Protein AF-0000000067525183 (afdb_homodimer)

Sequence (522 aa):
MKARKAELWLTMLYTGSMIFCVISVISFVTVWQHWTWTLGSCIDIDCGCILYGINTFRTFLGGDVKLCHFGSYGLTPIIVIAMCLSGFHGYRCCIHKNLDKPKQINRTQTYDDDRNNLNGQVVMVHAKRRSIFKQWMPVAFFAVCICCLSLIHAVVITDGYYKSCEQYKRYLIQLLGSRGREIQVIHNRLPCSAIFDFMDYLHPDTNNWRRGSEINTGLALQLAIFTSWFNFFAWLIACLINFIMARKRLRNLGEKFCCCCMKARKAELWLTMLYTGSMIFCVISVISFVTVWQHWTWTLGSCIDIDCGCILYGINTFRTFLGGDVKLCHFGSYGLTPIIVIAMCLSGFHGYRCCIHKNLDKPKQINRTQTYDDDRNNLNGQVVMVHAKRRSIFKQWMPVAFFAVCICCLSLIHAVVITDGYYKSCEQYKRYLIQLLGSRGREIQVIHNRLPCSAIFDFMDYLHPDTNNWRRGSEINTGLALQLAIFTSWFNFFAWLIACLINFIMARKRLRNLGEKFCCCC

Structure (mmCIF, N/CA/C/O backbone):
data_AF-0000000067525183-model_v1
#
loop_
_entity.id
_entity.type
_entity.pdbx_description
1 polymer 'Uncharacterized protein'
#
loop_
_atom_site.group_PDB
_atom_site.id
_atom_site.type_symbol
_atom_site.label_atom_id
_atom_site.label_alt_id
_atom_site.label_comp_id
_atom_site.label_asym_id
_atom_site.label_entity_id
_atom_site.label_seq_id
_atom_site.pdbx_PDB_ins_code
_atom_site.Cartn_x
_atom_site.Cartn_y
_atom_site.Cartn_z
_atom_site.occupancy
_atom_site.B_iso_or_equiv
_atom_site.auth_seq_id
_atom_site.auth_comp_id
_atom_site.auth_asym_id
_atom_site.auth_atom_id
_atom_site.pdbx_PDB_model_num
ATOM 1 N N . MET A 1 1 ? 11.461 30.844 11.539 1 69.31 1 MET A N 1
ATOM 2 C CA . MET A 1 1 ? 11.289 29.75 12.492 1 69.31 1 MET A CA 1
ATOM 3 C C . MET A 1 1 ? 12.07 30.016 13.773 1 69.31 1 MET A C 1
ATOM 5 O O . MET A 1 1 ? 13.188 30.516 13.727 1 69.31 1 MET A O 1
ATOM 9 N N . LYS A 1 2 ? 11.352 29.859 14.891 1 79.5 2 LYS A N 1
ATOM 10 C CA . LYS A 1 2 ? 12.008 30.062 16.172 1 79.5 2 LYS A CA 1
ATOM 11 C C . LYS A 1 2 ? 13.008 28.938 16.469 1 79.5 2 LYS A C 1
ATOM 13 O O . LYS A 1 2 ? 12.797 27.797 16.062 1 79.5 2 LYS A O 1
ATOM 18 N N . ALA A 1 3 ? 14.062 29.328 16.969 1 78.19 3 ALA A N 1
ATOM 19 C CA . ALA A 1 3 ? 15.156 28.406 17.25 1 78.19 3 ALA A CA 1
ATOM 20 C C . ALA A 1 3 ? 14.68 27.219 18.078 1 78.19 3 ALA A C 1
ATOM 22 O O . ALA A 1 3 ? 15.078 26.078 17.844 1 78.19 3 ALA A O 1
ATOM 23 N N . ARG A 1 4 ? 13.844 27.516 18.984 1 80.81 4 ARG A N 1
ATOM 24 C CA . ARG A 1 4 ? 13.328 26.453 19.844 1 80.81 4 ARG A CA 1
ATOM 25 C C . ARG A 1 4 ? 12.484 25.469 19.047 1 80.81 4 ARG A C 1
ATOM 27 O O . ARG A 1 4 ? 12.578 24.25 19.266 1 80.81 4 ARG A O 1
ATOM 34 N N . LYS A 1 5 ? 11.711 25.938 18.219 1 85.69 5 LYS A N 1
ATOM 35 C CA . LYS A 1 5 ? 10.891 25.078 17.375 1 85.69 5 LYS A CA 1
ATOM 36 C C . LYS A 1 5 ? 11.75 24.25 16.422 1 85.69 5 LYS A C 1
ATOM 38 O O . LYS A 1 5 ? 11.461 23.078 16.172 1 85.69 5 LYS A O 1
ATOM 43 N N . ALA A 1 6 ? 12.773 24.844 15.961 1 86.19 6 ALA A N 1
ATOM 44 C CA . ALA A 1 6 ? 13.695 24.141 15.07 1 86.19 6 ALA A CA 1
ATOM 45 C C . ALA A 1 6 ? 14.391 23 15.805 1 86.19 6 ALA A C 1
ATOM 47 O O . ALA A 1 6 ? 14.547 21.906 15.25 1 86.19 6 ALA A O 1
ATOM 48 N N . GLU A 1 7 ? 14.742 23.25 17.016 1 87.94 7 GLU A N 1
ATOM 49 C CA . GLU A 1 7 ? 15.43 22.234 17.797 1 87.94 7 GLU A CA 1
ATOM 50 C C . GLU A 1 7 ? 14.492 21.078 18.141 1 87.94 7 GLU A C 1
ATOM 52 O O . GLU A 1 7 ? 14.914 19.922 18.188 1 87.94 7 GLU A O 1
ATOM 57 N N . LEU A 1 8 ? 13.328 21.406 18.375 1 90.06 8 LEU A N 1
ATOM 58 C CA . LEU A 1 8 ? 12.336 20.375 18.656 1 90.06 8 LEU A CA 1
ATOM 59 C C . LEU A 1 8 ? 12.102 19.516 17.422 1 90.06 8 LEU A C 1
ATOM 61 O O . LEU A 1 8 ? 12.039 18.281 17.516 1 90.06 8 LEU A O 1
ATOM 65 N N . TRP A 1 9 ? 12.008 20.125 16.297 1 92.44 9 TRP A N 1
ATOM 66 C CA . TRP A 1 9 ? 11.836 19.391 15.047 1 92.44 9 TRP A CA 1
ATOM 67 C C . TRP A 1 9 ? 13.055 18.531 14.75 1 92.44 9 TRP A C 1
ATOM 69 O O . TRP A 1 9 ? 12.914 17.391 14.289 1 92.44 9 TRP A O 1
ATOM 79 N N . LEU A 1 10 ? 14.141 19.031 15.039 1 92.25 10 LEU A N 1
ATOM 80 C CA . LEU A 1 10 ? 15.367 18.281 14.773 1 92.25 10 LEU A CA 1
ATOM 81 C C . LEU A 1 10 ? 15.469 17.062 15.68 1 92.25 10 LEU A C 1
ATOM 83 O O . LEU A 1 10 ? 15.867 15.984 15.242 1 92.25 10 LEU A O 1
ATOM 87 N N . THR A 1 11 ? 15.086 17.266 16.922 1 93.19 11 THR A N 1
ATOM 88 C CA . THR A 1 11 ? 15.109 16.125 17.844 1 93.19 11 THR A CA 1
ATOM 89 C C . THR A 1 11 ? 14.148 15.039 17.391 1 93.19 11 THR A C 1
ATOM 91 O O . THR A 1 11 ? 14.477 13.852 17.422 1 93.19 11 THR A O 1
ATOM 94 N N . MET A 1 12 ? 13.031 15.422 16.938 1 95.81 12 MET A N 1
ATOM 95 C CA . MET A 1 12 ? 12.055 14.461 16.453 1 95.81 12 MET A CA 1
ATOM 96 C C . MET A 1 12 ? 12.547 13.766 15.188 1 95.81 12 MET A C 1
ATOM 98 O O . MET A 1 12 ? 12.375 12.555 15.031 1 95.81 12 MET A O 1
ATOM 102 N N . LEU A 1 13 ? 13.164 14.492 14.344 1 96.69 13 LEU A N 1
ATOM 103 C CA . LEU A 1 13 ? 13.664 13.945 13.086 1 96.69 13 LEU A CA 1
ATOM 104 C C . LEU A 1 13 ? 14.812 12.969 13.344 1 96.69 13 LEU A C 1
ATOM 106 O O . LEU A 1 13 ? 14.859 11.891 12.758 1 96.69 13 LEU A O 1
ATOM 110 N N . TYR A 1 14 ? 15.695 13.32 14.195 1 95.94 14 TYR A N 1
ATOM 111 C CA . TYR A 1 14 ? 16.828 12.453 14.492 1 95.94 14 TYR A CA 1
ATOM 112 C C . TYR A 1 14 ? 16.375 11.195 15.227 1 95.94 14 TYR A C 1
ATOM 114 O O . TYR A 1 14 ? 16.875 10.102 14.961 1 95.94 14 TYR A O 1
ATOM 122 N N . THR A 1 15 ? 15.492 11.352 16.156 1 96.62 15 THR A N 1
ATOM 123 C CA . THR A 1 15 ? 14.938 10.18 16.828 1 96.62 15 THR A CA 1
ATOM 124 C C . THR A 1 15 ? 14.219 9.273 15.844 1 96.62 15 THR A C 1
ATOM 126 O O . THR A 1 15 ? 14.383 8.055 15.883 1 96.62 15 THR A O 1
ATOM 129 N N . GLY A 1 16 ? 13.445 9.891 14.953 1 97.88 16 GLY A N 1
ATOM 130 C CA . GLY A 1 16 ? 12.789 9.125 13.906 1 97.88 16 GLY A CA 1
ATOM 131 C C . GLY A 1 16 ? 13.758 8.398 12.992 1 97.88 16 GLY A C 1
ATOM 132 O O . GLY A 1 16 ? 13.547 7.238 12.641 1 97.88 16 GLY A O 1
ATOM 133 N N . SER A 1 17 ? 14.781 9.086 12.625 1 97.88 17 SER A N 1
ATOM 134 C CA . SER A 1 17 ? 15.812 8.484 11.773 1 97.88 17 SER A CA 1
ATOM 135 C C . SER A 1 17 ? 16.438 7.262 12.438 1 97.88 17 SER A C 1
ATOM 137 O O . SER A 1 17 ? 16.625 6.227 11.797 1 97.88 17 SER A O 1
ATOM 139 N N . MET A 1 18 ? 16.703 7.371 13.688 1 97.44 18 MET A N 1
ATOM 140 C CA . MET A 1 18 ? 17.281 6.246 14.43 1 97.44 18 MET A CA 1
ATOM 141 C C . MET A 1 18 ? 16.328 5.047 14.414 1 97.44 18 MET A C 1
ATOM 143 O O . MET A 1 18 ? 16.766 3.924 14.141 1 97.44 18 MET A O 1
ATOM 147 N N . ILE A 1 19 ? 15.102 5.262 14.633 1 98.19 19 ILE A N 1
ATOM 148 C CA . ILE A 1 19 ? 14.109 4.195 14.68 1 98.19 19 ILE A CA 1
ATOM 149 C C . ILE A 1 19 ? 13.961 3.574 13.289 1 98.19 19 ILE A C 1
ATOM 151 O O . ILE A 1 19 ? 13.945 2.348 13.156 1 98.19 19 ILE A O 1
ATOM 155 N N . PHE A 1 20 ? 13.867 4.414 12.281 1 98.69 20 PHE A N 1
ATOM 156 C CA . PHE A 1 20 ? 13.734 3.924 10.914 1 98.69 20 PHE A CA 1
ATOM 157 C C . PHE A 1 20 ? 14.938 3.064 10.531 1 98.69 20 PHE A C 1
ATOM 159 O O . PHE A 1 20 ? 14.781 2.002 9.93 1 98.69 20 PHE A O 1
ATOM 166 N N . CYS A 1 21 ? 16.094 3.49 10.914 1 98.5 21 CYS A N 1
ATOM 167 C CA . CYS A 1 21 ? 17.312 2.754 10.57 1 98.5 21 CYS A CA 1
ATOM 168 C C . CYS A 1 21 ? 17.344 1.404 11.273 1 98.5 21 CYS A C 1
ATOM 170 O O . CYS A 1 21 ? 17.688 0.388 10.664 1 98.5 21 CYS A O 1
ATOM 172 N N . VAL A 1 22 ? 16.984 1.38 12.484 1 98.25 22 VAL A N 1
ATOM 173 C CA . VAL A 1 22 ? 17 0.138 13.25 1 98.25 22 VAL A CA 1
ATOM 174 C C . VAL A 1 22 ? 16.016 -0.856 12.664 1 98.25 22 VAL A C 1
ATOM 176 O O . VAL A 1 22 ? 16.328 -2.033 12.477 1 98.25 22 VAL A O 1
ATOM 179 N N . ILE A 1 23 ? 14.859 -0.397 12.32 1 98.56 23 ILE A N 1
ATOM 180 C CA . ILE A 1 23 ? 13.852 -1.267 11.727 1 98.56 23 ILE A CA 1
ATOM 181 C C . ILE A 1 23 ? 14.344 -1.782 10.375 1 98.56 23 ILE A C 1
ATOM 183 O O . ILE A 1 23 ? 14.188 -2.965 10.062 1 98.56 23 ILE A O 1
ATOM 187 N N . SER A 1 24 ? 14.938 -0.903 9.625 1 98.62 24 SER A N 1
ATOM 188 C CA . SER A 1 24 ? 15.438 -1.288 8.305 1 98.62 24 SER A CA 1
ATOM 189 C C . SER A 1 24 ? 16.516 -2.354 8.422 1 98.62 24 SER A C 1
ATOM 191 O O . SER A 1 24 ? 16.484 -3.365 7.719 1 98.62 24 SER A O 1
ATOM 193 N N . VAL A 1 25 ? 17.406 -2.164 9.359 1 98.38 25 VAL A N 1
ATOM 194 C CA . VAL A 1 25 ? 18.516 -3.088 9.516 1 98.38 25 VAL A CA 1
ATOM 195 C C . VAL A 1 25 ? 18.016 -4.438 10.016 1 98.38 25 VAL A C 1
ATOM 197 O O . VAL A 1 25 ? 18.375 -5.484 9.484 1 98.38 25 VAL A O 1
ATOM 200 N N . ILE A 1 26 ? 17.125 -4.445 10.953 1 98.31 26 ILE A N 1
ATOM 201 C CA . ILE A 1 26 ? 16.609 -5.688 11.523 1 98.31 26 ILE A CA 1
ATOM 202 C C . ILE A 1 26 ? 15.844 -6.469 10.453 1 98.31 26 ILE A C 1
ATOM 204 O O . ILE A 1 26 ? 16.047 -7.672 10.289 1 98.31 26 ILE A O 1
ATOM 208 N N . SER A 1 27 ? 15 -5.781 9.734 1 98.56 27 SER A N 1
ATOM 209 C CA . SER A 1 27 ? 14.211 -6.438 8.695 1 98.56 27 SER A CA 1
ATOM 210 C C . SER A 1 27 ? 15.109 -6.98 7.586 1 98.56 27 SER A C 1
ATOM 212 O O . SER A 1 27 ? 14.906 -8.102 7.109 1 98.56 27 SER A O 1
ATOM 214 N N . PHE A 1 28 ? 16.078 -6.219 7.27 1 98.56 28 PHE A N 1
ATOM 215 C CA . PHE A 1 28 ? 16.969 -6.613 6.18 1 98.56 28 PHE A CA 1
ATOM 216 C C . PHE A 1 28 ? 17.859 -7.773 6.605 1 98.56 28 PHE A C 1
ATOM 218 O O . PHE A 1 28 ? 18 -8.75 5.875 1 98.56 28 PHE A O 1
ATOM 225 N N . VAL A 1 29 ? 18.422 -7.695 7.734 1 97.94 29 VAL A N 1
ATOM 226 C CA . VAL A 1 29 ? 19.359 -8.711 8.211 1 97.94 29 VAL A CA 1
ATOM 227 C C . VAL A 1 29 ? 18.625 -10.023 8.445 1 97.94 29 VAL A C 1
ATOM 229 O O . VAL A 1 29 ? 19.172 -11.102 8.203 1 97.94 29 VAL A O 1
ATOM 232 N N . THR A 1 30 ? 17.422 -9.969 8.914 1 97.06 30 THR A N 1
ATOM 233 C CA . THR A 1 30 ? 16.625 -11.18 9.117 1 97.06 30 THR A CA 1
ATOM 234 C C . THR A 1 30 ? 16.484 -11.945 7.809 1 97.06 30 THR A C 1
ATOM 236 O O . THR A 1 30 ? 16.672 -13.164 7.773 1 97.06 30 THR A O 1
ATOM 239 N N . VAL A 1 31 ? 16.188 -11.211 6.746 1 97.56 31 VAL A N 1
ATOM 240 C CA . VAL A 1 31 ? 16 -11.852 5.445 1 97.56 31 VAL A CA 1
ATOM 241 C C . VAL A 1 31 ? 17.359 -12.352 4.922 1 97.56 31 VAL A C 1
ATOM 243 O O . VAL A 1 31 ? 17.453 -13.477 4.438 1 97.56 31 VAL A O 1
ATOM 246 N N . TRP A 1 32 ? 18.344 -11.547 5.062 1 96.81 32 TRP A N 1
ATOM 247 C CA . TRP A 1 32 ? 19.672 -11.914 4.582 1 96.81 32 TRP A CA 1
ATOM 248 C C . TRP A 1 32 ? 20.188 -13.164 5.285 1 96.81 32 TRP A C 1
ATOM 250 O O . TRP A 1 32 ? 20.625 -14.117 4.637 1 96.81 32 TRP A O 1
ATOM 260 N N . GLN A 1 33 ? 20.078 -13.219 6.539 1 94.31 33 GLN A N 1
ATOM 261 C CA . GLN A 1 33 ? 20.578 -14.359 7.297 1 94.31 33 GLN A CA 1
ATOM 262 C C . GLN A 1 33 ? 19.766 -15.617 7 1 94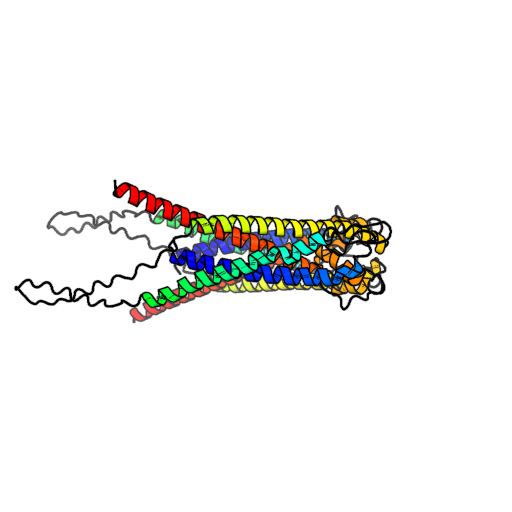.31 33 GLN A C 1
ATOM 264 O O . GLN A 1 33 ? 20.312 -16.719 7 1 94.31 33 GLN A O 1
ATOM 269 N N . HIS A 1 34 ? 18.562 -15.422 6.715 1 94.56 34 HIS A N 1
ATOM 270 C CA . HIS A 1 34 ? 17.719 -16.562 6.406 1 94.56 34 HIS A CA 1
ATOM 271 C C . HIS A 1 34 ? 18.125 -17.219 5.094 1 94.56 34 HIS A C 1
ATOM 273 O O . HIS A 1 34 ? 18.078 -18.438 4.965 1 94.56 34 HIS A O 1
ATOM 279 N N . TRP A 1 35 ? 18.562 -16.375 4.176 1 94.94 35 TRP A N 1
ATOM 280 C CA . TRP A 1 35 ? 18.719 -16.891 2.818 1 94.94 35 TRP A CA 1
ATOM 281 C C . TRP A 1 35 ? 20.203 -17.062 2.482 1 94.94 35 TRP A C 1
ATOM 283 O O . TRP A 1 35 ? 20.547 -17.703 1.489 1 94.94 35 TRP A O 1
ATOM 293 N N . THR A 1 36 ? 21.125 -16.625 3.268 1 93.62 36 THR A N 1
ATOM 294 C CA . THR A 1 36 ? 22.547 -16.516 2.928 1 93.62 36 THR A CA 1
ATOM 295 C C . THR A 1 36 ? 23.125 -17.891 2.592 1 93.62 36 THR A C 1
ATOM 297 O O . THR A 1 36 ? 23.859 -18.031 1.617 1 93.62 36 THR A O 1
ATOM 300 N N . TRP A 1 37 ? 22.75 -18.859 3.271 1 90.81 37 TRP A N 1
ATOM 301 C CA . TRP A 1 37 ? 23.359 -20.172 3.059 1 90.81 37 TRP A CA 1
ATOM 302 C C . TRP A 1 37 ? 22.688 -20.891 1.895 1 90.81 37 TRP A C 1
ATOM 304 O O . TRP A 1 37 ? 23.359 -21.625 1.151 1 90.81 37 TRP A O 1
ATOM 314 N N . THR A 1 38 ? 21.469 -20.625 1.739 1 91.44 38 THR A N 1
ATOM 315 C CA . THR A 1 38 ? 20.719 -21.281 0.671 1 91.44 38 THR A CA 1
ATOM 316 C C . THR A 1 38 ? 21.094 -20.688 -0.687 1 91.44 38 THR A C 1
ATOM 318 O O . THR A 1 38 ? 21.203 -21.422 -1.674 1 91.44 38 THR A O 1
ATOM 321 N N . LEU A 1 39 ? 21.375 -19.438 -0.709 1 92.88 39 LEU A N 1
ATOM 322 C CA . LEU A 1 39 ? 21.641 -18.766 -1.973 1 92.88 39 LEU A CA 1
ATOM 323 C C . LEU A 1 39 ? 23.141 -18.766 -2.285 1 92.88 39 LEU A C 1
ATOM 325 O O . LEU A 1 39 ? 23.531 -18.547 -3.428 1 92.88 39 LEU A O 1
ATOM 329 N N . GLY A 1 40 ? 23.922 -18.969 -1.249 1 91.19 40 GLY A N 1
ATOM 330 C CA . GLY A 1 40 ? 25.359 -18.859 -1.37 1 91.19 40 GLY A CA 1
ATOM 331 C C . GLY A 1 40 ? 26 -20.125 -1.916 1 91.19 40 GLY A C 1
ATOM 332 O O . GLY A 1 40 ? 26.906 -20.688 -1.291 1 91.19 40 GLY A O 1
ATOM 333 N N . SER A 1 41 ? 25.641 -20.609 -3.125 1 86.5 41 SER A N 1
ATOM 334 C CA . SER A 1 41 ? 26.172 -21.844 -3.701 1 86.5 41 SER A CA 1
ATOM 335 C C . SER A 1 41 ? 27.219 -21.531 -4.773 1 86.5 41 SER A C 1
ATOM 337 O O . SER A 1 41 ? 27.625 -22.422 -5.52 1 86.5 41 SER A O 1
ATOM 339 N N . CYS A 1 42 ? 27.625 -20.297 -4.723 1 86.62 42 CYS A N 1
ATOM 340 C CA . CYS A 1 42 ? 28.672 -19.938 -5.672 1 86.62 42 CYS A CA 1
ATOM 341 C C . CYS A 1 42 ? 30.016 -20.5 -5.238 1 86.62 42 CYS A C 1
ATOM 343 O O . CYS A 1 42 ? 30.281 -20.609 -4.039 1 86.62 42 CYS A O 1
ATOM 345 N N . ILE A 1 43 ? 30.875 -20.969 -6.078 1 83.62 43 ILE A N 1
ATOM 346 C CA . ILE A 1 43 ? 32.156 -21.609 -5.777 1 83.62 43 ILE A CA 1
ATOM 347 C C . ILE A 1 43 ? 33.219 -20.547 -5.555 1 83.62 43 ILE A C 1
ATOM 349 O O . ILE A 1 43 ? 33.938 -20.578 -4.566 1 83.62 43 ILE A O 1
ATOM 353 N N . ASP A 1 44 ? 33.406 -19.484 -6.328 1 85.81 44 ASP A N 1
ATOM 354 C CA . ASP A 1 44 ? 34.562 -18.562 -6.305 1 85.81 44 ASP A CA 1
ATOM 355 C C . ASP A 1 44 ? 34.219 -17.281 -5.566 1 85.81 44 ASP A C 1
ATOM 357 O O . ASP A 1 44 ? 35.094 -16.547 -5.125 1 85.81 44 ASP A O 1
ATOM 361 N N . ILE A 1 45 ? 33 -17.094 -5.41 1 89.25 45 ILE A N 1
ATOM 362 C CA . ILE A 1 45 ? 32.594 -15.836 -4.797 1 89.25 45 ILE A CA 1
ATOM 363 C C . ILE A 1 45 ? 31.5 -16.078 -3.771 1 89.25 45 ILE A C 1
ATOM 365 O O . ILE A 1 45 ? 30.75 -17.062 -3.885 1 89.25 45 ILE A O 1
ATOM 369 N N . ASP A 1 46 ? 31.547 -15.273 -2.705 1 93.31 46 ASP A N 1
ATOM 370 C CA . ASP A 1 46 ? 30.438 -15.312 -1.755 1 93.31 46 ASP A CA 1
ATOM 371 C C . ASP A 1 46 ? 29.203 -14.617 -2.32 1 93.31 46 ASP A C 1
ATOM 373 O O . ASP A 1 46 ? 29.172 -13.383 -2.428 1 93.31 46 ASP A O 1
ATOM 377 N N . CYS A 1 47 ? 28.25 -15.398 -2.674 1 94.25 47 CYS A N 1
ATOM 378 C CA . CYS A 1 47 ? 27.062 -14.852 -3.297 1 94.25 47 CYS A CA 1
ATOM 379 C C . CYS A 1 47 ? 25.828 -15.125 -2.439 1 94.25 47 CYS A C 1
ATOM 381 O O . CYS A 1 47 ? 24.781 -15.531 -2.951 1 94.25 47 CYS A O 1
ATOM 383 N N . GLY A 1 48 ? 25.938 -14.93 -1.183 1 94.5 48 GLY A N 1
ATOM 384 C CA . GLY A 1 48 ? 24.859 -15.25 -0.258 1 94.5 48 GLY A CA 1
ATOM 385 C C . GLY A 1 48 ? 23.922 -14.086 -0.015 1 94.5 48 GLY A C 1
ATOM 386 O O . GLY A 1 48 ? 23.125 -14.109 0.93 1 94.5 48 GLY A O 1
ATOM 387 N N . CYS A 1 49 ? 24 -13.039 -0.902 1 97.44 49 CYS A N 1
ATOM 388 C CA . CYS A 1 49 ? 23.141 -11.875 -0.72 1 97.44 49 CYS A CA 1
ATOM 389 C C . CYS A 1 49 ? 21.828 -12.039 -1.473 1 97.44 49 CYS A C 1
ATOM 391 O O . CYS A 1 49 ? 21.812 -12.43 -2.641 1 97.44 49 CYS A O 1
ATOM 393 N N . ILE A 1 50 ? 20.75 -11.711 -0.797 1 97.56 50 ILE A N 1
ATOM 394 C CA . ILE A 1 50 ? 19.422 -11.844 -1.393 1 97.56 50 ILE A CA 1
ATOM 395 C C . ILE A 1 50 ? 19.234 -10.766 -2.459 1 97.56 50 ILE A C 1
ATOM 397 O O . ILE A 1 50 ? 18.375 -10.898 -3.336 1 97.56 50 ILE A O 1
ATOM 401 N N . LEU A 1 51 ? 19.953 -9.656 -2.357 1 98.31 51 LEU A N 1
ATOM 402 C CA . LEU A 1 51 ? 19.875 -8.602 -3.361 1 98.31 51 LEU A CA 1
ATOM 403 C C . LEU A 1 51 ? 20.703 -8.953 -4.594 1 98.31 51 LEU A C 1
ATOM 405 O O . LEU A 1 51 ? 21.734 -9.625 -4.48 1 98.31 51 LEU A O 1
ATOM 409 N N . TYR A 1 52 ? 20.156 -8.5 -5.77 1 98.12 52 TYR A N 1
ATOM 410 C CA . TYR A 1 52 ? 20.828 -8.695 -7.043 1 98.12 52 TYR A CA 1
ATOM 411 C C . TYR A 1 52 ? 21.125 -10.172 -7.289 1 98.12 52 TYR A C 1
ATOM 413 O O . TYR A 1 52 ? 22.219 -10.531 -7.711 1 98.12 52 TYR A O 1
ATOM 421 N N . GLY A 1 53 ? 20.141 -10.961 -6.957 1 97.06 53 GLY A N 1
ATOM 422 C CA . GLY A 1 53 ? 20.219 -12.375 -7.293 1 97.06 53 GLY A CA 1
ATOM 423 C C . GLY A 1 53 ? 20.203 -12.633 -8.789 1 97.06 53 GLY A C 1
ATOM 424 O O . GLY A 1 53 ? 19.734 -11.797 -9.562 1 97.06 53 GLY A O 1
ATOM 425 N N . ILE A 1 54 ? 20.703 -13.789 -9.156 1 95.62 54 ILE A N 1
ATOM 426 C CA . ILE A 1 54 ? 20.797 -14.125 -10.57 1 95.62 54 ILE A CA 1
ATOM 427 C C . ILE A 1 54 ? 20.219 -15.516 -10.812 1 95.62 54 ILE A C 1
ATOM 429 O O . ILE A 1 54 ? 20.484 -16.453 -10.047 1 95.62 54 ILE A O 1
ATOM 433 N N . ASN A 1 55 ? 19.406 -15.531 -11.836 1 95.56 55 ASN A N 1
ATOM 434 C CA . ASN A 1 55 ? 18.859 -16.812 -12.273 1 95.56 55 ASN A CA 1
ATOM 435 C C . ASN A 1 55 ? 19.812 -17.531 -13.234 1 95.56 55 ASN A C 1
ATOM 437 O O . ASN A 1 55 ? 20.219 -16.953 -14.242 1 95.56 55 ASN A O 1
ATOM 441 N N . THR A 1 56 ? 20.172 -18.719 -12.875 1 90.38 56 THR A N 1
ATOM 442 C CA . THR A 1 56 ? 20.953 -19.562 -13.766 1 90.38 56 THR A CA 1
ATOM 443 C C . THR A 1 56 ? 20.109 -20.688 -14.344 1 90.38 56 THR A C 1
ATOM 445 O O . THR A 1 56 ? 18.906 -20.75 -14.086 1 90.38 56 THR A O 1
ATOM 448 N N . PHE A 1 57 ? 20.641 -21.562 -15.188 1 84.69 57 PHE A N 1
ATOM 449 C CA . PHE A 1 57 ? 19.906 -22.625 -15.852 1 84.69 57 PHE A CA 1
ATOM 450 C C . PHE A 1 57 ? 19.422 -23.656 -14.852 1 84.69 57 PHE A C 1
ATOM 452 O O . PHE A 1 57 ? 18.312 -24.188 -14.984 1 84.69 57 PHE A O 1
ATOM 459 N N . ARG A 1 58 ? 20.156 -23.828 -13.711 1 82.88 58 ARG A N 1
ATOM 460 C CA . ARG A 1 58 ? 19.797 -24.922 -12.828 1 82.88 58 ARG A CA 1
ATOM 461 C C . ARG A 1 58 ? 19.406 -24.422 -11.445 1 82.88 58 ARG A C 1
ATOM 463 O O . ARG A 1 58 ? 18.656 -25.078 -10.727 1 82.88 58 ARG A O 1
ATOM 470 N N . THR A 1 59 ? 19.953 -23.234 -11.102 1 89 59 THR A N 1
ATOM 471 C CA . THR A 1 59 ? 19.719 -22.781 -9.727 1 89 59 THR A CA 1
ATOM 472 C C . THR A 1 59 ? 19.625 -21.266 -9.672 1 89 59 THR A C 1
ATOM 474 O O . THR A 1 59 ? 19.938 -20.578 -10.648 1 89 59 THR A O 1
ATOM 477 N N . PHE A 1 60 ? 19.094 -20.812 -8.633 1 94.75 60 PHE A N 1
ATOM 478 C CA . PHE A 1 60 ? 19.062 -19.391 -8.328 1 94.75 60 PHE A CA 1
ATOM 479 C C . PHE A 1 60 ? 20.141 -19.031 -7.309 1 94.75 60 PHE A C 1
ATOM 481 O O . PHE A 1 60 ? 20.219 -19.641 -6.234 1 94.75 60 PHE A O 1
ATOM 488 N N . LEU A 1 61 ? 20.984 -18.094 -7.695 1 94.56 61 LEU A N 1
ATOM 489 C CA . LEU A 1 61 ? 22.094 -17.656 -6.844 1 94.56 61 LEU A CA 1
ATOM 490 C C . LEU A 1 61 ? 21.844 -16.25 -6.305 1 94.56 61 LEU A C 1
ATOM 492 O O . LEU A 1 61 ? 21.188 -15.445 -6.949 1 94.56 61 LEU A O 1
ATOM 496 N N . GLY A 1 62 ? 22.406 -16.047 -5.113 1 96.12 62 GLY A N 1
ATOM 497 C CA . GLY A 1 62 ? 22.328 -14.688 -4.578 1 96.12 62 GLY A CA 1
ATOM 498 C C . GLY A 1 62 ? 23.344 -13.75 -5.195 1 96.12 62 GLY A C 1
ATOM 499 O O . GLY A 1 62 ? 24.062 -14.125 -6.121 1 96.12 62 GLY A O 1
ATOM 500 N N . GLY A 1 63 ? 23.297 -12.508 -4.773 1 96.69 63 GLY A N 1
ATOM 501 C CA . GLY A 1 63 ? 24.266 -11.508 -5.207 1 96.69 63 GLY A CA 1
ATOM 502 C C . GLY A 1 63 ? 25.5 -11.461 -4.34 1 96.69 63 GLY A C 1
ATOM 503 O O . GLY A 1 63 ? 25.656 -12.258 -3.412 1 96.69 63 GLY A O 1
ATOM 504 N N . ASP A 1 64 ? 26.375 -10.57 -4.734 1 96.31 64 ASP A N 1
ATOM 505 C CA . ASP A 1 64 ? 27.594 -10.375 -3.975 1 96.31 64 ASP A CA 1
ATOM 506 C C . ASP A 1 64 ? 27.297 -10.023 -2.521 1 96.31 64 ASP A C 1
ATOM 508 O O . ASP A 1 64 ? 26.5 -9.117 -2.25 1 96.31 64 ASP A O 1
ATOM 512 N N . VAL A 1 65 ? 28 -10.734 -1.664 1 96.94 65 VAL A N 1
ATOM 513 C CA . VAL A 1 65 ? 27.75 -10.57 -0.237 1 96.94 65 VAL A CA 1
ATOM 514 C C . VAL A 1 65 ? 28.062 -9.141 0.182 1 96.94 65 VAL A C 1
ATOM 516 O O . VAL A 1 65 ? 27.531 -8.648 1.179 1 96.94 65 VAL A O 1
ATOM 519 N N . LYS A 1 66 ? 28.906 -8.469 -0.527 1 96.56 66 LYS A N 1
ATOM 520 C CA . LYS A 1 66 ? 29.266 -7.094 -0.214 1 96.56 66 LYS A CA 1
ATOM 521 C C . LYS A 1 66 ? 28.062 -6.172 -0.247 1 96.56 66 LYS A C 1
ATOM 523 O O . LYS A 1 66 ? 28 -5.191 0.495 1 96.56 66 LYS A O 1
ATOM 528 N N . LEU A 1 67 ? 27.156 -6.488 -1.062 1 97.31 67 LEU A N 1
ATOM 529 C CA . LEU A 1 67 ? 25.938 -5.684 -1.17 1 97.31 67 LEU A CA 1
ATOM 530 C C . LEU A 1 67 ? 25.094 -5.805 0.094 1 97.31 67 LEU A C 1
ATOM 532 O O . LEU A 1 67 ? 24.562 -4.809 0.587 1 97.31 67 LEU A O 1
ATOM 536 N N . CYS A 1 68 ? 24.984 -6.996 0.608 1 97.88 68 CYS A N 1
ATOM 537 C CA . CYS A 1 68 ? 24.219 -7.191 1.834 1 97.88 68 CYS A CA 1
ATOM 538 C C . CYS A 1 68 ? 24.969 -6.66 3.043 1 97.88 68 CYS A C 1
ATOM 540 O O . CYS A 1 68 ? 24.359 -6.215 4.02 1 97.88 68 CYS A O 1
ATOM 542 N N . HIS A 1 69 ? 26.312 -6.641 2.951 1 97.44 69 HIS A N 1
ATOM 543 C CA . HIS A 1 69 ? 27.078 -5.941 3.975 1 97.44 69 HIS A CA 1
ATOM 544 C C . HIS A 1 69 ? 26.75 -4.449 3.99 1 97.44 69 HIS A C 1
ATOM 546 O O . HIS A 1 69 ? 26.531 -3.871 5.055 1 97.44 69 HIS A O 1
ATOM 552 N N . PHE A 1 70 ? 26.719 -3.963 2.883 1 97.69 70 PHE A N 1
ATOM 553 C CA . PHE A 1 70 ? 26.375 -2.549 2.775 1 97.69 70 PHE A CA 1
ATOM 554 C C . PHE A 1 70 ? 24.953 -2.299 3.27 1 97.69 70 PHE A C 1
ATOM 556 O O . PHE A 1 70 ? 24.703 -1.33 3.988 1 97.69 70 PHE A O 1
ATOM 563 N N . GLY A 1 71 ? 24 -3.143 2.875 1 96.94 71 GLY A N 1
ATOM 564 C CA . GLY A 1 71 ? 22.609 -3.01 3.311 1 96.94 71 GLY A CA 1
ATOM 565 C C . GLY A 1 71 ? 22.453 -3.121 4.812 1 96.94 71 GLY A C 1
ATOM 566 O O . GLY A 1 71 ? 21.594 -2.451 5.402 1 96.94 71 GLY A O 1
ATOM 567 N N . SER A 1 72 ? 23.266 -3.844 5.418 1 96.69 72 SER A N 1
ATOM 568 C CA . SER A 1 72 ? 23.141 -4.102 6.848 1 96.69 72 SER A CA 1
ATOM 569 C C . SER A 1 72 ? 23.938 -3.098 7.664 1 96.69 72 SER A C 1
ATOM 571 O O . SER A 1 72 ? 23.438 -2.537 8.641 1 96.69 72 SER A O 1
ATOM 573 N N . TYR A 1 73 ? 25.094 -2.793 7.238 1 96.19 73 TYR A N 1
ATOM 574 C CA . TYR A 1 73 ? 26 -1.994 8.062 1 96.19 73 TYR A CA 1
ATOM 575 C C . TYR A 1 73 ? 26.062 -0.555 7.562 1 96.19 73 TYR A C 1
ATOM 577 O O . TYR A 1 73 ? 26.547 0.332 8.266 1 96.19 73 TYR A O 1
ATOM 585 N N . GLY A 1 74 ? 25.562 -0.352 6.438 1 95.56 74 GLY A N 1
ATOM 586 C CA . GLY A 1 74 ? 25.625 0.979 5.852 1 95.56 74 GLY A CA 1
ATOM 587 C C . GLY A 1 74 ? 24.875 2.02 6.664 1 95.56 74 GLY A C 1
ATOM 588 O O . GLY A 1 74 ? 25.203 3.205 6.625 1 95.56 74 GLY A O 1
ATOM 589 N N . LEU A 1 75 ? 23.938 1.539 7.441 1 97.19 75 LEU A N 1
ATOM 590 C CA . LEU A 1 75 ? 23.109 2.469 8.211 1 97.19 75 LEU A CA 1
ATOM 591 C C . LEU A 1 75 ? 23.672 2.646 9.617 1 97.19 75 LEU A C 1
ATOM 593 O O . LEU A 1 75 ? 23.203 3.508 10.367 1 97.19 75 LEU A O 1
ATOM 597 N N . THR A 1 76 ? 24.703 1.979 9.984 1 96.31 76 THR A N 1
ATOM 598 C CA . THR A 1 76 ? 25.234 1.996 11.344 1 96.31 76 THR A CA 1
ATOM 599 C C . THR A 1 76 ? 25.75 3.389 11.711 1 96.31 76 THR A C 1
ATOM 601 O O . THR A 1 76 ? 25.406 3.92 12.773 1 96.31 76 THR A O 1
ATOM 604 N N . PRO A 1 77 ? 26.562 4.039 10.844 1 95.5 77 PRO A N 1
ATOM 605 C CA . PRO A 1 77 ? 26.984 5.398 11.188 1 95.5 77 PRO A CA 1
ATOM 606 C C . PRO A 1 77 ? 25.812 6.359 11.359 1 95.5 77 PRO A C 1
ATOM 608 O O . PRO A 1 77 ? 25.859 7.258 12.203 1 95.5 77 PRO A O 1
ATOM 611 N N . ILE A 1 78 ? 24.812 6.152 10.641 1 96.69 78 ILE A N 1
ATOM 612 C CA . ILE A 1 78 ? 23.641 7.023 10.711 1 96.69 78 ILE A CA 1
ATOM 613 C C . ILE A 1 78 ? 22.938 6.828 12.047 1 96.69 78 ILE A C 1
ATOM 615 O O . ILE A 1 78 ? 22.516 7.797 12.688 1 96.69 78 ILE A O 1
ATOM 619 N N . ILE A 1 79 ? 22.844 5.598 12.469 1 97.31 79 ILE A N 1
ATOM 620 C CA . ILE A 1 79 ? 22.203 5.277 13.742 1 97.31 79 ILE A CA 1
ATOM 621 C C . ILE A 1 79 ? 22.969 5.965 14.883 1 97.31 79 ILE A C 1
ATOM 623 O O . ILE A 1 79 ? 22.359 6.625 15.727 1 97.31 79 ILE A O 1
ATOM 627 N N . VAL A 1 80 ? 24.234 5.926 14.875 1 95.62 80 VAL A N 1
ATOM 628 C CA . VAL A 1 80 ? 25.062 6.48 15.938 1 95.62 80 VAL A CA 1
ATOM 629 C C . VAL A 1 80 ? 24.969 8.008 15.93 1 95.62 80 VAL A C 1
ATOM 631 O O . VAL A 1 80 ? 24.734 8.625 16.969 1 95.62 80 VAL A O 1
ATOM 634 N N . ILE A 1 81 ? 25.078 8.57 14.789 1 93.81 81 ILE A N 1
ATOM 635 C CA . ILE A 1 81 ? 25.047 10.023 14.664 1 93.81 81 ILE A CA 1
ATOM 636 C C . ILE A 1 81 ? 23.656 10.547 15.047 1 93.81 81 ILE A C 1
ATOM 638 O O . ILE A 1 81 ? 23.547 11.539 15.766 1 93.81 81 ILE A O 1
ATOM 642 N N . ALA A 1 82 ? 22.641 9.859 14.594 1 95.38 82 ALA A N 1
ATOM 643 C CA . ALA A 1 82 ? 21.281 10.266 14.914 1 95.38 82 ALA A CA 1
ATOM 644 C C . ALA A 1 82 ? 21.016 10.156 16.422 1 95.38 82 ALA A C 1
ATOM 646 O O . ALA A 1 82 ? 20.328 11.008 17 1 95.38 82 ALA A O 1
ATOM 647 N N . MET A 1 83 ? 21.562 9.172 17 1 94.94 83 MET A N 1
ATOM 648 C CA . MET A 1 83 ? 21.391 9 18.453 1 94.94 83 MET A CA 1
ATOM 649 C C . MET A 1 83 ? 22.078 10.133 19.219 1 94.94 83 MET A C 1
ATOM 651 O O . MET A 1 83 ? 21.5 10.703 20.141 1 94.94 83 MET A O 1
ATOM 655 N N . CYS A 1 84 ? 23.234 10.547 18.828 1 92.25 84 CYS A N 1
ATOM 656 C CA . CYS A 1 84 ? 23.984 11.617 19.484 1 92.25 84 CYS A CA 1
ATOM 657 C C . CYS A 1 84 ? 23.312 12.969 19.281 1 92.25 84 CYS A C 1
ATOM 659 O O . CYS A 1 84 ? 23.141 13.727 20.234 1 92.25 84 CYS A O 1
ATOM 661 N N . LEU A 1 85 ? 22.906 13.188 18.094 1 91.25 85 LEU A N 1
ATOM 662 C CA . LEU A 1 85 ? 22.266 14.461 17.797 1 91.25 85 LEU A CA 1
ATOM 663 C C . LEU A 1 85 ? 20.906 14.562 18.484 1 91.25 85 LEU A C 1
ATOM 665 O O . LEU A 1 85 ? 20.516 15.641 18.938 1 91.25 85 LEU A O 1
ATOM 669 N N . SER A 1 86 ? 20.172 13.453 18.469 1 92.31 86 SER A N 1
ATOM 670 C CA . SER A 1 86 ? 18.891 13.43 19.172 1 92.31 86 SER A CA 1
ATOM 671 C C . SER A 1 86 ? 19.062 13.734 20.656 1 92.31 86 SER A C 1
ATOM 673 O O . SER A 1 86 ? 18.312 14.523 21.234 1 92.31 86 SER A O 1
ATOM 675 N N . GLY A 1 87 ? 20.062 13.164 21.266 1 89.94 87 GLY A N 1
ATOM 676 C CA . GLY A 1 87 ? 20.359 13.445 22.656 1 89.94 87 GLY A CA 1
ATOM 677 C C . GLY A 1 87 ? 20.766 14.883 22.906 1 89.94 87 GLY A C 1
ATOM 678 O O . GLY A 1 87 ? 20.344 15.492 23.891 1 89.94 87 GLY A O 1
ATOM 679 N N . PHE A 1 88 ? 21.531 15.422 22.031 1 87.62 88 PHE A N 1
ATOM 680 C CA . PHE A 1 88 ? 22.031 16.781 22.172 1 87.62 88 PHE A CA 1
ATOM 681 C C . PHE A 1 88 ? 20.891 17.797 22.078 1 87.62 88 PHE A C 1
ATOM 683 O O . PHE A 1 88 ? 20.719 18.625 22.969 1 87.62 88 PHE A O 1
ATOM 690 N N . HIS A 1 89 ? 20.141 17.688 21.031 1 86.88 89 HIS A N 1
ATOM 691 C CA . HIS A 1 89 ? 19.031 18.609 20.828 1 86.88 89 HIS A CA 1
ATOM 692 C C . HIS A 1 89 ? 17.938 18.375 21.859 1 86.88 89 HIS A C 1
ATOM 694 O O . HIS A 1 89 ? 17.297 19.328 22.328 1 86.88 89 HIS A O 1
ATOM 700 N N . GLY A 1 90 ? 17.734 17.156 22.188 1 85.44 90 GLY A N 1
ATOM 701 C CA . GLY A 1 90 ? 16.75 16.844 23.203 1 85.44 90 GLY A CA 1
ATOM 702 C C . GLY A 1 90 ? 17.094 17.422 24.562 1 85.44 90 GLY A C 1
ATOM 703 O O . GLY A 1 90 ? 16.234 17.969 25.25 1 85.44 90 GLY A O 1
ATOM 704 N N . TYR A 1 91 ? 18.344 17.312 24.875 1 85.44 91 TYR A N 1
ATOM 705 C CA . TYR A 1 91 ? 18.828 17.859 26.141 1 85.44 91 TYR A CA 1
ATOM 706 C C . TYR A 1 91 ? 18.688 19.375 26.172 1 85.44 91 TYR A C 1
ATOM 708 O O . TYR A 1 91 ? 18.266 19.953 27.188 1 85.44 91 TYR A O 1
ATOM 716 N N . ARG A 1 92 ? 18.922 20.062 25.141 1 82.12 92 ARG A N 1
ATOM 717 C CA . ARG A 1 92 ? 18.859 21.516 25.047 1 82.12 92 ARG A CA 1
ATOM 718 C C . ARG A 1 92 ? 17.422 22 25.109 1 82.12 92 ARG A C 1
ATOM 720 O O . ARG A 1 92 ? 17.141 23.078 25.641 1 82.12 92 ARG A O 1
ATOM 727 N N . CYS A 1 93 ? 16.562 21.203 24.578 1 79.19 93 CYS A N 1
ATOM 728 C CA . CYS A 1 93 ? 15.156 21.578 24.594 1 79.19 93 CYS A CA 1
ATOM 729 C C . CYS A 1 93 ? 14.57 21.391 26 1 79.19 93 CYS A C 1
ATOM 731 O O . CYS A 1 93 ? 13.688 22.141 26.406 1 79.19 93 CYS A O 1
ATOM 733 N N . CYS A 1 94 ? 14.977 20.438 26.688 1 75.88 94 CYS A N 1
ATOM 734 C CA . CYS A 1 94 ? 14.453 20.125 28.016 1 75.88 94 CYS A CA 1
ATOM 735 C C . CYS A 1 94 ? 15.07 21.047 29.062 1 75.88 94 CYS A C 1
ATOM 737 O O . CYS A 1 94 ? 14.391 21.484 30 1 75.88 94 CYS A O 1
ATOM 739 N N . ILE A 1 95 ? 16.375 21.344 29.125 1 64.38 95 ILE A N 1
ATOM 740 C CA . ILE A 1 95 ? 17.016 22.172 30.141 1 64.38 95 ILE A CA 1
ATOM 741 C C . ILE A 1 95 ? 16.484 23.594 30.047 1 64.38 95 ILE A C 1
ATOM 743 O O . ILE A 1 95 ? 16.25 24.25 31.078 1 64.38 95 ILE A O 1
ATOM 747 N N . HIS A 1 96 ? 16.312 24.156 28.875 1 56.03 96 HIS A N 1
ATOM 748 C CA . HIS A 1 96 ? 15.883 25.547 28.781 1 56.03 96 HIS A CA 1
ATOM 749 C C . HIS A 1 96 ? 14.469 25.719 29.328 1 56.03 96 HIS A C 1
ATOM 751 O O . HIS A 1 96 ? 14.086 26.828 29.719 1 56.03 96 HIS A O 1
ATOM 757 N N . LYS A 1 97 ? 13.75 24.734 29.359 1 54.72 97 LYS A N 1
ATOM 758 C CA . LYS A 1 97 ? 12.453 24.844 30.047 1 54.72 97 LYS A CA 1
ATOM 759 C C . LYS A 1 97 ? 12.633 25.219 31.516 1 54.72 97 LYS A C 1
ATOM 761 O O . LYS A 1 97 ? 11.836 25.984 32.062 1 54.72 97 LYS A O 1
ATOM 766 N N . ASN A 1 98 ? 13.812 24.844 32.062 1 48.97 98 ASN A N 1
ATOM 767 C CA . ASN A 1 98 ? 14.008 25.078 33.5 1 48.97 98 ASN A CA 1
ATOM 768 C C . ASN A 1 98 ? 14.664 26.422 33.75 1 48.97 98 ASN A C 1
ATOM 770 O O . ASN A 1 98 ? 14.578 26.953 34.875 1 48.97 98 ASN A O 1
ATOM 774 N N . LEU A 1 99 ? 15.25 26.969 32.75 1 48.34 99 LEU A N 1
ATOM 775 C CA . LEU A 1 99 ? 16 28.188 33 1 48.34 99 LEU A CA 1
ATOM 776 C C . LEU A 1 99 ? 15.102 29.422 32.875 1 48.34 99 LEU A C 1
ATOM 778 O O . LEU A 1 99 ? 15.5 30.531 33.25 1 48.34 99 LEU A O 1
ATOM 782 N N . ASP A 1 100 ? 13.977 29.172 32.25 1 46.47 100 ASP A N 1
ATOM 783 C CA . ASP A 1 100 ? 13.094 30.344 32.219 1 46.47 100 ASP A CA 1
ATOM 784 C C . ASP A 1 100 ? 12.672 30.75 33.625 1 46.47 100 ASP A C 1
ATOM 786 O O . ASP A 1 100 ? 11.844 31.641 33.812 1 46.47 100 ASP A O 1
ATOM 790 N N . LYS A 1 101 ? 13.312 30 34.594 1 48.5 101 LYS A N 1
ATOM 791 C CA . LYS A 1 101 ? 13.055 30.547 35.938 1 48.5 101 LYS A CA 1
ATOM 792 C C . LYS A 1 101 ? 13.859 31.828 36.156 1 48.5 101 LYS A C 1
ATOM 794 O O . LYS A 1 101 ? 15.062 31.859 35.875 1 48.5 101 LYS A O 1
ATOM 799 N N . PRO A 1 102 ? 13.211 32.938 36.219 1 48.06 102 PRO A N 1
ATOM 800 C CA . PRO A 1 102 ? 13.867 34.219 36.469 1 48.06 102 PRO A CA 1
ATOM 801 C C . PRO A 1 102 ? 14.977 34.125 37.5 1 48.06 102 PRO A C 1
ATOM 803 O O . PRO A 1 102 ? 14.766 33.594 38.594 1 48.06 102 PRO A O 1
ATOM 806 N N . LYS A 1 103 ? 16.172 33.844 37.094 1 46.34 103 LYS A N 1
ATOM 807 C CA . LYS A 1 103 ? 17.188 34.031 38.125 1 46.34 103 LYS A CA 1
ATOM 808 C C . LYS A 1 103 ? 17.219 35.469 38.625 1 46.34 103 LYS A C 1
ATOM 810 O O . LYS A 1 103 ? 17.297 36.406 37.812 1 46.34 103 LYS A O 1
ATOM 815 N N . GLN A 1 104 ? 16.688 35.781 39.719 1 45.94 104 GLN A N 1
ATOM 816 C CA . GLN A 1 104 ? 16.766 37.062 40.406 1 45.94 104 GLN A CA 1
ATOM 817 C C . GLN A 1 104 ? 18.219 37.469 40.656 1 45.94 104 GLN A C 1
ATOM 819 O O . GLN A 1 104 ? 18.969 36.75 41.312 1 45.94 104 GLN A O 1
ATOM 824 N N . ILE A 1 105 ? 18.922 37.812 39.656 1 46.81 105 ILE A N 1
ATOM 825 C CA . ILE A 1 105 ? 20.234 38.344 40.031 1 46.81 105 ILE A CA 1
ATOM 826 C C . ILE A 1 105 ? 20.047 39.625 40.844 1 46.81 105 ILE A C 1
ATOM 828 O O . ILE A 1 105 ? 19.422 40.594 40.375 1 46.81 105 ILE A O 1
ATOM 832 N N . ASN A 1 106 ? 19.984 39.531 42.125 1 43.59 106 ASN A N 1
ATOM 833 C CA . ASN A 1 106 ? 20.109 40.688 43 1 43.59 106 ASN A CA 1
ATOM 834 C C . ASN A 1 106 ? 21.359 41.5 42.719 1 43.59 106 ASN A C 1
ATOM 836 O O . ASN A 1 106 ? 22.469 41.062 43 1 43.59 106 ASN A O 1
ATOM 840 N N . ARG A 1 107 ? 21.547 41.969 41.531 1 44.78 107 ARG A N 1
ATOM 841 C CA . ARG A 1 107 ? 22.672 42.906 41.469 1 44.78 107 ARG A CA 1
ATOM 842 C C . ARG A 1 107 ? 22.422 44.125 42.406 1 44.78 107 ARG A C 1
ATOM 844 O O . ARG A 1 107 ? 21.484 44.906 42.156 1 44.78 107 ARG A O 1
ATOM 851 N N . THR A 1 108 ? 22.75 44.031 43.656 1 43.34 108 THR A N 1
ATOM 852 C CA . THR A 1 108 ? 22.953 45.219 44.5 1 43.34 108 THR A CA 1
ATOM 853 C C . THR A 1 108 ? 23.922 46.188 43.812 1 43.34 108 THR A C 1
ATOM 855 O O . THR A 1 108 ? 25.109 45.906 43.688 1 43.34 108 THR A O 1
ATOM 858 N N . GLN A 1 109 ? 23.641 46.688 42.625 1 42.75 109 GLN A N 1
ATOM 859 C CA . GLN A 1 109 ? 24.484 47.812 42.312 1 42.75 109 GLN A CA 1
ATOM 860 C C . GLN A 1 109 ? 24.375 48.906 43.375 1 42.75 109 GLN A C 1
ATOM 862 O O . GLN A 1 109 ? 23.297 49.469 43.594 1 42.75 109 GLN A O 1
ATOM 867 N N . THR A 1 110 ? 25.156 48.781 44.375 1 42.66 110 THR A N 1
ATOM 868 C CA . THR A 1 110 ? 25.375 49.875 45.344 1 42.66 110 THR A CA 1
ATOM 869 C C . THR A 1 110 ? 25.703 51.188 44.625 1 42.66 110 THR A C 1
ATOM 871 O O . THR A 1 110 ? 26.766 51.312 44.031 1 42.66 110 THR A O 1
ATOM 874 N N . TYR A 1 111 ? 24.844 51.812 43.812 1 39.94 111 TYR A N 1
ATOM 875 C CA . TYR A 1 111 ? 25.109 53.219 43.5 1 39.94 111 TYR A CA 1
ATOM 876 C C . TYR A 1 111 ? 25.219 54.031 44.781 1 39.94 111 TYR A C 1
ATOM 878 O O . TYR A 1 111 ? 24.312 54 45.625 1 39.94 111 TYR A O 1
ATOM 886 N N . ASP A 1 112 ? 26.438 54.281 45.312 1 39.16 112 ASP A N 1
ATOM 887 C CA . ASP A 1 112 ? 26.797 55.156 46.406 1 39.16 112 ASP A CA 1
ATOM 888 C C . ASP A 1 112 ? 26.156 56.531 46.188 1 39.16 112 ASP A C 1
ATOM 890 O O . ASP A 1 112 ? 26.594 57.531 46.781 1 39.16 112 ASP A O 1
ATOM 894 N N . ASP A 1 113 ? 25.516 56.969 45.125 1 37.41 113 ASP A N 1
ATOM 895 C CA . ASP A 1 113 ? 25.156 58.375 45.312 1 37.41 113 ASP A CA 1
ATOM 896 C C . ASP A 1 113 ? 24.203 58.531 46.5 1 37.41 113 ASP A C 1
ATOM 898 O O . ASP A 1 113 ? 23.422 57.625 46.812 1 37.41 113 ASP A O 1
ATOM 902 N N . ASP A 1 114 ? 24.422 59.594 47.438 1 39.41 114 ASP A N 1
ATOM 903 C CA . ASP A 1 114 ? 23.781 60.062 48.656 1 39.41 114 ASP A CA 1
ATOM 904 C C . ASP A 1 114 ? 22.266 60 48.531 1 39.41 114 ASP A C 1
ATOM 906 O O . ASP A 1 114 ? 21.547 60.375 49.469 1 39.41 114 ASP A O 1
ATOM 910 N N . ARG A 1 115 ? 21.766 60.531 47.344 1 39.62 115 ARG A N 1
ATOM 911 C CA . ARG A 1 115 ? 20.406 61 47.594 1 39.62 115 ARG A CA 1
ATOM 912 C C . ARG A 1 115 ? 19.5 59.844 48.031 1 39.62 115 ARG A C 1
ATOM 914 O O . ARG A 1 115 ? 18.969 59.844 49.125 1 39.62 115 ARG A O 1
ATOM 921 N N . ASN A 1 116 ? 18.234 59.844 47.562 1 37.78 116 ASN A N 1
ATOM 922 C CA . ASN A 1 116 ? 17.016 59.156 48 1 37.78 116 ASN A CA 1
ATOM 923 C C . ASN A 1 116 ? 17.125 57.625 47.781 1 37.78 116 ASN A C 1
ATOM 925 O O . ASN A 1 116 ? 17.578 57.188 46.719 1 37.78 116 ASN A O 1
ATOM 929 N N . ASN A 1 117 ? 17.484 56.844 48.875 1 36.84 117 ASN A N 1
ATOM 930 C CA . ASN A 1 117 ? 17.641 55.406 49.094 1 36.84 117 ASN A CA 1
ATOM 931 C C . ASN A 1 117 ? 16.578 54.594 48.375 1 36.84 117 ASN A C 1
ATOM 933 O O . ASN A 1 117 ? 15.805 53.875 49 1 36.84 117 ASN A O 1
ATOM 937 N N . LEU A 1 118 ? 15.828 55.188 47.438 1 37.16 118 LEU A N 1
ATOM 938 C CA . LEU A 1 118 ? 14.883 54.156 46.969 1 37.16 118 LEU A CA 1
ATOM 939 C C . LEU A 1 118 ? 15.617 53 46.344 1 37.16 118 LEU A C 1
ATOM 941 O O . LEU A 1 118 ? 16.297 53.156 45.312 1 37.16 118 LEU A O 1
ATOM 945 N N . ASN A 1 119 ? 16.25 52.125 47.156 1 38.72 119 ASN A N 1
ATOM 946 C CA . ASN A 1 119 ? 16.812 50.812 46.781 1 38.72 119 ASN A CA 1
ATOM 947 C C . ASN A 1 119 ? 15.898 50.062 45.844 1 38.72 119 ASN A C 1
ATOM 949 O O . ASN A 1 119 ? 15.055 49.281 46.281 1 38.72 119 ASN A O 1
ATOM 953 N N . GLY A 1 120 ? 15.258 50.781 44.938 1 40.38 120 GLY A N 1
ATOM 954 C CA . GLY A 1 120 ? 14.492 49.906 44.062 1 40.38 120 GLY A CA 1
ATOM 955 C C . GLY A 1 120 ? 15.352 48.906 43.312 1 40.38 120 GLY A C 1
ATOM 956 O O . GLY A 1 120 ? 16.344 49.281 42.688 1 40.38 120 GLY A O 1
ATOM 957 N N . GLN A 1 121 ? 15.641 47.781 43.906 1 41.72 121 GLN A N 1
ATOM 958 C CA . GLN A 1 121 ? 16.25 46.625 43.281 1 41.72 121 GLN A CA 1
ATOM 959 C C . GLN A 1 121 ? 15.602 46.375 41.906 1 41.72 121 GLN A C 1
ATOM 961 O O . GLN A 1 121 ? 14.406 46.094 41.844 1 41.72 121 GLN A O 1
ATOM 966 N N . VAL A 1 122 ? 15.93 47.188 40.938 1 44.44 122 VAL A N 1
ATOM 967 C CA . VAL A 1 122 ? 15.492 46.75 39.594 1 44.44 122 VAL A CA 1
ATOM 968 C C . VAL A 1 122 ? 16.141 45.406 39.25 1 44.44 122 VAL A C 1
ATOM 970 O O . VAL A 1 122 ? 17.359 45.281 39.25 1 44.44 122 VAL A O 1
ATOM 973 N N . VAL A 1 123 ? 15.594 44.344 39.656 1 43.19 123 VAL A N 1
ATOM 974 C CA . VAL A 1 123 ? 15.93 42.969 39.25 1 43.19 123 VAL A CA 1
ATOM 975 C C . VAL A 1 123 ? 15.82 42.844 37.75 1 43.19 123 VAL A C 1
ATOM 977 O O . VAL A 1 123 ? 14.742 43.031 37.156 1 43.19 123 VAL A O 1
ATOM 980 N N . MET A 1 124 ? 16.844 43.375 37 1 38.12 124 MET A N 1
ATOM 981 C CA . MET A 1 124 ? 16.828 43.031 35.594 1 38.12 124 MET A CA 1
ATOM 982 C C . MET A 1 124 ? 16.875 41.531 35.375 1 38.12 124 MET A C 1
ATOM 984 O O . MET A 1 124 ? 17.797 40.875 35.844 1 38.12 124 MET A O 1
ATOM 988 N N . VAL A 1 125 ? 15.852 40.906 35.469 1 43.56 125 VAL A N 1
ATOM 989 C CA . VAL A 1 125 ? 15.711 39.5 35.062 1 43.56 125 VAL A CA 1
ATOM 990 C C . VAL A 1 125 ? 16.234 39.312 33.656 1 43.56 125 VAL A C 1
ATOM 992 O O . VAL A 1 125 ? 15.703 39.875 32.688 1 43.56 125 VAL A O 1
ATOM 995 N N . HIS A 1 126 ? 17.609 39.312 33.5 1 39.59 126 HIS A N 1
ATOM 996 C CA . HIS A 1 126 ? 18.047 38.906 32.156 1 39.59 126 HIS A CA 1
ATOM 997 C C . HIS A 1 126 ? 17.688 37.469 31.875 1 39.59 126 HIS A C 1
ATOM 999 O O . HIS A 1 126 ? 17.938 36.562 32.688 1 39.59 126 HIS A O 1
ATOM 1005 N N . ALA A 1 127 ? 16.672 37.281 31.25 1 42.78 127 ALA A N 1
ATOM 1006 C CA . ALA A 1 127 ? 16.469 35.938 30.719 1 42.78 127 ALA A CA 1
ATOM 1007 C C . ALA A 1 127 ? 17.781 35.344 30.156 1 42.78 127 ALA A C 1
ATOM 1009 O O . ALA A 1 127 ? 18.453 36 29.375 1 42.78 127 ALA A O 1
ATOM 1010 N N . LYS A 1 128 ? 18.594 34.625 30.984 1 43.78 128 LYS A N 1
ATOM 1011 C CA . LYS A 1 128 ? 19.734 33.938 30.359 1 43.78 128 LYS A CA 1
ATOM 1012 C C . LYS A 1 128 ? 19.422 33.531 28.922 1 43.78 128 LYS A C 1
ATOM 1014 O O . LYS A 1 128 ? 18.438 32.844 28.672 1 43.78 128 LYS A O 1
ATOM 1019 N N . ARG A 1 129 ? 19.75 34.406 27.984 1 46 129 ARG A N 1
ATOM 1020 C CA . ARG A 1 129 ? 19.625 34.125 26.562 1 46 129 ARG A CA 1
ATOM 1021 C C . ARG A 1 129 ? 20.156 32.719 26.25 1 46 129 ARG A C 1
ATOM 1023 O O . ARG A 1 129 ? 21.203 32.312 26.766 1 46 129 ARG A O 1
ATOM 1030 N N . ARG A 1 130 ? 19.391 31.703 25.922 1 52.47 130 ARG A N 1
ATOM 1031 C CA . ARG A 1 130 ? 19.703 30.406 25.328 1 52.47 130 ARG A CA 1
ATOM 1032 C C . ARG A 1 130 ? 20.922 30.484 24.422 1 52.47 130 ARG A C 1
ATOM 1034 O O . ARG A 1 130 ? 21.047 31.406 23.609 1 52.47 130 ARG A O 1
ATOM 1041 N N . SER A 1 131 ? 22.047 29.938 24.984 1 51.16 131 SER A N 1
ATOM 1042 C CA . SER A 1 131 ? 23.109 29.875 23.984 1 51.16 131 SER A CA 1
ATOM 1043 C C . SER A 1 131 ? 22.609 29.297 22.672 1 51.16 131 SER A C 1
ATOM 1045 O O . SER A 1 131 ? 22 28.219 22.656 1 51.16 131 SER A O 1
ATOM 1047 N N . ILE A 1 132 ? 22.203 30.141 21.812 1 56.62 132 ILE A N 1
ATOM 1048 C CA . ILE A 1 132 ? 21.766 29.781 20.469 1 56.62 132 ILE A CA 1
ATOM 1049 C C . ILE A 1 132 ? 22.734 28.766 19.859 1 56.62 132 ILE A C 1
ATOM 1051 O O . ILE A 1 132 ? 23.953 28.891 20.031 1 56.62 132 ILE A O 1
ATOM 1055 N N . PHE A 1 133 ? 22.25 27.578 19.703 1 61.59 133 PHE A N 1
ATOM 1056 C CA . PHE A 1 133 ? 23.078 26.641 18.953 1 61.59 133 PHE A CA 1
ATOM 1057 C C . PHE A 1 133 ? 23.797 27.344 17.812 1 61.59 133 PHE A C 1
ATOM 1059 O O . PHE A 1 133 ? 23.156 27.969 16.953 1 61.59 133 PHE A O 1
ATOM 1066 N N . LYS A 1 134 ? 25.203 27.531 17.984 1 63.12 134 LYS A N 1
ATOM 1067 C CA . LYS A 1 134 ? 26 28.328 17.062 1 63.12 134 LYS A CA 1
ATOM 1068 C C . LYS A 1 134 ? 26.594 27.469 15.961 1 63.12 134 LYS A C 1
ATOM 1070 O O . LYS A 1 134 ? 27.031 27.969 14.938 1 63.12 134 LYS A O 1
ATOM 1075 N N . GLN A 1 135 ? 26.578 26.172 16.125 1 69.06 135 GLN A N 1
ATOM 1076 C CA . GLN A 1 135 ? 27.344 25.359 15.18 1 69.06 135 GLN A CA 1
ATOM 1077 C C . GLN A 1 135 ? 26.438 24.734 14.125 1 69.06 135 GLN A C 1
ATOM 1079 O O . GLN A 1 135 ? 26.516 23.531 13.867 1 69.06 135 GLN A O 1
ATOM 1084 N N . TRP A 1 136 ? 25.641 25.688 13.461 1 73.81 136 TRP A N 1
ATOM 1085 C CA . TRP A 1 136 ? 24.688 25.219 12.453 1 73.81 136 TRP A CA 1
ATOM 1086 C C . TRP A 1 136 ? 25.406 24.828 11.164 1 73.81 136 TRP A C 1
ATOM 1088 O O . TRP A 1 136 ? 25 23.891 10.484 1 73.81 136 TRP A O 1
ATOM 1098 N N . MET A 1 137 ? 26.578 25.422 10.914 1 74.69 137 MET A N 1
ATOM 1099 C CA . MET A 1 137 ? 27.219 25.219 9.617 1 74.69 137 MET A CA 1
ATOM 1100 C C . MET A 1 137 ? 27.891 23.844 9.547 1 74.69 137 MET A C 1
ATOM 1102 O O . MET A 1 137 ? 27.656 23.078 8.617 1 74.69 137 MET A O 1
ATOM 1106 N N . PRO A 1 138 ? 28.703 23.484 10.508 1 78.88 138 PRO A N 1
ATOM 1107 C CA . PRO A 1 138 ? 29.281 22.141 10.453 1 78.88 138 PRO A CA 1
ATOM 1108 C C . PRO A 1 138 ? 28.219 21.047 10.531 1 78.88 138 PRO A C 1
ATOM 1110 O O . PRO A 1 138 ? 28.344 20 9.883 1 78.88 138 PRO A O 1
ATOM 1113 N N . VAL A 1 139 ? 27.219 21.281 11.211 1 81.69 139 VAL A N 1
ATOM 1114 C CA . VAL A 1 139 ? 26.156 20.297 11.344 1 81.69 139 VAL A CA 1
ATOM 1115 C C . VAL A 1 139 ? 25.406 20.141 10.016 1 81.69 139 VAL A C 1
ATOM 1117 O O . VAL A 1 139 ? 25.016 19.047 9.641 1 81.69 139 VAL A O 1
ATOM 1120 N N . ALA A 1 140 ? 25.328 21.25 9.305 1 84.12 140 ALA A N 1
ATOM 1121 C CA . ALA A 1 140 ? 24.688 21.219 7.996 1 84.12 140 ALA A CA 1
ATOM 1122 C C . ALA A 1 140 ? 25.5 20.375 7.008 1 84.12 140 ALA A C 1
ATOM 1124 O O . ALA A 1 140 ? 24.938 19.609 6.234 1 84.12 140 ALA A O 1
ATOM 1125 N N . PHE A 1 141 ? 26.797 20.578 7.086 1 85.75 141 PHE A N 1
ATOM 1126 C CA . PHE A 1 141 ? 27.656 19.812 6.211 1 85.75 141 PHE A CA 1
ATOM 1127 C C . PHE A 1 141 ? 27.531 18.312 6.504 1 85.75 141 PHE A C 1
ATOM 1129 O O . PHE A 1 141 ? 27.406 17.516 5.582 1 85.75 141 PHE A O 1
ATOM 1136 N N . PHE A 1 142 ? 27.578 17.906 7.723 1 87.88 142 PHE A N 1
ATOM 1137 C CA . PHE A 1 142 ? 27.438 16.516 8.125 1 87.88 142 PHE A CA 1
ATOM 1138 C C . PHE A 1 142 ? 26.062 15.977 7.727 1 87.88 142 PHE A C 1
ATOM 1140 O O . PHE A 1 142 ? 25.938 14.828 7.285 1 87.88 142 PHE A O 1
ATOM 1147 N N . ALA A 1 143 ? 25.094 16.797 7.824 1 90.75 143 ALA A N 1
ATOM 1148 C CA . ALA A 1 143 ? 23.734 16.391 7.488 1 90.75 143 ALA A CA 1
ATOM 1149 C C . ALA A 1 143 ? 23.609 16.078 6 1 90.75 143 ALA A C 1
ATOM 1151 O O . ALA A 1 143 ? 22.922 15.141 5.613 1 90.75 143 ALA A O 1
ATOM 1152 N N . VAL A 1 144 ? 24.344 16.828 5.211 1 93.19 144 VAL A N 1
ATOM 1153 C CA . VAL A 1 144 ? 24.297 16.594 3.771 1 93.19 144 VAL A CA 1
ATOM 1154 C C . VAL A 1 144 ? 24.953 15.25 3.449 1 93.19 144 VAL A C 1
ATOM 1156 O O . VAL A 1 144 ? 24.453 14.484 2.631 1 93.19 144 VAL A O 1
ATOM 1159 N N . CYS A 1 145 ? 26.047 14.961 4.105 1 94.81 145 CYS A N 1
ATOM 1160 C CA . CYS A 1 145 ? 26.75 13.703 3.885 1 94.81 145 CYS A CA 1
ATOM 1161 C C . CYS A 1 145 ? 25.891 12.516 4.297 1 94.81 145 CYS A C 1
ATOM 1163 O O . CYS A 1 145 ? 25.797 11.523 3.574 1 94.81 145 CYS A O 1
ATOM 1165 N N . ILE A 1 146 ? 25.25 12.633 5.383 1 96.12 146 ILE A N 1
ATOM 1166 C CA . ILE A 1 146 ? 24.391 11.562 5.875 1 96.12 146 ILE A CA 1
ATOM 1167 C C . ILE A 1 146 ? 23.172 11.414 4.965 1 96.12 146 ILE A C 1
ATOM 1169 O O . ILE A 1 146 ? 22.719 10.297 4.715 1 96.12 146 ILE A O 1
ATOM 1173 N N . CYS A 1 147 ? 22.703 12.523 4.477 1 96.38 147 CYS A N 1
ATOM 1174 C CA . CYS A 1 147 ? 21.578 12.5 3.541 1 96.38 147 CYS A CA 1
ATOM 1175 C C . CYS A 1 147 ? 21.953 11.766 2.262 1 96.38 147 CYS A C 1
ATOM 1177 O O . CYS A 1 147 ? 21.188 10.945 1.76 1 96.38 147 CYS A O 1
ATOM 1179 N N . CYS A 1 148 ? 23.141 11.977 1.804 1 96.75 148 CYS A N 1
ATOM 1180 C CA . CYS A 1 148 ? 23.625 11.297 0.607 1 96.75 148 CYS A CA 1
ATOM 1181 C C . CYS A 1 148 ? 23.797 9.805 0.862 1 96.75 148 CYS A C 1
ATOM 1183 O O . CYS A 1 148 ? 23.406 8.977 0.036 1 96.75 148 CYS A O 1
ATOM 1185 N N . LEU A 1 149 ? 24.359 9.492 1.965 1 97.44 149 LEU A N 1
ATOM 1186 C CA . LEU A 1 149 ? 24.531 8.086 2.33 1 97.44 149 LEU A CA 1
ATOM 1187 C C . LEU A 1 149 ? 23.188 7.387 2.439 1 97.44 149 LEU A C 1
ATOM 1189 O O . LEU A 1 149 ? 23.016 6.258 1.971 1 97.44 149 LEU A O 1
ATOM 1193 N N . SER A 1 150 ? 22.25 8.078 3.037 1 98.06 150 SER A N 1
ATOM 1194 C CA . SER A 1 150 ? 20.922 7.516 3.174 1 98.06 150 SER A CA 1
ATOM 1195 C C . SER A 1 150 ? 20.266 7.301 1.812 1 98.06 150 SER A C 1
ATOM 1197 O O . SER A 1 150 ? 19.578 6.305 1.599 1 98.06 150 SER A O 1
ATOM 1199 N N . LEU A 1 151 ? 20.5 8.242 0.913 1 98.19 151 LEU A N 1
ATOM 1200 C CA . LEU A 1 151 ? 19.938 8.117 -0.43 1 98.19 151 LEU A CA 1
ATOM 1201 C C . LEU A 1 151 ? 20.547 6.934 -1.168 1 98.19 151 LEU A C 1
ATOM 1203 O O . LEU A 1 151 ? 19.828 6.133 -1.77 1 98.19 151 LEU A O 1
ATOM 1207 N N . ILE A 1 152 ? 21.828 6.809 -1.105 1 98.19 152 ILE A N 1
ATOM 1208 C CA . ILE A 1 152 ? 22.516 5.707 -1.764 1 98.19 152 ILE A CA 1
ATOM 1209 C C . ILE A 1 152 ? 22.031 4.379 -1.189 1 98.19 152 ILE A C 1
ATOM 1211 O O . ILE A 1 152 ? 21.766 3.434 -1.936 1 98.19 152 ILE A O 1
ATOM 1215 N N . HIS A 1 153 ? 21.906 4.324 0.102 1 98.38 153 HIS A N 1
ATOM 1216 C CA . HIS A 1 153 ? 21.438 3.111 0.758 1 98.38 153 HIS A CA 1
ATOM 1217 C C . HIS A 1 153 ? 20.047 2.736 0.279 1 98.38 153 HIS A C 1
ATOM 1219 O O . HIS A 1 153 ? 19.797 1.584 -0.082 1 98.38 153 HIS A O 1
ATOM 1225 N N . ALA A 1 154 ? 19.141 3.707 0.251 1 98.62 154 ALA A N 1
ATOM 1226 C CA . ALA A 1 154 ? 17.766 3.463 -0.164 1 98.62 154 ALA A CA 1
ATOM 1227 C C . ALA A 1 154 ? 17.688 3.02 -1.623 1 98.62 154 ALA A C 1
ATOM 1229 O O . ALA A 1 154 ? 16.953 2.1 -1.967 1 98.62 154 ALA A O 1
ATOM 1230 N N . VAL A 1 155 ? 18.5 3.598 -2.443 1 98.38 155 VAL A N 1
ATOM 1231 C CA . VAL A 1 155 ? 18.484 3.289 -3.871 1 98.38 155 VAL A CA 1
ATOM 1232 C C . VAL A 1 155 ? 19.047 1.892 -4.102 1 98.38 155 VAL A C 1
ATOM 1234 O O . VAL A 1 155 ? 18.484 1.104 -4.863 1 98.38 155 VAL A O 1
ATOM 1237 N N . VAL A 1 156 ? 20.094 1.548 -3.443 1 98.19 156 VAL A N 1
ATOM 1238 C CA . VAL A 1 156 ? 20.766 0.266 -3.646 1 98.19 156 VAL A CA 1
ATOM 1239 C C . VAL A 1 156 ? 19.844 -0.87 -3.191 1 98.19 156 VAL A C 1
ATOM 1241 O O . VAL A 1 156 ? 19.672 -1.86 -3.906 1 98.19 156 VAL A O 1
ATOM 1244 N N . ILE A 1 157 ? 19.234 -0.738 -2.053 1 98.5 157 ILE A N 1
ATOM 1245 C CA . ILE A 1 157 ? 18.391 -1.816 -1.553 1 98.5 157 ILE A CA 1
ATOM 1246 C C . ILE A 1 157 ? 17.125 -1.918 -2.402 1 98.5 157 ILE A C 1
ATOM 1248 O O . ILE A 1 157 ? 16.641 -3.018 -2.662 1 98.5 157 ILE A O 1
ATOM 1252 N N . THR A 1 158 ? 16.625 -0.737 -2.871 1 98.62 158 THR A N 1
ATOM 1253 C CA . THR A 1 158 ? 15.445 -0.746 -3.732 1 98.62 158 THR A CA 1
ATOM 1254 C C . THR A 1 158 ? 15.766 -1.38 -5.082 1 98.62 158 THR A C 1
ATOM 1256 O O . THR A 1 158 ? 15.031 -2.244 -5.562 1 98.62 158 THR A O 1
ATOM 1259 N N . ASP A 1 159 ? 16.828 -0.977 -5.66 1 98.56 159 ASP A N 1
ATOM 1260 C CA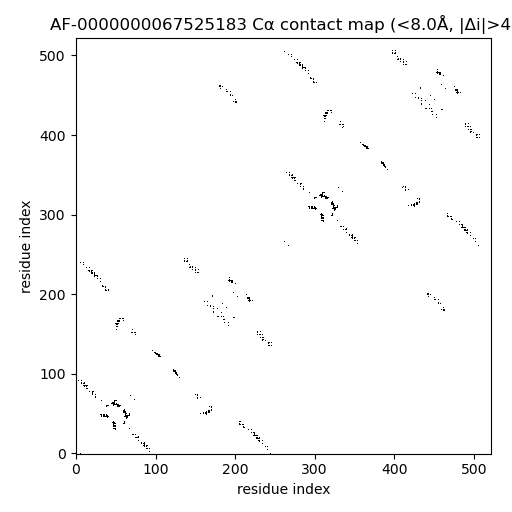 . ASP A 1 159 ? 17.234 -1.515 -6.953 1 98.56 159 ASP A CA 1
ATOM 1261 C C . ASP A 1 159 ? 17.547 -3.006 -6.855 1 98.56 159 ASP A C 1
ATOM 1263 O O . ASP A 1 159 ? 17.141 -3.787 -7.723 1 98.56 159 ASP A O 1
ATOM 1267 N N . GLY A 1 160 ? 18.234 -3.377 -5.824 1 98.69 160 GLY A N 1
ATOM 1268 C CA . GLY A 1 160 ? 18.531 -4.785 -5.609 1 98.69 160 GLY A CA 1
ATOM 1269 C C . GLY A 1 160 ? 17.281 -5.637 -5.43 1 98.69 160 GLY A C 1
ATOM 1270 O O . GLY A 1 160 ? 17.219 -6.766 -5.922 1 98.69 160 GLY A O 1
ATOM 1271 N N . TYR A 1 161 ? 16.328 -5.113 -4.699 1 98.62 161 TYR A N 1
ATOM 1272 C CA . TYR A 1 161 ? 15.055 -5.781 -4.48 1 98.62 161 TYR A CA 1
ATOM 1273 C C . TYR A 1 161 ? 14.359 -6.082 -5.809 1 98.62 161 TYR A C 1
ATOM 1275 O O . TYR A 1 161 ? 13.953 -7.219 -6.055 1 98.62 161 TYR A O 1
ATOM 1283 N N . TYR A 1 162 ? 14.328 -5.117 -6.727 1 98.62 162 TYR A N 1
ATOM 1284 C CA . TYR A 1 162 ? 13.602 -5.281 -7.98 1 98.62 162 TYR A CA 1
ATOM 1285 C C . TYR A 1 162 ? 14.398 -6.129 -8.969 1 98.62 162 TYR A C 1
ATOM 1287 O O . TYR A 1 162 ? 13.828 -6.91 -9.727 1 98.62 162 TYR A O 1
ATOM 1295 N N . LYS A 1 163 ? 15.648 -6.039 -8.938 1 98.44 163 LYS A N 1
ATOM 1296 C CA . LYS A 1 163 ? 16.469 -6.863 -9.82 1 98.44 163 LYS A CA 1
ATOM 1297 C C . LYS A 1 163 ? 16.391 -8.336 -9.414 1 98.44 163 LYS A C 1
ATOM 1299 O O . LYS A 1 163 ? 16.281 -9.211 -10.273 1 98.44 163 LYS A O 1
ATOM 1304 N N . SER A 1 164 ? 16.516 -8.539 -8.094 1 98.5 164 SER A N 1
ATOM 1305 C CA . SER A 1 164 ? 16.359 -9.906 -7.613 1 98.5 164 SER A CA 1
ATOM 1306 C C . SER A 1 164 ? 14.984 -10.461 -7.945 1 98.5 164 SER A C 1
ATOM 1308 O O . SER A 1 164 ? 14.852 -11.625 -8.328 1 98.5 164 SER A O 1
ATOM 1310 N N . CYS A 1 165 ? 13.984 -9.625 -7.785 1 98.44 165 CYS A N 1
ATOM 1311 C CA . CYS A 1 165 ? 12.609 -10.031 -8.078 1 98.44 165 CYS A CA 1
ATOM 1312 C C . CYS A 1 165 ? 12.461 -10.422 -9.547 1 98.44 165 CYS A C 1
ATOM 1314 O O . CYS A 1 165 ? 11.883 -11.469 -9.852 1 98.44 165 CYS A O 1
ATOM 1316 N N . GLU A 1 166 ? 13.047 -9.688 -10.438 1 98.25 166 GLU A N 1
ATOM 1317 C CA . GLU A 1 166 ? 12.953 -9.961 -11.867 1 98.25 166 GLU A CA 1
ATOM 1318 C C . GLU A 1 166 ? 13.641 -11.281 -12.219 1 98.25 166 GLU A C 1
ATOM 1320 O O . GLU A 1 166 ? 13.094 -12.086 -12.977 1 98.25 166 GLU A O 1
ATOM 1325 N N . GLN A 1 167 ? 14.766 -11.477 -11.656 1 98.06 167 GLN A N 1
ATOM 1326 C CA . GLN A 1 167 ? 15.492 -12.719 -11.914 1 98.06 167 GLN A CA 1
ATOM 1327 C C . GLN A 1 167 ? 14.773 -13.914 -11.297 1 98.06 167 GLN A C 1
ATOM 1329 O O . GLN A 1 167 ? 14.758 -15 -11.875 1 98.06 167 GLN A O 1
ATOM 1334 N N . TYR A 1 168 ? 14.219 -13.688 -10.18 1 98 168 TYR A N 1
ATOM 1335 C CA . TYR A 1 168 ? 13.531 -14.805 -9.547 1 98 168 TYR A CA 1
ATOM 1336 C C . TYR A 1 168 ? 12.25 -15.156 -10.289 1 98 168 TYR A C 1
ATOM 1338 O O . TYR A 1 168 ? 11.828 -16.312 -10.297 1 98 168 TYR A O 1
ATOM 1346 N N . LYS A 1 169 ? 11.586 -14.164 -10.891 1 97.81 169 LYS A N 1
ATOM 1347 C CA . LYS A 1 169 ? 10.438 -14.453 -11.75 1 97.81 169 LYS A CA 1
ATOM 1348 C C . LYS A 1 169 ? 10.797 -15.484 -12.82 1 97.81 169 LYS A C 1
ATOM 1350 O O . LYS A 1 169 ? 10.047 -16.422 -13.055 1 97.81 169 LYS A O 1
ATOM 1355 N N . ARG A 1 170 ? 11.914 -15.312 -13.375 1 96.5 170 ARG A N 1
ATOM 1356 C CA . ARG A 1 170 ? 12.375 -16.234 -14.406 1 96.5 170 ARG A CA 1
ATOM 1357 C C . ARG A 1 170 ? 12.625 -17.625 -13.828 1 96.5 170 ARG A C 1
ATOM 1359 O O . ARG A 1 170 ? 12.25 -18.625 -14.43 1 96.5 170 ARG A O 1
ATOM 1366 N N . TYR A 1 171 ? 13.203 -17.641 -12.742 1 96.88 171 TYR A N 1
ATOM 1367 C CA . TYR A 1 171 ? 13.469 -18.906 -12.07 1 96.88 171 TYR A CA 1
ATOM 1368 C C . TYR A 1 171 ? 12.172 -19.609 -11.695 1 96.88 171 TYR A C 1
ATOM 1370 O O . TYR A 1 171 ? 12.047 -20.812 -11.859 1 96.88 171 TYR A O 1
ATOM 1378 N N . LEU A 1 172 ? 11.289 -18.844 -11.172 1 96 172 LEU A N 1
ATOM 1379 C CA . LEU A 1 172 ? 10 -19.375 -10.734 1 96 172 LEU A CA 1
ATOM 1380 C C . LEU A 1 172 ? 9.258 -20.031 -11.898 1 96 172 LEU A C 1
ATOM 1382 O O . LEU A 1 172 ? 8.648 -21.078 -11.742 1 96 172 LEU A O 1
ATOM 1386 N N . ILE A 1 173 ? 9.336 -19.391 -13.078 1 95.56 173 ILE A N 1
ATOM 1387 C CA . ILE A 1 173 ? 8.695 -19.922 -14.273 1 95.56 173 ILE A CA 1
ATOM 1388 C C . ILE A 1 173 ? 9.289 -21.297 -14.609 1 95.56 173 ILE A C 1
ATOM 1390 O O . ILE A 1 173 ? 8.555 -22.219 -14.953 1 95.56 173 ILE A O 1
ATOM 1394 N N . GLN A 1 174 ? 10.578 -21.438 -14.422 1 94.19 174 GLN A N 1
ATOM 1395 C CA . GLN A 1 174 ? 11.25 -22.703 -14.656 1 94.19 174 GLN A CA 1
ATOM 1396 C C . GLN A 1 174 ? 10.875 -23.734 -13.594 1 94.19 174 GLN A C 1
ATOM 1398 O O . GLN A 1 174 ? 10.609 -24.891 -13.906 1 94.19 174 GLN A O 1
ATOM 1403 N N . LEU A 1 175 ? 10.836 -23.297 -12.414 1 92.25 175 LEU A N 1
ATOM 1404 C CA . LEU A 1 175 ? 10.562 -24.172 -11.273 1 92.25 175 LEU A CA 1
ATOM 1405 C C . LEU A 1 175 ? 9.148 -24.75 -11.359 1 92.25 175 LEU A C 1
ATOM 1407 O O . LEU A 1 175 ? 8.93 -25.922 -11.07 1 92.25 175 LEU A O 1
ATOM 1411 N N . LEU A 1 176 ? 8.234 -23.922 -11.805 1 92.5 176 LEU A N 1
ATOM 1412 C CA . LEU A 1 176 ? 6.828 -24.328 -11.859 1 92.5 176 LEU A CA 1
ATOM 1413 C C . LEU A 1 176 ? 6.504 -25 -13.18 1 92.5 176 LEU A C 1
ATOM 1415 O O . LEU A 1 176 ? 5.457 -25.641 -13.32 1 92.5 176 LEU A O 1
ATOM 1419 N N . GLY A 1 177 ? 7.363 -24.938 -14.094 1 92.62 177 GLY A N 1
ATOM 1420 C CA . GLY A 1 177 ? 7.047 -25.453 -15.414 1 92.62 177 GLY A CA 1
ATOM 1421 C C . GLY A 1 177 ? 5.906 -24.703 -16.094 1 92.62 177 GLY A C 1
ATOM 1422 O O . GLY A 1 177 ? 5.066 -25.312 -16.75 1 92.62 177 GLY A O 1
ATOM 1423 N N . SER A 1 178 ? 5.898 -23.406 -15.82 1 92.38 178 SER A N 1
ATOM 1424 C CA . SER A 1 178 ? 4.816 -22.562 -16.344 1 92.38 178 SER A CA 1
ATOM 1425 C C . SER A 1 178 ? 4.922 -22.406 -17.844 1 92.38 178 SER A C 1
ATOM 1427 O O . SER A 1 178 ? 6.023 -22.359 -18.406 1 92.38 178 SER A O 1
ATOM 1429 N N . ARG A 1 179 ? 3.654 -22.281 -18.5 1 91.88 179 ARG A N 1
ATOM 1430 C CA . ARG A 1 179 ? 3.598 -22.125 -19.953 1 91.88 179 ARG A CA 1
ATOM 1431 C C . ARG A 1 179 ? 2.539 -21.109 -20.344 1 91.88 179 ARG A C 1
ATOM 1433 O O . ARG A 1 179 ? 1.618 -20.828 -19.578 1 91.88 179 ARG A O 1
ATOM 1440 N N . GLY A 1 180 ? 2.797 -20.516 -21.5 1 91.81 180 GLY A N 1
ATOM 1441 C CA . GLY A 1 180 ? 1.808 -19.656 -22.125 1 91.81 180 GLY A CA 1
ATOM 1442 C C . GLY A 1 180 ? 1.413 -18.469 -21.25 1 91.81 180 GLY A C 1
ATOM 1443 O O . GLY A 1 180 ? 2.25 -17.625 -20.922 1 91.81 180 GLY A O 1
ATOM 1444 N N . ARG A 1 181 ? 0.148 -18.469 -20.844 1 91.31 181 ARG A N 1
ATOM 1445 C CA . ARG A 1 181 ? -0.432 -17.328 -20.125 1 91.31 181 ARG A CA 1
ATOM 1446 C C . ARG A 1 181 ? 0.066 -17.281 -18.688 1 91.31 181 ARG A C 1
ATOM 1448 O O . ARG A 1 181 ? 0.11 -16.203 -18.078 1 91.31 181 ARG A O 1
ATOM 1455 N N . GLU A 1 182 ? 0.434 -18.391 -18.172 1 93.81 182 GLU A N 1
ATOM 1456 C CA . GLU A 1 182 ? 1.006 -18.438 -16.828 1 93.81 182 GLU A CA 1
ATOM 1457 C C . GLU A 1 182 ? 2.314 -17.656 -16.766 1 93.81 182 GLU A C 1
ATOM 1459 O O . GLU A 1 182 ? 2.588 -16.969 -15.773 1 93.81 182 GLU A O 1
ATOM 1464 N N . ILE A 1 183 ? 3.088 -17.719 -17.844 1 95.31 183 ILE A N 1
ATOM 1465 C CA . ILE A 1 183 ? 4.344 -16.969 -17.906 1 95.31 183 ILE A CA 1
ATOM 1466 C C . ILE A 1 183 ? 4.062 -15.477 -17.906 1 95.31 183 ILE A C 1
ATOM 1468 O O . ILE A 1 183 ? 4.754 -14.711 -17.234 1 95.31 183 ILE A O 1
ATOM 1472 N N . GLN A 1 184 ? 3.049 -15.094 -18.594 1 94.25 184 GLN A N 1
ATOM 1473 C CA . GLN A 1 184 ? 2.719 -13.672 -18.719 1 94.25 184 GLN A CA 1
ATOM 1474 C C . GLN A 1 184 ? 2.275 -13.102 -17.375 1 94.25 184 GLN A C 1
ATOM 1476 O O . GLN A 1 184 ? 2.664 -11.984 -17.016 1 94.25 184 GLN A O 1
ATOM 1481 N N . VAL A 1 185 ? 1.508 -13.844 -16.656 1 95.38 185 VAL A N 1
ATOM 1482 C CA . VAL A 1 185 ? 1.021 -13.344 -15.367 1 95.38 185 VAL A CA 1
ATOM 1483 C C . VAL A 1 185 ? 2.182 -13.227 -14.383 1 95.38 185 VAL A C 1
ATOM 1485 O O . VAL A 1 185 ? 2.299 -12.234 -13.664 1 95.38 185 VAL A O 1
ATOM 1488 N N . ILE A 1 186 ? 3.051 -14.227 -14.336 1 95.94 186 ILE A N 1
ATOM 1489 C CA . ILE A 1 186 ? 4.16 -14.242 -13.391 1 95.94 186 ILE A CA 1
ATOM 1490 C C . ILE A 1 186 ? 5.145 -13.125 -13.727 1 95.94 186 ILE A C 1
ATOM 1492 O O . ILE A 1 186 ? 5.578 -12.383 -12.844 1 95.94 186 ILE A O 1
ATOM 1496 N N . HIS A 1 187 ? 5.406 -12.938 -15 1 94.62 187 HIS A N 1
ATOM 1497 C CA . HIS A 1 187 ? 6.445 -12 -15.422 1 94.62 187 HIS A CA 1
ATOM 1498 C C . HIS A 1 187 ? 5.918 -10.57 -15.461 1 94.62 187 HIS A C 1
ATOM 1500 O O . HIS A 1 187 ? 6.602 -9.641 -15.031 1 94.62 187 HIS A O 1
ATOM 1506 N N . ASN A 1 188 ? 4.68 -10.352 -15.844 1 92 188 ASN A N 1
ATOM 1507 C CA . ASN A 1 188 ? 4.234 -9.008 -16.172 1 92 188 ASN A CA 1
ATOM 1508 C C . ASN A 1 188 ? 3.311 -8.445 -15.094 1 92 188 ASN A C 1
ATOM 1510 O O . ASN A 1 188 ? 3.172 -7.23 -14.953 1 92 188 ASN A O 1
ATOM 1514 N N . ARG A 1 189 ? 2.725 -9.258 -14.289 1 94.75 189 ARG A N 1
ATOM 1515 C CA . ARG A 1 189 ? 1.629 -8.734 -13.484 1 94.75 189 ARG A CA 1
ATOM 1516 C C . ARG A 1 189 ? 1.912 -8.914 -11.992 1 94.75 189 ARG A C 1
ATOM 1518 O O . ARG A 1 189 ? 1.656 -8.016 -11.195 1 94.75 189 ARG A O 1
ATOM 1525 N N . LEU A 1 190 ? 2.482 -10.062 -11.617 1 96.62 190 LEU A N 1
ATOM 1526 C CA . LEU A 1 190 ? 2.643 -10.336 -10.195 1 96.62 190 LEU A CA 1
ATOM 1527 C C . LEU A 1 190 ? 3.627 -9.367 -9.555 1 96.62 190 LEU A C 1
ATOM 1529 O O . LEU A 1 190 ? 4.715 -9.141 -10.086 1 96.62 190 LEU A O 1
ATOM 1533 N N . PRO A 1 191 ? 3.256 -8.828 -8.477 1 96.62 191 PRO A N 1
ATOM 1534 C CA . PRO A 1 191 ? 4.188 -7.961 -7.75 1 96.62 191 PRO A CA 1
ATOM 1535 C C . PRO A 1 191 ? 5.328 -8.734 -7.094 1 96.62 191 PRO A C 1
ATOM 1537 O O . PRO A 1 191 ? 5.215 -9.953 -6.887 1 96.62 191 PRO A O 1
ATOM 1540 N N . CYS A 1 192 ? 6.375 -8.008 -6.766 1 97.88 192 CYS A N 1
ATOM 1541 C CA . CYS A 1 192 ? 7.559 -8.648 -6.203 1 97.88 192 CYS A CA 1
ATOM 1542 C C . CYS A 1 192 ? 7.246 -9.281 -4.855 1 97.88 192 CYS A C 1
ATOM 1544 O O . CYS A 1 192 ? 7.824 -10.312 -4.5 1 97.88 192 CYS A O 1
ATOM 1546 N N . SER A 1 193 ? 6.359 -8.727 -4.086 1 97.12 193 SER A N 1
ATOM 1547 C CA . SER A 1 193 ? 5.98 -9.312 -2.805 1 97.12 193 SER A CA 1
ATOM 1548 C C . SER A 1 193 ? 5.422 -10.719 -2.986 1 97.12 193 SER A C 1
ATOM 1550 O O . SER A 1 193 ? 5.738 -11.625 -2.209 1 97.12 193 SER A O 1
ATOM 1552 N N . ALA A 1 194 ? 4.648 -10.898 -4.012 1 97.38 194 ALA A N 1
ATOM 1553 C CA . ALA A 1 194 ? 4.074 -12.211 -4.297 1 97.38 194 ALA A CA 1
ATOM 1554 C C . ALA A 1 194 ? 5.148 -13.188 -4.785 1 97.38 194 ALA A C 1
ATOM 1556 O O . ALA A 1 194 ? 5.121 -14.367 -4.445 1 97.38 194 ALA A O 1
ATOM 1557 N N . ILE A 1 195 ? 6.023 -12.633 -5.566 1 98.06 195 ILE A N 1
ATOM 1558 C CA . ILE A 1 195 ? 7.102 -13.469 -6.082 1 98.06 195 ILE A CA 1
ATOM 1559 C C . ILE A 1 195 ? 7.949 -13.992 -4.926 1 98.06 195 ILE A C 1
ATOM 1561 O O . ILE A 1 195 ? 8.305 -15.172 -4.898 1 98.06 195 ILE A O 1
ATOM 1565 N N . PHE A 1 196 ? 8.188 -13.211 -3.965 1 98.06 196 PHE A N 1
ATOM 1566 C CA . PHE A 1 196 ? 8.992 -13.625 -2.824 1 98.06 196 PHE A CA 1
ATOM 1567 C C . PHE A 1 196 ? 8.203 -14.555 -1.91 1 98.06 196 PHE A C 1
ATOM 1569 O O . PHE A 1 196 ? 8.781 -15.352 -1.174 1 98.06 196 PHE A O 1
ATOM 1576 N N . ASP A 1 197 ? 6.914 -14.453 -1.966 1 97 197 ASP A N 1
ATOM 1577 C CA . ASP A 1 197 ? 6.105 -15.438 -1.256 1 97 197 ASP A CA 1
ATOM 1578 C C . ASP A 1 197 ? 6.305 -16.844 -1.84 1 97 197 ASP A C 1
ATOM 1580 O O . ASP A 1 197 ? 6.422 -17.812 -1.099 1 97 197 ASP A O 1
ATOM 1584 N N . PHE A 1 198 ? 6.363 -16.859 -3.166 1 96.94 198 PHE A N 1
ATOM 1585 C CA . PHE A 1 198 ? 6.66 -18.141 -3.801 1 96.94 198 PHE A CA 1
ATOM 1586 C C . PHE A 1 198 ? 8.031 -18.641 -3.379 1 96.94 198 PHE A C 1
ATOM 1588 O O . PHE A 1 198 ? 8.211 -19.828 -3.127 1 96.94 198 PHE A O 1
ATOM 1595 N N . MET A 1 199 ? 8.953 -17.734 -3.307 1 96.44 199 MET A N 1
ATOM 1596 C CA . MET A 1 199 ? 10.312 -18.094 -2.908 1 96.44 199 MET A CA 1
ATOM 1597 C C . MET A 1 199 ? 10.312 -18.703 -1.509 1 96.44 199 MET A C 1
ATOM 1599 O O . MET A 1 199 ? 10.953 -19.734 -1.276 1 96.44 199 MET A O 1
ATOM 1603 N N . ASP A 1 200 ? 9.633 -18.125 -0.607 1 96 200 ASP A N 1
ATOM 1604 C CA . ASP A 1 200 ? 9.602 -18.547 0.791 1 96 200 ASP A CA 1
ATOM 1605 C C . ASP A 1 200 ? 9.109 -19.984 0.92 1 96 200 ASP A C 1
ATOM 1607 O O . ASP A 1 200 ? 9.555 -20.719 1.804 1 96 200 ASP A O 1
ATOM 1611 N N . TYR A 1 201 ? 8.32 -20.406 -0.037 1 94.12 201 TYR A N 1
ATOM 1612 C CA . TYR A 1 201 ? 7.688 -21.703 0.122 1 94.12 201 TYR A CA 1
ATOM 1613 C C . TYR A 1 201 ? 8.297 -22.734 -0.827 1 94.12 201 TYR A C 1
ATOM 1615 O O . TYR A 1 201 ? 8.406 -23.906 -0.489 1 94.12 201 TYR A O 1
ATOM 1623 N N . LEU A 1 202 ? 8.758 -22.297 -2 1 93.06 202 LEU A N 1
ATOM 1624 C CA . LEU A 1 202 ? 9.07 -23.266 -3.051 1 93.06 202 LEU A CA 1
ATOM 1625 C C . LEU A 1 202 ? 10.586 -23.422 -3.207 1 93.06 202 LEU A C 1
ATOM 1627 O O . LEU A 1 202 ? 11.055 -24.469 -3.676 1 93.06 202 LEU A O 1
ATOM 1631 N N . HIS A 1 203 ? 11.32 -22.375 -2.861 1 92.88 203 HIS A N 1
ATOM 1632 C CA . HIS A 1 203 ? 12.75 -22.453 -3.115 1 92.88 203 HIS A CA 1
ATOM 1633 C C . HIS A 1 203 ? 13.391 -23.594 -2.328 1 92.88 203 HIS A C 1
ATOM 1635 O O . HIS A 1 203 ? 13.242 -23.672 -1.106 1 92.88 203 HIS A O 1
ATOM 1641 N N . PRO A 1 204 ? 14.055 -24.438 -3.045 1 86.88 204 PRO A N 1
ATOM 1642 C CA . PRO A 1 204 ? 14.656 -25.594 -2.369 1 86.88 204 PRO A CA 1
ATOM 1643 C C . PRO A 1 204 ? 15.82 -25.203 -1.461 1 86.88 204 PRO A C 1
ATOM 1645 O O . PRO A 1 204 ? 16.484 -24.203 -1.705 1 86.88 204 PRO A O 1
ATOM 1648 N N . ASP A 1 205 ? 15.961 -26.031 -0.479 1 82.69 205 ASP A N 1
ATOM 1649 C CA . ASP A 1 205 ? 17.125 -25.844 0.394 1 82.69 205 ASP A CA 1
ATOM 1650 C C . ASP A 1 205 ? 18.375 -26.438 -0.234 1 82.69 205 ASP A C 1
ATOM 1652 O O . ASP A 1 205 ? 18.297 -27.406 -0.998 1 82.69 205 ASP A O 1
ATOM 1656 N N . THR A 1 206 ? 19.406 -25.641 -0.181 1 75.25 206 THR A N 1
ATOM 1657 C CA . THR A 1 206 ? 20.672 -26.141 -0.708 1 75.25 206 THR A CA 1
ATOM 1658 C C . THR A 1 206 ? 21.594 -26.562 0.426 1 75.25 206 THR A C 1
ATOM 1660 O O . THR A 1 206 ? 21.469 -26.078 1.554 1 75.25 206 THR A O 1
ATOM 1663 N N . ASN A 1 207 ? 22.547 -27.312 0.019 1 65.44 207 ASN A N 1
ATOM 1664 C CA . ASN A 1 207 ? 23.734 -27.672 0.777 1 65.44 207 ASN A CA 1
ATOM 1665 C C . ASN A 1 207 ? 23.375 -28.328 2.109 1 65.44 207 ASN A C 1
ATOM 1667 O O . ASN A 1 207 ? 24.047 -28.094 3.119 1 65.44 207 ASN A O 1
ATOM 1671 N N . ASN A 1 208 ? 22.297 -29.016 2.141 1 63.28 208 ASN A N 1
ATOM 1672 C CA . ASN A 1 208 ? 21.953 -29.734 3.359 1 63.28 208 ASN A CA 1
ATOM 1673 C C . ASN A 1 208 ? 21.516 -28.781 4.465 1 63.28 208 ASN A C 1
ATOM 1675 O O . ASN A 1 208 ? 21.578 -29.125 5.648 1 63.28 208 ASN A O 1
ATOM 1679 N N . TRP A 1 209 ? 21.391 -27.578 4.012 1 67.25 209 TRP A N 1
ATOM 1680 C CA . TRP A 1 209 ? 20.875 -26.594 4.965 1 67.25 209 TRP A CA 1
ATOM 1681 C C . TRP A 1 209 ? 19.344 -26.531 4.906 1 67.25 209 TRP A C 1
ATOM 1683 O O . TRP A 1 209 ? 18.766 -26.5 3.82 1 67.25 209 TRP A O 1
ATOM 1693 N N . ARG A 1 210 ? 18.75 -26.828 6.117 1 70.38 210 ARG A N 1
ATOM 1694 C CA . ARG A 1 210 ? 17.312 -26.703 6.227 1 70.38 210 ARG A CA 1
ATOM 1695 C C . ARG A 1 210 ? 16.922 -25.344 6.797 1 70.38 210 ARG A C 1
ATOM 1697 O O . ARG A 1 210 ? 17.281 -25 7.926 1 70.38 210 ARG A O 1
ATOM 1704 N N . ARG A 1 211 ? 16.344 -24.594 5.902 1 71 211 ARG A N 1
ATOM 1705 C CA . ARG A 1 211 ? 15.852 -23.312 6.367 1 71 211 ARG A CA 1
ATOM 1706 C C . ARG A 1 211 ? 14.773 -23.484 7.43 1 71 211 ARG A C 1
ATOM 1708 O O . ARG A 1 211 ? 14.055 -24.484 7.438 1 71 211 ARG A O 1
ATOM 1715 N N . GLY A 1 212 ? 14.906 -22.828 8.5 1 69.12 212 GLY A N 1
ATOM 1716 C CA . GLY A 1 212 ? 13.875 -22.844 9.523 1 69.12 212 GLY A CA 1
ATOM 1717 C C . GLY A 1 212 ? 12.492 -22.547 8.984 1 69.12 212 GLY A C 1
ATOM 1718 O O . GLY A 1 212 ? 12.164 -22.891 7.848 1 69.12 212 GLY A O 1
ATOM 1719 N N . SER A 1 213 ? 11.703 -22.016 9.695 1 79.94 213 SER A N 1
ATOM 1720 C CA . SER A 1 213 ? 10.32 -21.688 9.375 1 79.94 213 SER A CA 1
ATOM 1721 C C . SER A 1 213 ? 10.242 -20.641 8.281 1 79.94 213 SER A C 1
ATOM 1723 O O . SER A 1 213 ? 11.211 -19.906 8.047 1 79.94 213 SER A O 1
ATOM 1725 N N . GLU A 1 214 ? 9.211 -20.672 7.523 1 88.56 214 GLU A N 1
ATOM 1726 C CA . GLU A 1 214 ? 8.977 -19.703 6.453 1 88.56 214 GLU A CA 1
ATOM 1727 C C . GLU A 1 214 ? 8.875 -18.281 7.008 1 88.56 214 GLU A C 1
ATOM 1729 O O . GLU A 1 214 ? 8.211 -18.047 8.016 1 88.56 214 GLU A O 1
ATOM 1734 N N . ILE A 1 215 ? 9.648 -17.484 6.449 1 92.81 215 ILE A N 1
ATOM 1735 C CA . ILE A 1 215 ? 9.547 -16.062 6.781 1 92.81 215 ILE A CA 1
ATOM 1736 C C . ILE A 1 215 ? 8.773 -15.328 5.691 1 92.81 215 ILE A C 1
ATOM 1738 O O . ILE A 1 215 ? 8.328 -15.938 4.715 1 92.81 215 ILE A O 1
ATOM 1742 N N . ASN A 1 216 ? 8.508 -14.094 5.988 1 96.81 216 ASN A N 1
ATOM 1743 C CA . ASN A 1 216 ? 7.918 -13.219 4.977 1 96.81 216 ASN A CA 1
ATOM 1744 C C . ASN A 1 216 ? 8.961 -12.297 4.352 1 96.81 216 ASN A C 1
ATOM 1746 O O . ASN A 1 216 ? 9.078 -11.133 4.746 1 96.81 216 ASN A O 1
ATOM 1750 N N . THR A 1 217 ? 9.625 -12.859 3.389 1 97.62 217 THR A N 1
ATOM 1751 C CA . THR A 1 217 ? 10.734 -12.172 2.74 1 97.62 217 THR A CA 1
ATOM 1752 C C . THR A 1 217 ? 10.266 -10.867 2.102 1 97.62 217 THR A C 1
ATOM 1754 O O . THR A 1 217 ? 10.883 -9.82 2.285 1 97.62 217 THR A O 1
ATOM 1757 N N . GLY A 1 218 ? 9.18 -10.961 1.366 1 97.44 218 GLY A N 1
ATOM 1758 C CA . GLY A 1 218 ? 8.664 -9.789 0.687 1 97.44 218 GLY A CA 1
ATOM 1759 C C . GLY A 1 218 ? 8.328 -8.648 1.633 1 97.44 218 GLY A C 1
ATOM 1760 O O . GLY A 1 218 ? 8.734 -7.512 1.408 1 97.44 218 GLY A O 1
ATOM 1761 N N . LEU A 1 219 ? 7.621 -8.977 2.691 1 97.06 219 LEU A N 1
ATOM 1762 C CA . LEU A 1 219 ? 7.219 -7.965 3.664 1 97.06 219 LEU A CA 1
ATOM 1763 C C . LEU A 1 219 ? 8.43 -7.375 4.371 1 97.06 219 LEU A C 1
ATOM 1765 O O . LEU A 1 219 ? 8.508 -6.16 4.574 1 97.06 219 LEU A O 1
ATOM 1769 N N . ALA A 1 220 ? 9.32 -8.227 4.746 1 98.25 220 ALA A N 1
ATOM 1770 C CA . ALA A 1 220 ? 10.516 -7.773 5.457 1 98.25 220 ALA A CA 1
ATOM 1771 C C . ALA A 1 220 ? 11.352 -6.848 4.578 1 98.25 220 ALA A C 1
ATOM 1773 O O . ALA A 1 220 ? 11.828 -5.805 5.043 1 98.25 220 ALA A O 1
ATOM 1774 N N . LEU A 1 221 ? 11.5 -7.188 3.354 1 98.56 221 LEU A N 1
ATOM 1775 C CA . LEU A 1 221 ? 12.297 -6.359 2.453 1 98.56 221 LEU A CA 1
ATOM 1776 C C . LEU A 1 221 ? 11.586 -5.043 2.16 1 98.56 221 LEU A C 1
ATOM 1778 O O . LEU A 1 221 ? 12.219 -3.988 2.09 1 98.56 221 LEU A O 1
ATOM 1782 N N . GLN A 1 222 ? 10.328 -5.137 1.98 1 98.44 222 GLN A N 1
ATOM 1783 C CA . GLN A 1 222 ? 9.57 -3.908 1.751 1 98.44 222 GLN A CA 1
ATOM 1784 C C . GLN A 1 222 ? 9.641 -2.984 2.963 1 98.44 222 GLN A C 1
ATOM 1786 O O . GLN A 1 222 ? 9.75 -1.765 2.814 1 98.44 222 GLN A O 1
ATOM 1791 N N . LEU A 1 223 ? 9.57 -3.592 4.094 1 98.5 223 LEU A N 1
ATOM 1792 C CA . LEU A 1 223 ? 9.688 -2.805 5.316 1 98.5 223 LEU A CA 1
ATOM 1793 C C . LEU A 1 223 ? 11.055 -2.141 5.402 1 98.5 223 LEU A C 1
ATOM 1795 O O . LEU A 1 223 ? 11.164 -0.969 5.773 1 98.5 223 LEU A O 1
ATOM 1799 N N . ALA A 1 224 ? 12.031 -2.859 5.059 1 98.69 224 ALA A N 1
ATOM 1800 C CA . ALA A 1 224 ? 13.383 -2.307 5.043 1 98.69 224 ALA A CA 1
ATOM 1801 C C . ALA A 1 224 ? 13.492 -1.152 4.055 1 98.69 224 ALA A C 1
ATOM 1803 O O . ALA A 1 224 ? 14.078 -0.113 4.363 1 98.69 224 ALA A O 1
ATOM 1804 N N . ILE A 1 225 ? 12.883 -1.316 2.916 1 98.69 225 ILE A N 1
ATOM 1805 C CA . ILE A 1 225 ? 12.953 -0.312 1.86 1 98.69 225 ILE A CA 1
ATOM 1806 C C . ILE A 1 225 ? 12.18 0.936 2.285 1 98.69 225 ILE A C 1
ATOM 1808 O O . ILE A 1 225 ? 12.695 2.053 2.195 1 98.69 225 ILE A O 1
ATOM 1812 N N . PHE A 1 226 ? 11.023 0.743 2.812 1 98.56 226 PHE A N 1
ATOM 1813 C CA . PHE A 1 226 ? 10.203 1.875 3.215 1 98.56 226 PHE A CA 1
ATOM 1814 C C . PHE A 1 226 ? 10.875 2.676 4.32 1 98.56 226 PHE A C 1
ATOM 1816 O O . PHE A 1 226 ? 10.953 3.904 4.246 1 98.56 226 PHE A O 1
ATOM 1823 N N . THR A 1 227 ? 11.352 1.978 5.223 1 98.69 227 THR A N 1
ATOM 1824 C CA . THR A 1 227 ? 11.977 2.668 6.344 1 98.69 227 THR A CA 1
ATOM 1825 C C . THR A 1 227 ? 13.281 3.336 5.91 1 98.69 227 THR A C 1
ATOM 1827 O O . THR A 1 227 ? 13.648 4.387 6.438 1 98.69 227 THR A O 1
ATOM 1830 N N . SER A 1 228 ? 13.961 2.789 4.93 1 98.56 228 SER A N 1
ATOM 1831 C CA . SER A 1 228 ? 15.156 3.432 4.391 1 98.56 228 SER A CA 1
ATOM 1832 C C . SER A 1 228 ? 14.812 4.738 3.684 1 98.56 228 SER A C 1
ATOM 1834 O O . SER A 1 228 ? 15.531 5.73 3.818 1 98.56 228 SER A O 1
ATOM 1836 N N . TRP A 1 229 ? 13.758 4.734 2.98 1 98.62 229 TRP A N 1
ATOM 1837 C CA . TRP A 1 229 ? 13.336 5.953 2.295 1 98.62 229 TRP A CA 1
ATOM 1838 C C . TRP A 1 229 ? 12.844 6.996 3.293 1 98.62 229 TRP A C 1
ATOM 1840 O O . TRP A 1 229 ? 13.117 8.188 3.137 1 98.62 229 TRP A O 1
ATOM 1850 N N . PHE A 1 230 ? 12.164 6.527 4.309 1 98.56 230 PHE A N 1
ATOM 1851 C CA . PHE A 1 230 ? 11.742 7.453 5.352 1 98.56 230 PHE A CA 1
ATOM 1852 C C . PHE A 1 230 ? 12.945 8.086 6.039 1 98.56 230 PHE A C 1
ATOM 1854 O O . PHE A 1 230 ? 12.93 9.273 6.367 1 98.56 230 PHE A O 1
ATOM 1861 N N . ASN A 1 231 ? 13.875 7.285 6.254 1 98.38 231 ASN A N 1
ATOM 1862 C CA . ASN A 1 231 ? 15.117 7.801 6.82 1 98.38 231 ASN A CA 1
ATOM 1863 C C . ASN A 1 231 ? 15.734 8.875 5.926 1 98.38 231 ASN A C 1
ATOM 1865 O O . ASN A 1 231 ? 16.172 9.914 6.414 1 98.38 231 ASN A O 1
ATOM 1869 N N . PHE A 1 232 ? 15.734 8.688 4.625 1 98.31 232 PHE A N 1
ATOM 1870 C CA . PHE A 1 232 ? 16.266 9.656 3.674 1 98.31 232 PHE A CA 1
ATOM 1871 C C . PHE A 1 232 ? 15.492 10.969 3.75 1 98.31 232 PHE A C 1
ATOM 1873 O O . PHE A 1 232 ? 16.094 12.047 3.812 1 98.31 232 PHE A O 1
ATOM 1880 N N . PHE A 1 233 ? 14.242 10.844 3.828 1 98.25 233 PHE A N 1
ATOM 1881 C CA . PHE A 1 233 ? 13.422 12.047 3.867 1 98.25 233 PHE A CA 1
ATOM 1882 C C . PHE A 1 233 ? 13.609 12.789 5.188 1 98.25 233 PHE A C 1
ATOM 1884 O O . PHE A 1 233 ? 13.57 14.023 5.227 1 98.25 233 PHE A O 1
ATOM 1891 N N . ALA A 1 234 ? 13.719 12.016 6.23 1 97.5 234 ALA A N 1
ATOM 1892 C CA . ALA A 1 234 ? 13.992 12.648 7.52 1 97.5 234 ALA A CA 1
ATOM 1893 C C . ALA A 1 234 ? 15.273 13.477 7.457 1 97.5 234 ALA A C 1
ATOM 1895 O O . ALA A 1 234 ? 15.297 14.625 7.91 1 97.5 234 ALA A O 1
ATOM 1896 N N . TRP A 1 235 ? 16.312 12.977 6.879 1 97 235 TRP A N 1
ATOM 1897 C CA . TRP A 1 235 ? 17.594 13.68 6.793 1 97 235 TRP A CA 1
ATOM 1898 C C . TRP A 1 235 ? 17.516 14.812 5.777 1 97 235 TRP A C 1
ATOM 1900 O O . TRP A 1 235 ? 18.188 15.836 5.93 1 97 235 TRP A O 1
ATOM 1910 N N . LEU A 1 236 ? 16.719 14.633 4.777 1 96.88 236 LEU A N 1
ATOM 1911 C CA . LEU A 1 236 ? 16.516 15.711 3.816 1 96.88 236 LEU A CA 1
ATOM 1912 C C . LEU A 1 236 ? 15.875 16.922 4.484 1 96.88 236 LEU A C 1
ATOM 1914 O O . LEU A 1 236 ? 16.328 18.062 4.293 1 96.88 236 LEU A O 1
ATOM 1918 N N . ILE A 1 237 ? 14.883 16.656 5.289 1 96.25 237 ILE A N 1
ATOM 1919 C CA . ILE A 1 237 ? 14.203 17.734 6.008 1 96.25 237 ILE A CA 1
ATOM 1920 C C . ILE A 1 237 ? 15.156 18.344 7.039 1 96.25 237 ILE A C 1
ATOM 1922 O O . ILE A 1 237 ? 15.203 19.562 7.199 1 96.25 237 ILE A O 1
ATOM 1926 N N . ALA A 1 238 ? 15.852 17.5 7.723 1 94.06 238 ALA A N 1
ATOM 1927 C CA . ALA A 1 238 ? 16.828 18 8.695 1 94.06 238 ALA A CA 1
ATOM 1928 C C . ALA A 1 238 ? 17.859 18.891 8.023 1 94.06 238 ALA A C 1
ATOM 1930 O O . ALA A 1 238 ? 18.25 19.922 8.578 1 94.06 238 ALA A O 1
ATOM 1931 N N . CYS A 1 239 ? 18.328 18.516 6.859 1 92.94 239 CYS A N 1
ATOM 1932 C CA . CYS A 1 239 ? 19.266 19.328 6.094 1 92.94 239 CYS A CA 1
ATOM 1933 C C . CYS A 1 239 ? 18.672 20.688 5.754 1 92.94 239 CYS A C 1
ATOM 1935 O O . CYS A 1 239 ? 19.328 21.719 5.887 1 92.94 239 CYS A O 1
ATOM 1937 N N . LEU A 1 240 ? 17.453 20.719 5.406 1 92.44 240 LEU A N 1
ATOM 1938 C CA . LEU A 1 240 ? 16.766 21.953 5.055 1 92.44 240 LEU A CA 1
ATOM 1939 C C . LEU A 1 240 ? 16.625 22.859 6.273 1 92.44 240 LEU A C 1
ATOM 1941 O O . LEU A 1 240 ? 16.875 24.078 6.188 1 92.44 240 LEU A O 1
ATOM 1945 N N . ILE A 1 241 ? 16.281 22.281 7.34 1 91.38 241 ILE A N 1
ATOM 1946 C CA . ILE A 1 241 ? 16.125 23.047 8.562 1 91.38 241 ILE A CA 1
ATOM 1947 C C . ILE A 1 241 ? 17.469 23.641 8.977 1 91.38 241 ILE A C 1
ATOM 1949 O O . ILE A 1 241 ? 17.562 24.828 9.328 1 91.38 241 ILE A O 1
ATOM 1953 N N . ASN A 1 242 ? 18.484 22.844 8.945 1 89.62 242 ASN A N 1
ATOM 1954 C CA . ASN A 1 242 ? 19.828 23.312 9.305 1 89.62 242 ASN A CA 1
ATOM 1955 C C . ASN A 1 242 ? 20.297 24.406 8.359 1 89.62 242 ASN A C 1
ATOM 1957 O O . ASN A 1 242 ? 20.953 25.375 8.781 1 89.62 242 ASN A O 1
ATOM 1961 N N . PHE A 1 243 ? 19.984 24.297 7.113 1 88.06 243 PHE A N 1
ATOM 1962 C CA . PHE A 1 243 ? 20.375 25.297 6.129 1 88.06 243 PHE A CA 1
ATOM 1963 C C . PHE A 1 243 ? 19.641 26.609 6.371 1 88.06 243 PHE A C 1
ATOM 1965 O O . PHE A 1 243 ? 20.25 27.688 6.297 1 88.06 243 PHE A O 1
ATOM 1972 N N . ILE A 1 244 ? 18.375 26.484 6.645 1 88.62 244 ILE A N 1
ATOM 1973 C CA . ILE A 1 244 ? 17.578 27.672 6.906 1 88.62 244 ILE A CA 1
ATOM 1974 C C . ILE A 1 244 ? 18.094 28.375 8.156 1 88.62 244 ILE A C 1
ATOM 1976 O O . ILE A 1 244 ? 18.234 29.594 8.172 1 88.62 244 ILE A O 1
ATOM 1980 N N . MET A 1 245 ? 18.375 27.625 9.117 1 85.81 245 MET A N 1
ATOM 1981 C CA . MET A 1 245 ? 18.844 28.219 10.375 1 85.81 245 MET A CA 1
ATOM 1982 C C . MET A 1 245 ? 20.25 28.797 10.219 1 85.81 245 MET A C 1
ATOM 1984 O O . MET A 1 245 ? 20.562 29.828 10.812 1 85.81 245 MET A O 1
ATOM 1988 N N . ALA A 1 246 ? 21.062 28.094 9.477 1 83.19 246 ALA A N 1
ATOM 1989 C CA . ALA A 1 246 ? 22.422 28.594 9.203 1 83.19 246 ALA A CA 1
ATOM 1990 C C . ALA A 1 246 ? 22.375 29.906 8.422 1 83.19 246 ALA A C 1
ATOM 1992 O O . ALA A 1 246 ? 23.141 30.828 8.703 1 83.19 246 ALA A O 1
ATOM 1993 N N . ARG A 1 247 ? 21.5 29.984 7.488 1 83.69 247 ARG A N 1
ATOM 1994 C CA . ARG A 1 247 ? 21.344 31.188 6.695 1 83.69 247 ARG A CA 1
ATOM 1995 C C . ARG A 1 247 ? 20.812 32.344 7.551 1 83.69 247 ARG A C 1
ATOM 1997 O O . ARG A 1 247 ? 21.25 33.469 7.41 1 83.69 247 ARG A O 1
ATOM 2004 N N . LYS A 1 248 ? 19.891 32.031 8.383 1 82.56 248 LYS A N 1
ATOM 2005 C CA . LYS A 1 248 ? 19.359 33.062 9.281 1 82.56 248 LYS A CA 1
ATOM 2006 C C . LYS A 1 248 ? 20.438 33.594 10.219 1 82.56 248 LYS A C 1
ATOM 2008 O O . LYS A 1 248 ? 20.5 34.781 10.469 1 82.56 248 LYS A O 1
ATOM 2013 N N . ARG A 1 249 ? 21.266 32.75 10.68 1 79.44 249 ARG A N 1
ATOM 2014 C CA . ARG A 1 249 ? 22.344 33.156 11.562 1 79.44 249 ARG A CA 1
ATOM 2015 C C . ARG A 1 249 ? 23.359 34.031 10.82 1 79.44 249 ARG A C 1
ATOM 2017 O O . ARG A 1 249 ? 23.859 35 11.359 1 79.44 249 ARG A O 1
ATOM 2024 N N . LEU A 1 250 ? 23.625 33.625 9.625 1 77.88 250 LEU A N 1
ATOM 2025 C CA . LEU A 1 250 ? 24.562 34.375 8.82 1 77.88 250 LEU A CA 1
ATOM 2026 C C . LEU A 1 250 ? 24.016 35.781 8.508 1 77.88 250 LEU A C 1
ATOM 2028 O O . LEU A 1 250 ? 24.766 36.75 8.516 1 77.88 250 LEU A O 1
ATOM 2032 N N . ARG A 1 251 ? 22.781 35.812 8.289 1 76.12 251 ARG A N 1
ATOM 2033 C CA . ARG A 1 251 ? 22.141 37.094 8.023 1 76.12 251 ARG A CA 1
ATOM 2034 C C . ARG A 1 251 ? 22.172 38 9.266 1 76.12 251 ARG A C 1
ATOM 2036 O O . ARG A 1 251 ? 22.422 39.188 9.18 1 76.12 251 ARG A O 1
ATOM 2043 N N . ASN A 1 252 ? 21.938 37.375 10.375 1 72.5 252 ASN A N 1
ATOM 2044 C CA . ASN A 1 252 ? 21.969 38.125 11.625 1 72.5 252 ASN A CA 1
ATOM 2045 C C . ASN A 1 252 ? 23.375 38.594 11.977 1 72.5 252 ASN A C 1
ATOM 2047 O O . ASN A 1 252 ? 23.562 39.688 12.477 1 72.5 252 ASN A O 1
ATOM 2051 N N . LEU A 1 253 ? 24.344 37.75 11.656 1 67.75 253 LEU A N 1
ATOM 2052 C CA . LEU A 1 253 ? 25.75 38.125 11.891 1 67.75 253 LEU A CA 1
ATOM 2053 C C . LEU A 1 253 ? 26.188 39.219 10.922 1 67.75 253 LEU A C 1
ATOM 2055 O O . LEU A 1 253 ? 26.922 40.125 11.297 1 67.75 253 LEU A O 1
ATOM 2059 N N . GLY A 1 254 ? 25.688 39 9.719 1 64.06 254 GLY A N 1
ATOM 2060 C CA . GLY A 1 254 ? 25.969 40.031 8.734 1 64.06 254 GLY A CA 1
ATOM 2061 C C . GLY A 1 254 ? 25.359 41.375 9.094 1 64.06 254 GLY A C 1
ATOM 2062 O O . GLY A 1 254 ? 26 42.438 8.945 1 64.06 254 GLY A O 1
ATOM 2063 N N . GLU A 1 255 ? 24.219 41.344 9.555 1 62.56 255 GLU A N 1
ATOM 2064 C CA . GLU A 1 255 ? 23.562 42.594 9.969 1 62.56 255 GLU A CA 1
ATOM 2065 C C . GLU A 1 255 ? 24.266 43.219 11.164 1 62.56 255 GLU A C 1
ATOM 2067 O O . GLU A 1 255 ? 24.406 44.438 11.242 1 62.56 255 GLU A O 1
ATOM 2072 N N . LYS A 1 256 ? 24.781 42.438 12.055 1 58.66 256 LYS A N 1
ATOM 2073 C CA . LYS A 1 256 ? 25.516 42.969 13.203 1 58.66 256 LYS A CA 1
ATOM 2074 C C . LYS A 1 256 ? 26.859 43.562 12.781 1 58.66 256 LYS A C 1
ATOM 2076 O O . LYS A 1 256 ? 27.312 44.562 13.336 1 58.66 256 LYS A O 1
ATOM 2081 N N . PHE A 1 257 ? 27.422 42.875 11.875 1 60.94 257 PHE A N 1
ATOM 2082 C CA . PHE A 1 257 ? 28.688 43.375 11.375 1 60.94 257 PHE A CA 1
ATOM 2083 C C . PHE A 1 257 ? 28.5 44.688 10.633 1 60.94 257 PHE A C 1
ATOM 2085 O O . PHE A 1 257 ? 29.344 45.562 10.695 1 60.94 257 PHE A O 1
ATOM 2092 N N . CYS A 1 258 ? 27.375 44.812 9.969 1 59.56 258 CYS A N 1
ATOM 2093 C CA . CYS A 1 258 ? 27.094 46.062 9.281 1 59.56 258 CYS A CA 1
ATOM 2094 C C . CYS A 1 258 ? 26.812 47.156 10.289 1 59.56 258 CYS A C 1
ATOM 2096 O O . CYS A 1 258 ? 27.156 48.312 10.055 1 59.56 258 CYS A O 1
ATOM 2098 N N . CYS A 1 259 ? 26.203 46.875 11.312 1 52.56 259 CYS A N 1
ATOM 2099 C CA . CYS A 1 259 ? 25.922 47.906 12.305 1 52.56 259 CYS A CA 1
ATOM 2100 C C . CYS A 1 259 ? 27.203 48.281 13.055 1 52.56 259 CYS A C 1
ATOM 2102 O O . CYS A 1 259 ? 27.234 49.312 13.719 1 52.56 259 CYS A O 1
ATOM 2104 N N . CYS A 1 260 ? 28.156 47.469 13.148 1 48.25 260 CYS A N 1
ATOM 2105 C CA . CYS A 1 260 ? 29.391 47.781 13.844 1 48.25 260 CYS A CA 1
ATOM 2106 C C . CYS A 1 260 ? 30.344 48.531 12.93 1 48.25 260 CYS A C 1
ATOM 2108 O O . CYS A 1 260 ? 31.406 49 13.367 1 48.25 260 CYS A O 1
ATOM 2110 N N . CYS A 1 261 ? 30.078 48.656 11.688 1 41.5 261 CYS A N 1
ATOM 2111 C CA . CYS A 1 261 ? 30.891 49.562 10.891 1 41.5 261 CYS A CA 1
ATOM 2112 C C . CYS A 1 261 ? 30.203 50.906 10.758 1 41.5 261 CYS A C 1
ATOM 2114 O O . CYS A 1 261 ? 28.984 51 10.609 1 41.5 261 CYS A O 1
ATOM 2116 N N . MET B 1 1 ? -16.312 26.172 16.25 1 70.12 1 MET B N 1
ATOM 2117 C CA . MET B 1 1 ? -16.047 26.297 14.828 1 70.12 1 MET B CA 1
ATOM 2118 C C . MET B 1 1 ? -16.922 27.359 14.188 1 70.12 1 MET B C 1
ATOM 2120 O O . MET B 1 1 ? -18.109 27.484 14.539 1 70.12 1 MET B O 1
ATOM 2124 N N . LYS B 1 2 ? -16.266 28.234 13.445 1 80 2 LYS B N 1
ATOM 2125 C CA . LYS B 1 2 ? -17.016 29.281 12.758 1 80 2 LYS B CA 1
ATOM 2126 C C . LYS B 1 2 ? -17.875 28.688 11.641 1 80 2 LYS B C 1
ATOM 2128 O O . LYS B 1 2 ? -17.484 27.703 11.008 1 80 2 LYS B O 1
ATOM 2133 N N . ALA B 1 3 ? -19.016 29.188 11.57 1 78.38 3 ALA B N 1
ATOM 2134 C CA . ALA B 1 3 ? -19.984 28.688 10.594 1 78.38 3 ALA B CA 1
ATOM 2135 C C . ALA B 1 3 ? -19.406 28.688 9.188 1 78.38 3 ALA B C 1
ATOM 2137 O O . ALA B 1 3 ? -19.641 27.766 8.414 1 78.38 3 ALA B O 1
ATOM 2138 N N . ARG B 1 4 ? -18.688 29.688 8.922 1 80.75 4 ARG B N 1
ATOM 2139 C CA . ARG B 1 4 ? -18.078 29.797 7.598 1 80.75 4 ARG B CA 1
ATOM 2140 C C . ARG B 1 4 ? -17.062 28.672 7.371 1 80.75 4 ARG B C 1
ATOM 2142 O O . ARG B 1 4 ? -17 28.094 6.285 1 80.75 4 ARG B O 1
ATOM 2149 N N . LYS B 1 5 ? -16.328 28.422 8.305 1 85.69 5 LYS B N 1
ATOM 2150 C CA . LYS B 1 5 ? -15.336 27.344 8.211 1 85.69 5 LYS B CA 1
ATOM 2151 C C . LYS B 1 5 ? -16.016 25.984 8.094 1 85.69 5 LYS B C 1
ATOM 2153 O O . LYS B 1 5 ? -15.555 25.125 7.344 1 85.69 5 LYS B O 1
ATOM 2158 N N . ALA B 1 6 ? -17.078 25.859 8.766 1 86.62 6 ALA B N 1
ATOM 2159 C CA . ALA B 1 6 ? -17.828 24.609 8.703 1 86.62 6 ALA B CA 1
ATOM 2160 C C . ALA B 1 6 ? -18.406 24.391 7.305 1 86.62 6 ALA B C 1
ATOM 2162 O O . ALA B 1 6 ? -18.391 23.281 6.781 1 86.62 6 ALA B O 1
ATOM 2163 N N . GLU B 1 7 ? -18.859 25.453 6.73 1 88.25 7 GLU B N 1
ATOM 2164 C CA . GLU B 1 7 ? -19.453 25.359 5.402 1 88.25 7 GLU B CA 1
ATOM 2165 C C . GLU B 1 7 ? -18.391 25.047 4.348 1 88.25 7 GLU B C 1
ATOM 2167 O O . GLU B 1 7 ? -18.656 24.328 3.381 1 88.25 7 GLU B O 1
ATOM 2172 N N . LEU B 1 8 ? -17.312 25.594 4.555 1 90.19 8 LEU B N 1
ATOM 2173 C CA . LEU B 1 8 ? -16.203 25.312 3.639 1 90.19 8 LEU B CA 1
ATOM 2174 C C . LEU B 1 8 ? -15.773 23.844 3.738 1 90.19 8 LEU B C 1
ATOM 2176 O O . LEU B 1 8 ? -15.555 23.188 2.717 1 90.19 8 LEU B O 1
ATOM 2180 N N . TRP B 1 9 ? -15.703 23.359 4.918 1 92.69 9 TRP B N 1
ATOM 2181 C CA . TRP B 1 9 ? -15.359 21.969 5.137 1 92.69 9 TRP B CA 1
ATOM 2182 C C . TRP B 1 9 ? -16.422 21.047 4.555 1 92.69 9 TRP B C 1
ATOM 2184 O O . TRP B 1 9 ? -16.109 20 3.961 1 92.69 9 TRP B O 1
ATOM 2194 N N . LEU B 1 10 ? -17.578 21.422 4.695 1 92.5 10 LEU B N 1
ATOM 2195 C CA . LEU B 1 10 ? -18.672 20.594 4.199 1 92.5 10 LEU B CA 1
ATOM 2196 C C . LEU B 1 10 ? -18.672 20.547 2.674 1 92.5 10 LEU B C 1
ATOM 2198 O O . LEU B 1 10 ? -18.891 19.484 2.078 1 92.5 10 LEU B O 1
ATOM 2202 N N . THR B 1 11 ? -18.406 21.703 2.078 1 93.31 11 THR B N 1
ATOM 2203 C CA . THR B 1 11 ? -18.344 21.719 0.621 1 93.31 11 THR B CA 1
ATOM 2204 C C . THR B 1 11 ? -17.219 20.828 0.117 1 93.31 11 THR B C 1
ATOM 2206 O O . THR B 1 11 ? -17.375 20.094 -0.861 1 93.31 11 THR B O 1
ATOM 2209 N N . MET B 1 12 ? -16.125 20.859 0.772 1 95.88 12 MET B N 1
ATOM 2210 C CA . MET B 1 12 ? -14.992 20.016 0.385 1 95.88 12 MET B CA 1
ATOM 2211 C C . MET B 1 12 ? -15.305 18.547 0.594 1 95.88 12 MET B C 1
ATOM 2213 O O . MET B 1 12 ? -14.961 17.703 -0.24 1 95.88 12 MET B O 1
ATOM 2217 N N . LEU B 1 13 ? -15.961 18.234 1.644 1 96.88 13 LEU B N 1
ATOM 2218 C CA . LEU B 1 13 ? -16.297 16.859 1.954 1 96.88 13 LEU B CA 1
ATOM 2219 C C . LEU B 1 13 ? -17.328 16.312 0.961 1 96.88 13 LEU B C 1
ATOM 2221 O O . LEU B 1 13 ? -17.188 15.188 0.477 1 96.88 13 LEU B O 1
ATOM 2225 N N . TYR B 1 14 ? -18.297 17.078 0.655 1 96.06 14 TYR B N 1
ATOM 2226 C CA . TYR B 1 14 ? -19.312 16.641 -0.279 1 96.06 14 TYR B CA 1
ATOM 2227 C C . TYR B 1 14 ? -18.75 16.5 -1.688 1 96.06 14 TYR B C 1
ATOM 2229 O O . TYR B 1 14 ? -19.078 15.562 -2.41 1 96.06 14 TYR B O 1
ATOM 2237 N N . THR B 1 15 ? -17.969 17.453 -2.098 1 96.5 15 THR B N 1
ATOM 2238 C CA . THR B 1 15 ? -17.312 17.344 -3.395 1 96.5 15 THR B CA 1
ATOM 2239 C C . THR B 1 15 ? -16.406 16.109 -3.441 1 96.5 15 THR B C 1
ATOM 2241 O O . THR B 1 15 ? -16.406 15.367 -4.43 1 96.5 15 THR B O 1
ATOM 2244 N N . GLY B 1 16 ? -15.664 15.883 -2.359 1 97.88 16 GLY B N 1
ATOM 2245 C CA . GLY B 1 16 ? -14.844 14.688 -2.266 1 97.88 16 GLY B CA 1
ATOM 2246 C C . GLY B 1 16 ? -15.648 13.398 -2.326 1 97.88 16 GLY B C 1
ATOM 2247 O O . GLY B 1 16 ? -15.258 12.453 -3.006 1 97.88 16 GLY B O 1
ATOM 2248 N N . SER B 1 17 ? -16.734 13.391 -1.633 1 97.88 17 SER B N 1
ATOM 2249 C CA . SER B 1 17 ? -17.609 12.227 -1.64 1 97.88 17 SER B CA 1
ATOM 2250 C C . SER B 1 17 ? -18.109 11.914 -3.049 1 97.88 17 SER B C 1
ATOM 2252 O O . SER B 1 17 ? -18.125 10.758 -3.467 1 97.88 17 SER B O 1
ATOM 2254 N N . MET B 1 18 ? -18.469 12.922 -3.758 1 97.38 18 MET B N 1
ATOM 2255 C CA . MET B 1 18 ? -18.938 12.734 -5.129 1 97.38 18 MET B CA 1
ATOM 2256 C C . MET B 1 18 ? -17.844 12.117 -5.996 1 97.38 18 MET B C 1
ATOM 2258 O O . MET B 1 18 ? -18.109 11.164 -6.734 1 97.38 18 MET B O 1
ATOM 2262 N N . ILE B 1 19 ? -16.656 12.586 -5.891 1 98.12 19 ILE B N 1
ATOM 2263 C CA . ILE B 1 19 ? -15.531 12.102 -6.68 1 98.12 19 ILE B CA 1
ATOM 2264 C C . ILE B 1 19 ? -15.211 10.664 -6.293 1 98.12 19 ILE B C 1
ATOM 2266 O O . ILE B 1 19 ? -15.031 9.805 -7.164 1 98.12 19 ILE B O 1
ATOM 2270 N N . PHE B 1 20 ? -15.188 10.398 -4.996 1 98.62 20 PHE B N 1
ATOM 2271 C CA . PHE B 1 20 ? -14.906 9.055 -4.523 1 98.62 20 PHE B CA 1
ATOM 2272 C C . PHE B 1 20 ? -15.953 8.07 -5.031 1 98.62 20 PHE B C 1
ATOM 2274 O O . PHE B 1 20 ? -15.617 6.969 -5.473 1 98.62 20 PHE B O 1
ATOM 2281 N N . CYS B 1 21 ? -17.172 8.469 -5.016 1 98.44 21 CYS B N 1
ATOM 2282 C CA . CYS B 1 21 ? -18.25 7.59 -5.453 1 98.44 21 CYS B CA 1
ATOM 2283 C C . CYS B 1 21 ? -18.156 7.316 -6.949 1 98.44 21 CYS B C 1
ATOM 2285 O O . CYS B 1 21 ? -18.312 6.172 -7.387 1 98.44 21 CYS B O 1
ATOM 2287 N N . VAL B 1 22 ? -17.875 8.297 -7.695 1 98.19 22 VAL B N 1
ATOM 2288 C CA . VAL B 1 22 ? -17.797 8.125 -9.141 1 98.19 22 VAL B CA 1
ATOM 2289 C C . VAL B 1 22 ? -16.641 7.199 -9.492 1 98.19 22 VAL B C 1
ATOM 2291 O O . VAL B 1 22 ? -16.781 6.293 -10.32 1 98.19 22 VAL B O 1
ATOM 2294 N N . ILE B 1 23 ? -15.539 7.367 -8.852 1 98.56 23 ILE B N 1
ATOM 2295 C CA . ILE B 1 23 ? -14.383 6.508 -9.094 1 98.56 23 ILE B CA 1
ATOM 2296 C C . ILE B 1 23 ? -14.711 5.074 -8.688 1 98.56 23 ILE B C 1
ATOM 2298 O O . ILE B 1 23 ? -14.383 4.125 -9.406 1 98.56 23 ILE B O 1
ATOM 2302 N N . SER B 1 24 ? -15.367 4.945 -7.566 1 98.62 24 SER B N 1
ATOM 2303 C CA . SER B 1 24 ? -15.727 3.615 -7.082 1 98.62 24 SER B CA 1
ATOM 2304 C C . SER B 1 24 ? -16.672 2.908 -8.047 1 98.62 24 SER B C 1
ATOM 2306 O O . SER B 1 24 ? -16.453 1.744 -8.398 1 98.62 24 SER B O 1
ATOM 2308 N N . VAL B 1 25 ? -17.609 3.639 -8.539 1 98.31 25 VAL B N 1
ATOM 2309 C CA . VAL B 1 25 ? -18.609 3.049 -9.43 1 98.31 25 VAL B CA 1
ATOM 2310 C C . VAL B 1 25 ? -17.953 2.686 -10.758 1 98.31 25 VAL B C 1
ATOM 2312 O O . VAL B 1 25 ? -18.141 1.579 -11.273 1 98.31 25 VAL B O 1
ATOM 2315 N N . ILE B 1 26 ? -17.141 3.527 -11.305 1 98.25 26 ILE B N 1
ATOM 2316 C CA . ILE B 1 26 ? -16.516 3.277 -12.602 1 98.25 26 ILE B CA 1
ATOM 2317 C C . ILE B 1 26 ? -15.578 2.07 -12.492 1 98.25 26 ILE B C 1
ATOM 2319 O O . ILE B 1 26 ? -15.609 1.182 -13.352 1 98.25 26 ILE B O 1
ATOM 2323 N N . SER B 1 27 ? -14.789 2.051 -11.461 1 98.5 27 SER B N 1
ATOM 2324 C CA . SER B 1 27 ? -13.859 0.944 -11.273 1 98.5 27 SER B CA 1
ATOM 2325 C C . SER B 1 27 ? -14.594 -0.374 -11.062 1 98.5 27 SER B C 1
ATOM 2327 O O . SER B 1 27 ? -14.219 -1.399 -11.633 1 98.5 27 SER B O 1
ATOM 2329 N N . PHE B 1 28 ? -15.633 -0.291 -10.336 1 98.5 28 PHE B N 1
ATOM 2330 C CA . PHE B 1 28 ? -16.391 -1.5 -10.023 1 98.5 28 PHE B CA 1
ATOM 2331 C C . PHE B 1 28 ? -17.141 -1.992 -11.25 1 98.5 28 PHE B C 1
ATOM 2333 O O . PHE B 1 28 ? -17.109 -3.182 -11.57 1 98.5 28 PHE B O 1
ATOM 2340 N N . VAL B 1 29 ? -17.781 -1.144 -11.93 1 97.88 29 VAL B N 1
ATOM 2341 C CA . VAL B 1 29 ? -18.609 -1.51 -13.07 1 97.88 29 VAL B CA 1
ATOM 2342 C C . VAL B 1 29 ? -17.719 -2.035 -14.203 1 97.88 29 VAL B C 1
ATOM 2344 O O . VAL B 1 29 ? -18.109 -2.955 -14.922 1 97.88 29 VAL B O 1
ATOM 2347 N N . THR B 1 30 ? -16.562 -1.468 -14.375 1 96.94 30 THR B N 1
ATOM 2348 C CA . THR B 1 30 ? -15.648 -1.944 -15.398 1 96.94 30 THR B CA 1
ATOM 2349 C C . THR B 1 30 ? -15.312 -3.416 -15.188 1 96.94 30 THR B C 1
ATOM 2351 O O . THR B 1 30 ? -15.336 -4.211 -16.125 1 96.94 30 THR B O 1
ATOM 2354 N N . VAL B 1 31 ? -15.047 -3.76 -13.93 1 97.5 31 VAL B N 1
ATOM 2355 C CA . VAL B 1 31 ? -14.703 -5.141 -13.609 1 97.5 31 VAL B CA 1
ATOM 2356 C C . VAL B 1 31 ? -15.93 -6.031 -13.758 1 97.5 31 VAL B C 1
ATOM 2358 O O . VAL B 1 31 ? -15.852 -7.113 -14.336 1 97.5 31 VAL B O 1
ATOM 2361 N N . TRP B 1 32 ? -17.031 -5.57 -13.273 1 96.75 32 TRP B N 1
ATOM 2362 C CA . TRP B 1 32 ? -18.266 -6.344 -13.344 1 96.75 32 TRP B CA 1
ATOM 2363 C C . TRP B 1 32 ? -18.656 -6.629 -14.789 1 96.75 32 TRP B C 1
ATOM 2365 O O . TRP B 1 32 ? -18.922 -7.773 -15.156 1 96.75 32 TRP B O 1
ATOM 2375 N N . GLN B 1 33 ? -18.625 -5.672 -15.602 1 94.25 33 GLN B N 1
ATOM 2376 C CA . GLN B 1 33 ? -19.031 -5.844 -16.984 1 94.25 33 GLN B CA 1
ATOM 2377 C C . GLN B 1 33 ? -18.047 -6.738 -17.734 1 94.25 33 GLN B C 1
ATOM 2379 O O . GLN B 1 33 ? -18.438 -7.484 -18.641 1 94.25 33 GLN B O 1
ATOM 2384 N N . HIS B 1 34 ? -16.859 -6.672 -17.344 1 94.44 34 HIS B N 1
ATOM 2385 C CA . HIS B 1 34 ? -15.844 -7.492 -17.984 1 94.44 34 HIS B CA 1
ATOM 2386 C C . HIS B 1 34 ? -16.078 -8.977 -17.703 1 94.44 34 HIS B C 1
ATOM 2388 O O . HIS B 1 34 ? -15.859 -9.812 -18.578 1 94.44 34 HIS B O 1
ATOM 2394 N N . TRP B 1 35 ? -16.547 -9.234 -16.516 1 94.81 35 TRP B N 1
ATOM 2395 C CA . TRP B 1 35 ? -16.562 -10.633 -16.078 1 94.81 35 TRP B CA 1
ATOM 2396 C C . TRP B 1 35 ? -17.969 -11.203 -16.094 1 94.81 35 TRP B C 1
ATOM 2398 O O . TRP B 1 35 ? -18.172 -12.414 -16.016 1 94.81 35 TRP B O 1
ATOM 2408 N N . THR B 1 36 ? -19.016 -10.445 -16.281 1 93.5 36 THR B N 1
ATOM 2409 C CA . THR B 1 36 ? -20.391 -10.836 -16.078 1 93.5 36 THR B CA 1
ATOM 2410 C C . THR B 1 36 ? -20.766 -12.008 -16.969 1 93.5 36 THR B C 1
ATOM 2412 O O . THR B 1 36 ? -21.422 -12.961 -16.531 1 93.5 36 THR B O 1
ATOM 2415 N N . TRP B 1 37 ? -20.328 -12.008 -18.125 1 90.62 37 TRP B N 1
ATOM 2416 C CA . TRP B 1 37 ? -20.75 -13.055 -19.047 1 90.62 37 TRP B CA 1
ATOM 2417 C C . TRP B 1 37 ? -19.906 -14.32 -18.859 1 90.62 37 TRP B C 1
ATOM 2419 O O . TRP B 1 37 ? -20.422 -15.438 -19 1 90.62 37 TRP B O 1
ATOM 2429 N N . THR B 1 38 ? -18.719 -14.133 -18.5 1 91.31 38 THR B N 1
ATOM 2430 C CA . THR B 1 38 ? -17.812 -15.266 -18.281 1 91.31 38 THR B CA 1
ATOM 2431 C C . THR B 1 38 ? -18.172 -16.016 -17.016 1 91.31 38 THR B C 1
ATOM 2433 O O . THR B 1 38 ? -18.141 -17.25 -16.984 1 91.31 38 THR B O 1
ATOM 2436 N N . LEU B 1 39 ? -18.609 -15.297 -16.031 1 92.69 39 LEU B N 1
ATOM 2437 C CA . LEU B 1 39 ? -18.891 -15.906 -14.734 1 92.69 39 LEU B CA 1
ATOM 2438 C C . LEU B 1 39 ? -20.344 -16.359 -14.641 1 92.69 39 LEU B C 1
ATOM 2440 O O . LEU B 1 39 ? -20.688 -17.172 -13.781 1 92.69 39 LEU B O 1
ATOM 2444 N N . GLY B 1 40 ? -21.172 -15.758 -15.484 1 91.12 40 GLY B N 1
ATOM 2445 C CA . GLY B 1 40 ? -22.594 -15.992 -15.422 1 91.12 40 GLY B CA 1
ATOM 2446 C C . GLY B 1 40 ? -23.031 -17.266 -16.109 1 91.12 40 GLY B C 1
ATOM 2447 O O . GLY B 1 40 ? -23.875 -17.25 -17 1 91.12 40 GLY B O 1
ATOM 2448 N N . SER B 1 41 ? -22.5 -18.453 -15.727 1 86.38 41 SER B N 1
ATOM 2449 C CA . SER B 1 41 ? -22.828 -19.734 -16.359 1 86.38 41 SER B CA 1
ATOM 2450 C C . SER B 1 41 ? -23.812 -20.531 -15.516 1 86.38 41 SER B C 1
ATOM 2452 O O . SER B 1 41 ? -24.016 -21.719 -15.758 1 86.38 41 SER B O 1
ATOM 2454 N N . CYS B 1 42 ? -24.406 -19.781 -14.617 1 86.62 42 CYS B N 1
ATOM 2455 C CA . CYS B 1 42 ? -25.422 -20.453 -13.812 1 86.62 42 CYS B CA 1
ATOM 2456 C C . CYS B 1 42 ? -26.719 -20.656 -14.602 1 86.62 42 CYS B C 1
ATOM 2458 O O . CYS B 1 42 ? -27.047 -19.844 -15.469 1 86.62 42 CYS B O 1
ATOM 2460 N N . ILE B 1 43 ? -27.438 -21.703 -14.492 1 83.81 43 ILE B N 1
ATOM 2461 C CA . ILE B 1 43 ? -28.641 -22.047 -15.258 1 83.81 43 ILE B CA 1
ATOM 2462 C C . ILE B 1 43 ? -29.859 -21.344 -14.656 1 83.81 43 ILE B C 1
ATOM 2464 O O . ILE B 1 43 ? -30.625 -20.703 -15.367 1 83.81 43 ILE B O 1
ATOM 2468 N N . ASP B 1 44 ? -30.156 -21.312 -13.359 1 85.94 44 ASP B N 1
ATOM 2469 C CA . ASP B 1 44 ? -31.422 -20.859 -12.758 1 85.94 44 ASP B CA 1
ATOM 2470 C C . ASP B 1 44 ? -31.281 -19.469 -12.18 1 85.94 44 ASP B C 1
ATOM 2472 O O . ASP B 1 44 ? -32.281 -18.781 -11.938 1 85.94 44 ASP B O 1
ATOM 2476 N N . ILE B 1 45 ? -30.125 -19.062 -12.047 1 89.31 45 ILE B N 1
ATOM 2477 C CA . ILE B 1 45 ? -29.922 -17.766 -11.414 1 89.31 45 ILE B CA 1
ATOM 2478 C C . ILE B 1 45 ? -28.859 -16.969 -12.172 1 89.31 45 ILE B C 1
ATOM 2480 O O . ILE B 1 45 ? -27.984 -17.562 -12.812 1 89.31 45 ILE B O 1
ATOM 2484 N N . ASP B 1 46 ? -29.062 -15.656 -12.203 1 93.38 46 ASP B N 1
ATOM 2485 C CA . ASP B 1 46 ? -28.031 -14.789 -12.75 1 93.38 46 ASP B CA 1
ATOM 2486 C C . ASP B 1 46 ? -26.859 -14.648 -11.773 1 93.38 46 ASP B C 1
ATOM 2488 O O . ASP B 1 46 ? -27 -13.984 -10.742 1 93.38 46 ASP B O 1
ATOM 2492 N N . CYS B 1 47 ? -25.812 -15.273 -12.102 1 94.31 47 CYS B N 1
ATOM 2493 C CA . CYS B 1 47 ? -24.656 -15.273 -11.211 1 94.31 47 CYS B CA 1
ATOM 2494 C C . CYS B 1 47 ? -23.453 -14.594 -11.875 1 94.31 47 CYS B C 1
ATOM 2496 O O . CYS B 1 47 ? -22.344 -15.109 -11.82 1 94.31 47 CYS B O 1
ATOM 2498 N N . GLY B 1 48 ? -23.672 -13.516 -12.508 1 94.56 48 GLY B N 1
ATOM 2499 C CA . GLY B 1 48 ? -22.625 -12.844 -13.266 1 94.56 48 GLY B CA 1
ATOM 2500 C C . GLY B 1 48 ? -21.875 -11.812 -12.445 1 94.56 48 GLY B C 1
ATOM 2501 O O . GLY B 1 48 ? -21.172 -10.969 -13.008 1 94.56 48 GLY B O 1
ATOM 2502 N N . CYS B 1 49 ? -22.016 -11.891 -11.078 1 97.44 49 CYS B N 1
ATOM 2503 C CA . CYS B 1 49 ? -21.344 -10.922 -10.227 1 97.44 49 CYS B CA 1
ATOM 2504 C C . CYS B 1 49 ? -19.969 -11.43 -9.805 1 97.44 49 CYS B C 1
ATOM 2506 O O . CYS B 1 49 ? -19.828 -12.578 -9.383 1 97.44 49 CYS B O 1
ATOM 2508 N N . ILE B 1 50 ? -18.984 -10.562 -9.906 1 97.56 50 ILE B N 1
ATOM 2509 C CA . ILE B 1 50 ? -17.625 -10.93 -9.555 1 97.56 50 ILE B CA 1
ATOM 2510 C C . ILE B 1 50 ? -17.5 -11.086 -8.039 1 97.56 50 ILE B C 1
ATOM 2512 O O . ILE B 1 50 ? -16.578 -11.734 -7.547 1 97.56 50 ILE B O 1
ATOM 2516 N N . LEU B 1 51 ? -18.375 -10.438 -7.277 1 98.31 51 LEU B N 1
ATOM 2517 C CA . LEU B 1 51 ? -18.375 -10.57 -5.824 1 98.31 51 LEU B CA 1
ATOM 2518 C C . LEU B 1 51 ? -19.062 -11.852 -5.391 1 98.31 51 LEU B C 1
ATOM 2520 O O . LEU B 1 51 ? -20 -12.312 -6.051 1 98.31 51 LEU B O 1
ATOM 2524 N N . TYR B 1 52 ? -18.5 -12.422 -4.281 1 98.12 52 TYR B N 1
ATOM 2525 C CA . TYR B 1 52 ? -19.078 -13.625 -3.684 1 98.12 52 TYR B CA 1
ATOM 2526 C C . TYR B 1 52 ? -19.141 -14.758 -4.703 1 98.12 52 TYR B C 1
ATOM 2528 O O . TYR B 1 52 ? -20.156 -15.453 -4.793 1 98.12 52 TYR B O 1
ATOM 2536 N N . GLY B 1 53 ? -18.094 -14.859 -5.453 1 97.06 53 GLY B N 1
ATOM 2537 C CA . GLY B 1 53 ? -17.969 -15.992 -6.352 1 97.06 53 GLY B CA 1
ATOM 2538 C C . GLY B 1 53 ? -17.828 -17.312 -5.625 1 97.06 53 GLY B C 1
ATOM 2539 O O . GLY B 1 53 ? -17.422 -17.359 -4.457 1 97.06 53 GLY B O 1
ATOM 2540 N N . ILE B 1 54 ? -18.125 -18.375 -6.336 1 95.62 54 ILE B N 1
ATOM 2541 C CA . ILE B 1 54 ? -18.094 -19.703 -5.734 1 95.62 54 ILE B CA 1
ATOM 2542 C C . ILE B 1 54 ? -17.328 -20.656 -6.637 1 95.62 54 ILE B C 1
ATOM 2544 O O . ILE B 1 54 ? -17.5 -20.656 -7.855 1 95.62 54 ILE B O 1
ATOM 2548 N N . ASN B 1 55 ? -16.438 -21.359 -5.969 1 95.69 55 ASN B N 1
ATOM 2549 C CA . ASN B 1 55 ? -15.711 -22.406 -6.668 1 95.69 55 ASN B CA 1
ATOM 2550 C C . ASN B 1 55 ? -16.484 -23.719 -6.688 1 95.69 55 ASN B C 1
ATOM 2552 O O . ASN B 1 55 ? -16.891 -24.219 -5.637 1 95.69 55 ASN B O 1
ATOM 2556 N N . THR B 1 56 ? -16.719 -24.203 -7.867 1 90.38 56 THR B N 1
ATOM 2557 C CA . THR B 1 56 ? -17.328 -25.516 -8.023 1 90.38 56 THR B CA 1
ATOM 2558 C C . THR B 1 56 ? -16.297 -26.547 -8.492 1 90.38 56 THR B C 1
ATOM 2560 O O . THR B 1 56 ? -15.109 -26.219 -8.625 1 90.38 56 THR B O 1
ATOM 2563 N N . PHE B 1 57 ? -16.656 -27.812 -8.672 1 85.12 57 PHE B N 1
ATOM 2564 C CA . PHE B 1 57 ? -15.742 -28.875 -9.039 1 85.12 57 PHE B CA 1
ATOM 2565 C C . PHE B 1 57 ? -15.18 -28.656 -10.438 1 85.12 57 PHE B C 1
ATOM 2567 O O . PHE B 1 57 ? -14.008 -28.938 -10.695 1 85.12 57 PHE B O 1
ATOM 2574 N N . ARG B 1 58 ? -15.977 -27.969 -11.32 1 83.12 58 ARG B N 1
ATOM 2575 C CA . ARG B 1 58 ? -15.531 -27.906 -12.711 1 83.12 58 ARG B CA 1
ATOM 2576 C C . ARG B 1 58 ? -15.305 -26.453 -13.141 1 83.12 58 ARG B C 1
ATOM 2578 O O . ARG B 1 58 ? -14.508 -26.188 -14.047 1 83.12 58 ARG B O 1
ATOM 2585 N N . THR B 1 59 ? -16.016 -25.531 -12.492 1 89.12 59 THR B N 1
ATOM 2586 C CA . THR B 1 59 ? -15.945 -24.156 -12.969 1 89.12 59 THR B CA 1
ATOM 2587 C C . THR B 1 59 ? -16.047 -23.172 -11.812 1 89.12 59 THR B C 1
ATOM 2589 O O . THR B 1 59 ? -16.375 -23.562 -10.688 1 89.12 59 THR B O 1
ATOM 2592 N N . PHE B 1 60 ? -15.648 -22.016 -12.07 1 94.75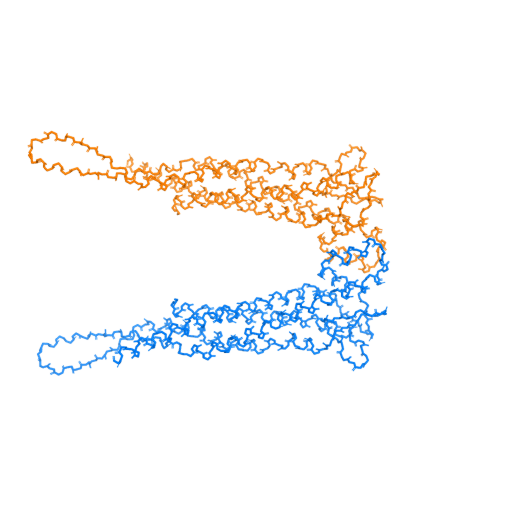 60 PHE B N 1
ATOM 2593 C CA . PHE B 1 60 ? -15.836 -20.906 -11.141 1 94.75 60 PHE B CA 1
ATOM 2594 C C . PHE B 1 60 ? -17.016 -20.047 -11.562 1 94.75 60 PHE B C 1
ATOM 2596 O O . PHE B 1 60 ? -17.078 -19.578 -12.703 1 94.75 60 PHE B O 1
ATOM 2603 N N . LEU B 1 61 ? -17.938 -19.875 -10.633 1 94.75 61 LEU B N 1
ATOM 2604 C CA . LEU B 1 61 ? -19.141 -19.094 -10.898 1 94.75 61 LEU B CA 1
ATOM 2605 C C . LEU B 1 61 ? -19.125 -17.797 -10.117 1 94.75 61 LEU B C 1
ATOM 2607 O O . LEU B 1 61 ? -18.531 -17.719 -9.031 1 94.75 61 LEU B O 1
ATOM 2611 N N . GLY B 1 62 ? -19.781 -16.797 -10.711 1 96.12 62 GLY B N 1
ATOM 2612 C CA . GLY B 1 62 ? -19.922 -15.547 -9.977 1 96.12 62 GLY B CA 1
ATOM 2613 C C . GLY B 1 62 ? -21.016 -15.594 -8.93 1 96.12 62 GLY B C 1
ATOM 2614 O O . GLY B 1 62 ? -21.609 -16.641 -8.695 1 96.12 62 GLY B O 1
ATOM 2615 N N . GLY B 1 63 ? -21.156 -14.5 -8.219 1 96.69 63 GLY B N 1
ATOM 2616 C CA . GLY B 1 63 ? -22.203 -14.359 -7.23 1 96.69 63 GLY B CA 1
ATOM 2617 C C . GLY B 1 63 ? -23.5 -13.82 -7.812 1 96.69 63 GLY B C 1
ATOM 2618 O O . GLY B 1 63 ? -23.594 -13.602 -9.023 1 96.69 63 GLY B O 1
ATOM 2619 N N . ASP B 1 64 ? -24.453 -13.711 -6.934 1 96.25 64 ASP B N 1
ATOM 2620 C CA . ASP B 1 64 ? -25.734 -13.156 -7.332 1 96.25 64 ASP B CA 1
ATOM 2621 C C . ASP B 1 64 ? -25.578 -11.766 -7.934 1 96.25 64 ASP B C 1
ATOM 2623 O O . ASP B 1 64 ? -24.938 -10.898 -7.336 1 96.25 64 ASP B O 1
ATOM 2627 N N . VAL B 1 65 ? -26.234 -11.625 -9.07 1 96.88 65 VAL B N 1
ATOM 2628 C CA . VAL B 1 65 ? -26.094 -10.375 -9.805 1 96.88 65 VAL B CA 1
ATOM 2629 C C . VAL B 1 65 ? -26.625 -9.219 -8.969 1 96.88 65 VAL B C 1
ATOM 2631 O O . VAL B 1 65 ? -26.234 -8.062 -9.172 1 96.88 65 VAL B O 1
ATOM 2634 N N . LYS B 1 66 ? -27.5 -9.477 -8.062 1 96.5 66 LYS B N 1
ATOM 2635 C CA . LYS B 1 66 ? -28.078 -8.438 -7.207 1 96.5 66 LYS B CA 1
ATOM 2636 C C . LYS B 1 66 ? -27 -7.738 -6.387 1 96.5 66 LYS B C 1
ATOM 2638 O O . LYS B 1 66 ? -27.109 -6.551 -6.078 1 96.5 66 LYS B O 1
ATOM 2643 N N . LEU B 1 67 ? -26 -8.453 -6.07 1 97.25 67 LEU B N 1
ATOM 2644 C CA . LEU B 1 67 ? -24.906 -7.879 -5.293 1 97.25 67 LEU B CA 1
ATOM 2645 C C . LEU B 1 67 ? -24.141 -6.852 -6.113 1 97.25 67 LEU B C 1
ATOM 2647 O O . LEU B 1 67 ? -23.781 -5.789 -5.605 1 97.25 67 LEU B O 1
ATOM 2651 N N . CYS B 1 68 ? -23.891 -7.164 -7.355 1 97.81 68 CYS B N 1
ATOM 2652 C CA . CYS B 1 68 ? -23.188 -6.219 -8.219 1 97.81 68 CYS B CA 1
ATOM 2653 C C . CYS B 1 68 ? -24.094 -5.055 -8.609 1 97.81 68 CYS B C 1
ATOM 2655 O O . CYS B 1 68 ? -23.609 -3.939 -8.82 1 97.81 68 CYS B O 1
ATOM 2657 N N . HIS B 1 69 ? -25.406 -5.293 -8.617 1 97.38 69 HIS B N 1
ATOM 2658 C CA . HIS B 1 69 ? -26.328 -4.172 -8.758 1 97.38 69 HIS B CA 1
ATOM 2659 C C . HIS B 1 69 ? -26.203 -3.207 -7.582 1 97.38 69 HIS B C 1
ATOM 2661 O O . HIS B 1 69 ? -26.141 -1.991 -7.773 1 97.38 69 HIS B O 1
ATOM 2667 N N . PHE B 1 70 ? -26.172 -3.762 -6.5 1 97.62 70 PHE B N 1
ATOM 2668 C CA . PHE B 1 70 ? -26.016 -2.936 -5.309 1 97.62 70 PHE B CA 1
ATOM 2669 C C . PHE B 1 70 ? -24.672 -2.205 -5.332 1 97.62 70 PHE B C 1
ATOM 2671 O O . PHE B 1 70 ? -24.609 -1.019 -5.004 1 97.62 70 PHE B O 1
ATOM 2678 N N . GLY B 1 71 ? -23.578 -2.9 -5.699 1 96.94 71 GLY B N 1
ATOM 2679 C CA . GLY B 1 71 ? -22.266 -2.291 -5.781 1 96.94 71 GLY B CA 1
ATOM 2680 C C . GLY B 1 71 ? -22.188 -1.161 -6.789 1 96.94 71 GLY B C 1
ATOM 2681 O O . GLY B 1 71 ? -21.484 -0.174 -6.574 1 96.94 71 GLY B O 1
ATOM 2682 N N . SER B 1 72 ? -22.953 -1.252 -7.781 1 96.62 72 SER B N 1
ATOM 2683 C CA . SER B 1 72 ? -22.875 -0.275 -8.859 1 96.62 72 SER B CA 1
ATOM 2684 C C . SER B 1 72 ? -23.859 0.868 -8.633 1 96.62 72 SER B C 1
ATOM 2686 O O . SER B 1 72 ? -23.516 2.039 -8.781 1 96.62 72 SER B O 1
ATOM 2688 N N . TYR B 1 73 ? -25.016 0.562 -8.195 1 96.19 73 TYR B N 1
ATOM 2689 C CA . TYR B 1 73 ? -26.078 1.568 -8.141 1 96.19 73 TYR B CA 1
ATOM 2690 C C . TYR B 1 73 ? -26.297 2.049 -6.711 1 96.19 73 TYR B C 1
ATOM 2692 O O . TYR B 1 73 ? -26.953 3.066 -6.484 1 96.19 73 TYR B O 1
ATOM 2700 N N . GLY B 1 74 ? -25.75 1.369 -5.82 1 95.44 74 GLY B N 1
ATOM 2701 C CA . GLY B 1 74 ? -25.938 1.719 -4.422 1 95.44 74 GLY B CA 1
ATOM 2702 C C . GLY B 1 74 ? -25.391 3.09 -4.07 1 95.44 74 GLY B C 1
ATOM 2703 O O . GLY B 1 74 ? -25.875 3.738 -3.141 1 95.44 74 GLY B O 1
ATOM 2704 N N . LEU B 1 75 ? -24.453 3.523 -4.863 1 97.19 75 LEU B N 1
ATOM 2705 C CA . LEU B 1 75 ? -23.812 4.801 -4.566 1 97.19 75 LEU B CA 1
ATOM 2706 C C . LEU B 1 75 ? -24.469 5.938 -5.336 1 97.19 75 LEU B C 1
ATOM 2708 O O . LEU B 1 75 ? -24.172 7.109 -5.102 1 97.19 75 LEU B O 1
ATOM 2712 N N . THR B 1 76 ? -25.438 5.672 -6.152 1 96.19 76 THR B N 1
ATOM 2713 C CA . THR B 1 76 ? -26.062 6.672 -7.012 1 96.19 76 THR B CA 1
ATOM 2714 C C . THR B 1 76 ? -26.766 7.738 -6.18 1 96.19 76 THR B C 1
ATOM 2716 O O . THR B 1 76 ? -26.562 8.938 -6.395 1 96.19 76 THR B O 1
ATOM 2719 N N . PRO B 1 77 ? -27.594 7.352 -5.188 1 95.5 77 PRO B N 1
ATOM 2720 C CA . PRO B 1 77 ? -28.219 8.398 -4.371 1 95.5 77 PRO B CA 1
ATOM 2721 C C . PRO B 1 77 ? -27.203 9.273 -3.648 1 95.5 77 PRO B C 1
ATOM 2723 O O . PRO B 1 77 ? -27.422 10.469 -3.477 1 95.5 77 PRO B O 1
ATOM 2726 N N . ILE B 1 78 ? -26.125 8.711 -3.293 1 96.81 78 ILE B N 1
ATOM 2727 C CA . ILE B 1 78 ? -25.094 9.453 -2.582 1 96.81 78 ILE B CA 1
ATOM 2728 C C . ILE B 1 78 ? -24.453 10.477 -3.523 1 96.81 78 ILE B C 1
ATOM 2730 O O . ILE B 1 78 ? -24.219 11.625 -3.133 1 96.81 78 ILE B O 1
ATOM 2734 N N . ILE B 1 79 ? -24.219 10.062 -4.734 1 97.38 79 ILE B N 1
ATOM 2735 C CA . ILE B 1 79 ? -23.641 10.953 -5.734 1 97.38 79 ILE B CA 1
ATOM 2736 C C . ILE B 1 79 ? -24.547 12.156 -5.953 1 97.38 79 ILE B C 1
ATOM 2738 O O . ILE B 1 79 ? -24.094 13.297 -5.922 1 97.38 79 ILE B O 1
ATOM 2742 N N . VAL B 1 80 ? -25.797 11.969 -6.07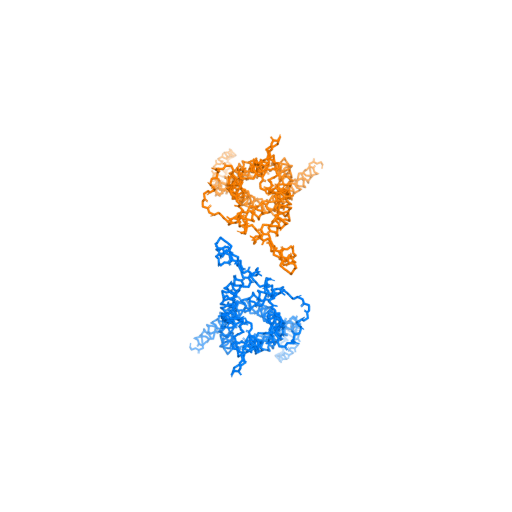4 1 95.69 80 VAL B N 1
ATOM 2743 C CA . VAL B 1 80 ? -26.766 13.023 -6.355 1 95.69 80 VAL B CA 1
ATOM 2744 C C . VAL B 1 80 ? -26.875 13.961 -5.152 1 95.69 80 VAL B C 1
ATOM 2746 O O . VAL B 1 80 ? -26.797 15.18 -5.301 1 95.69 80 VAL B O 1
ATOM 2749 N N . ILE B 1 81 ? -26.984 13.406 -4.012 1 94.06 81 ILE B N 1
ATOM 2750 C CA . ILE B 1 81 ? -27.141 14.195 -2.797 1 94.06 81 ILE B CA 1
ATOM 2751 C C . ILE B 1 81 ? -25.859 15 -2.537 1 94.06 81 ILE B C 1
ATOM 2753 O O . ILE B 1 81 ? -25.922 16.188 -2.197 1 94.06 81 ILE B O 1
ATOM 2757 N N . ALA B 1 82 ? -24.734 14.359 -2.723 1 95.5 82 ALA B N 1
ATOM 2758 C CA . ALA B 1 82 ? -23.469 15.039 -2.521 1 95.5 82 ALA B CA 1
ATOM 2759 C C . ALA B 1 82 ? -23.297 16.188 -3.518 1 95.5 82 ALA B C 1
ATOM 2761 O O . ALA B 1 82 ? -22.781 17.25 -3.166 1 95.5 82 ALA B O 1
ATOM 2762 N N . MET B 1 83 ? -23.734 15.969 -4.695 1 95.06 83 MET B N 1
ATOM 2763 C CA . MET B 1 83 ? -23.641 17.016 -5.715 1 95.06 83 MET B CA 1
ATOM 2764 C C . MET B 1 83 ? -24.516 18.203 -5.348 1 95.06 83 MET B C 1
ATOM 2766 O O . MET B 1 83 ? -24.078 19.359 -5.438 1 95.06 83 MET B O 1
ATOM 2770 N N . CYS B 1 84 ? -25.688 18.016 -4.859 1 92.56 84 CYS B N 1
ATOM 2771 C CA . CYS B 1 84 ? -26.625 19.062 -4.473 1 92.56 84 CYS B CA 1
ATOM 2772 C C . CYS B 1 84 ? -26.109 19.828 -3.258 1 92.56 84 CYS B C 1
ATOM 2774 O O . CYS B 1 84 ? -26.109 21.062 -3.246 1 92.56 84 CYS B O 1
ATOM 2776 N N . LEU B 1 85 ? -25.656 19.094 -2.322 1 91.5 85 LEU B N 1
ATOM 2777 C CA . LEU B 1 85 ? -25.188 19.734 -1.099 1 91.5 85 LEU B CA 1
ATOM 2778 C C . LEU B 1 85 ? -23.891 20.5 -1.354 1 91.5 85 LEU B C 1
ATOM 2780 O O . LEU B 1 85 ? -23.688 21.578 -0.772 1 91.5 85 LEU B O 1
ATOM 2784 N N . SER B 1 86 ? -23.031 19.906 -2.172 1 92.5 86 SER B N 1
ATOM 2785 C CA . SER B 1 86 ? -21.797 20.609 -2.535 1 92.5 86 SER B CA 1
ATOM 2786 C C . SER B 1 86 ? -22.109 21.922 -3.24 1 92.5 86 SER B C 1
ATOM 2788 O O . SER B 1 86 ? -21.5 22.953 -2.936 1 92.5 86 SER B O 1
ATOM 2790 N N . GLY B 1 87 ? -23.047 21.922 -4.117 1 90.06 87 GLY B N 1
ATOM 2791 C CA . GLY B 1 87 ? -23.469 23.141 -4.789 1 90.06 87 GLY B CA 1
ATOM 2792 C C . GLY B 1 87 ? -24.094 24.156 -3.844 1 90.06 87 GLY B C 1
ATOM 2793 O O . GLY B 1 87 ? -23.812 25.344 -3.951 1 90.06 87 GLY B O 1
ATOM 2794 N N . PHE B 1 88 ? -24.859 23.703 -2.947 1 87.94 88 PHE B N 1
ATOM 2795 C CA . PHE B 1 88 ? -25.547 24.578 -1.999 1 87.94 88 PHE B CA 1
ATOM 2796 C C . PHE B 1 88 ? -24.547 25.266 -1.08 1 87.94 88 PHE B C 1
ATOM 2798 O O . PHE B 1 88 ? -24.531 26.5 -0.979 1 87.94 88 PHE B O 1
ATOM 2805 N N . HIS B 1 89 ? -23.719 24.484 -0.457 1 87.31 89 HIS B N 1
ATOM 2806 C CA . HIS B 1 89 ? -22.734 25.047 0.458 1 87.31 89 HIS B CA 1
ATOM 2807 C C . HIS B 1 89 ? -21.688 25.859 -0.294 1 87.31 89 HIS B C 1
ATOM 2809 O O . HIS B 1 89 ? -21.203 26.875 0.201 1 87.31 89 HIS B O 1
ATOM 2815 N N . GLY B 1 90 ? -21.344 25.375 -1.438 1 85.69 90 GLY B N 1
ATOM 2816 C CA . GLY B 1 90 ? -20.391 26.109 -2.254 1 85.69 90 GLY B CA 1
ATOM 2817 C C . GLY B 1 90 ? -20.906 27.469 -2.67 1 85.69 90 GLY B C 1
ATOM 2818 O O . GLY B 1 90 ? -20.172 28.469 -2.605 1 85.69 90 GLY B O 1
ATOM 2819 N N . TYR B 1 91 ? -22.141 27.5 -3.033 1 85.56 91 TYR B N 1
ATOM 2820 C CA . TYR B 1 91 ? -22.766 28.75 -3.426 1 85.56 91 TYR B CA 1
ATOM 2821 C C . TYR B 1 91 ? -22.828 29.734 -2.252 1 85.56 91 TYR B C 1
ATOM 2823 O O . TYR B 1 91 ? -22.547 30.922 -2.41 1 85.56 91 TYR B O 1
ATOM 2831 N N . ARG B 1 92 ? -23.094 29.312 -1.101 1 82.31 92 ARG B N 1
ATOM 2832 C CA . ARG B 1 92 ? -23.219 30.141 0.096 1 82.31 92 ARG B CA 1
ATOM 2833 C C . ARG B 1 92 ? -21.859 30.688 0.526 1 82.31 92 ARG B C 1
ATOM 2835 O O . ARG B 1 92 ? -21.766 31.797 1.044 1 82.31 92 ARG B O 1
ATOM 2842 N N . CYS B 1 93 ? -20.891 29.875 0.297 1 79.62 93 CYS B N 1
ATOM 2843 C CA . CYS B 1 93 ? -19.547 30.312 0.659 1 79.62 93 CYS B CA 1
ATOM 2844 C C . CYS B 1 93 ? -19.031 31.359 -0.319 1 79.62 93 CYS B C 1
ATOM 2846 O O . CYS B 1 93 ? -18.297 32.281 0.068 1 79.62 93 CYS B O 1
ATOM 2848 N N . CYS B 1 94 ? -19.375 31.266 -1.522 1 76.19 94 CYS B N 1
ATOM 2849 C CA . CYS B 1 94 ? -18.906 32.188 -2.547 1 76.19 94 CYS B CA 1
ATOM 2850 C C . CYS B 1 94 ? -19.703 33.469 -2.518 1 76.19 94 CYS B C 1
ATOM 2852 O O . CYS B 1 94 ? -19.141 34.562 -2.689 1 76.19 94 CYS B O 1
ATOM 2854 N N . ILE B 1 95 ? -21.031 33.5 -2.432 1 65.12 95 ILE B N 1
ATOM 2855 C CA . ILE B 1 95 ? -21.844 34.719 -2.451 1 65.12 95 ILE B CA 1
ATOM 2856 C C . ILE B 1 95 ? -21.516 35.594 -1.236 1 65.12 95 ILE B C 1
ATOM 2858 O O . ILE B 1 95 ? -21.438 36.812 -1.344 1 65.12 95 ILE B O 1
ATOM 2862 N N . HIS B 1 96 ? -21.375 35.031 -0.062 1 56.66 96 HIS B N 1
ATOM 2863 C CA . HIS B 1 96 ? -21.156 35.844 1.119 1 56.66 96 HIS B CA 1
ATOM 2864 C C . HIS B 1 96 ? -19.812 36.562 1.047 1 56.66 96 HIS B C 1
ATOM 2866 O O . HIS B 1 96 ? -19.625 37.625 1.676 1 56.66 96 HIS B O 1
ATOM 2872 N N . LYS B 1 97 ? -18.969 36.094 0.288 1 55.16 97 LYS B N 1
ATOM 2873 C CA . LYS B 1 97 ? -17.75 36.875 0.062 1 55.16 97 LYS B CA 1
ATOM 2874 C C . LYS B 1 97 ? -18.062 38.219 -0.567 1 55.16 97 LYS B C 1
ATOM 2876 O O . LYS B 1 97 ? -17.406 39.219 -0.247 1 55.16 97 LYS B O 1
ATOM 2881 N N . ASN B 1 98 ? -19.172 38.25 -1.31 1 49.31 98 ASN B N 1
ATOM 2882 C CA . ASN B 1 98 ? -19.484 39.5 -2.021 1 49.31 98 ASN B CA 1
ATOM 2883 C C . ASN B 1 98 ? -20.344 40.438 -1.181 1 49.31 98 ASN B C 1
ATOM 2885 O O . ASN B 1 98 ? -20.406 41.625 -1.436 1 49.31 98 ASN B O 1
ATOM 2889 N N . LEU B 1 99 ? -20.969 39.844 -0.182 1 48.53 99 LEU B N 1
ATOM 2890 C CA . LEU B 1 99 ? -21.891 40.688 0.561 1 48.53 99 LEU B CA 1
ATOM 2891 C C . LEU B 1 99 ? -21.172 41.438 1.682 1 48.53 99 LEU B C 1
ATOM 2893 O O . LEU B 1 99 ? -21.734 42.344 2.293 1 48.53 99 LEU B O 1
ATOM 2897 N N . ASP B 1 100 ? -20 40.938 1.988 1 46.56 100 ASP B N 1
ATOM 2898 C CA . ASP B 1 100 ? -19.297 41.688 3 1 46.56 100 ASP B CA 1
ATOM 2899 C C . ASP B 1 100 ? -18.953 43.094 2.486 1 46.56 100 ASP B C 1
ATOM 2901 O O . ASP B 1 100 ? -18.281 43.875 3.17 1 46.56 100 ASP B O 1
ATOM 2905 N N . LYS B 1 101 ? -19.469 43.312 1.245 1 48.5 101 LYS B N 1
ATOM 2906 C CA . LYS B 1 101 ? -19.328 44.719 0.876 1 48.5 101 LYS B CA 1
ATOM 2907 C C . LYS B 1 101 ? -20.328 45.594 1.63 1 48.5 101 LYS B C 1
ATOM 2909 O O . LYS B 1 101 ? -21.516 45.25 1.718 1 48.5 101 LYS B O 1
ATOM 2914 N N . PRO B 1 102 ? -19.859 46.438 2.521 1 47.59 102 PRO B N 1
ATOM 2915 C CA . PRO B 1 102 ? -20.734 47.312 3.291 1 47.59 102 PRO B CA 1
ATOM 2916 C C . PRO B 1 102 ? -21.844 47.938 2.447 1 47.59 102 PRO B C 1
ATOM 2918 O O . PRO B 1 102 ? -21.578 48.469 1.359 1 47.59 102 PRO B O 1
ATOM 2921 N N . LYS B 1 103 ? -22.953 47.281 2.344 1 46.38 103 LYS B N 1
ATOM 2922 C CA . LYS B 1 103 ? -24.031 48.062 1.737 1 46.38 103 LYS B CA 1
ATOM 2923 C C . LYS B 1 103 ? -24.297 49.312 2.529 1 46.38 103 LYS B C 1
ATOM 2925 O O . LYS B 1 103 ? -24.484 49.281 3.748 1 46.38 103 LYS B O 1
ATOM 2930 N N . GLN B 1 104 ? -23.875 50.406 2.082 1 45.66 104 GLN B N 1
ATOM 2931 C CA . GLN B 1 104 ? -24.172 51.75 2.613 1 45.66 104 GLN B CA 1
ATOM 2932 C C . GLN B 1 104 ? -25.688 52 2.648 1 45.66 104 GLN B C 1
ATOM 2934 O O . GLN B 1 104 ? -26.344 51.938 1.61 1 45.66 104 GLN B O 1
ATOM 2939 N N . ILE B 1 105 ? -26.391 51.312 3.488 1 47.16 105 ILE B N 1
ATOM 2940 C CA . ILE B 1 105 ? -27.781 51.781 3.557 1 47.16 105 ILE B CA 1
ATOM 2941 C C . ILE B 1 105 ? -27.828 53.219 4.027 1 47.16 105 ILE B C 1
ATOM 2943 O O . ILE B 1 105 ? -27.344 53.562 5.117 1 47.16 105 ILE B O 1
ATOM 2947 N N . ASN B 1 106 ? -27.812 54.156 3.143 1 43.75 106 ASN B N 1
ATOM 2948 C CA . ASN B 1 106 ? -28.156 55.531 3.451 1 43.75 106 ASN B CA 1
ATOM 2949 C C . ASN B 1 106 ? -29.516 55.625 4.16 1 43.75 106 ASN B C 1
ATOM 2951 O O . ASN B 1 106 ? -30.562 55.469 3.531 1 43.75 106 ASN B O 1
ATOM 2955 N N . ARG B 1 107 ? -29.703 54.969 5.25 1 44.62 107 ARG B N 1
ATOM 2956 C CA . ARG B 1 107 ? -30.953 55.375 5.898 1 44.62 107 ARG B CA 1
ATOM 2957 C C . ARG B 1 107 ? -30.938 56.844 6.277 1 44.62 107 ARG B C 1
ATOM 2959 O O . ARG B 1 107 ? -30.141 57.281 7.105 1 44.62 107 ARG B O 1
ATOM 2966 N N . THR B 1 108 ? -31.328 57.719 5.402 1 43.38 108 THR B N 1
ATOM 2967 C CA . THR B 1 108 ? -31.766 59.062 5.766 1 43.38 108 THR B CA 1
ATOM 2968 C C . THR B 1 108 ? -32.812 59.031 6.871 1 43.38 108 THR B C 1
ATOM 2970 O O . THR B 1 108 ? -33.938 58.562 6.648 1 43.38 108 THR B O 1
ATOM 2973 N N . GLN B 1 109 ? -32.562 58.438 8.023 1 42.84 109 GLN B N 1
ATOM 2974 C CA . GLN B 1 109 ? -33.531 58.781 9.047 1 42.84 109 GLN B CA 1
ATOM 2975 C C . GLN B 1 109 ? -33.656 60.312 9.219 1 42.84 109 GLN B C 1
ATOM 2977 O O . GLN B 1 109 ? -32.656 60.969 9.578 1 42.84 109 GLN B O 1
ATOM 2982 N N . THR B 1 110 ? -34.469 60.875 8.438 1 42.75 110 THR B N 1
ATOM 2983 C CA . THR B 1 110 ? -34.875 62.25 8.633 1 42.75 110 THR B CA 1
ATOM 2984 C C . THR B 1 110 ? -35.375 62.469 10.062 1 42.75 110 THR B C 1
ATOM 2986 O O . THR B 1 110 ? -36.406 61.938 10.461 1 42.75 110 THR B O 1
ATOM 2989 N N . TYR B 1 111 ? -34.562 62.375 11.141 1 40.16 111 TYR B N 1
ATOM 2990 C CA . TYR B 1 111 ? -35 62.969 12.383 1 40.16 111 TYR B CA 1
ATOM 2991 C C . TYR B 1 111 ? -35.312 64.438 12.195 1 40.16 111 TYR B C 1
ATOM 2993 O O . TYR B 1 111 ? -34.469 65.188 11.711 1 40.16 111 TYR B O 1
ATOM 3001 N N . ASP B 1 112 ? -36.594 64.75 11.891 1 39.06 112 ASP B N 1
ATOM 3002 C CA . ASP B 1 112 ? -37.125 66.125 11.875 1 39.06 112 ASP B CA 1
ATOM 3003 C C . ASP B 1 112 ? -36.75 66.875 13.148 1 39.06 112 ASP B C 1
ATOM 3005 O O . ASP B 1 112 ? -37.406 67.875 13.492 1 39.06 112 ASP B O 1
ATOM 3009 N N . ASP B 1 113 ? -36.125 66.375 14.219 1 37.5 113 ASP B N 1
ATOM 3010 C CA . ASP B 1 113 ? -36.031 67.438 15.219 1 37.5 113 ASP B CA 1
ATOM 3011 C C . ASP B 1 113 ? -35.188 68.625 14.703 1 37.5 113 ASP B C 1
ATOM 3013 O O . ASP B 1 113 ? -34.281 68.438 13.883 1 37.5 113 ASP B O 1
ATOM 3017 N N . ASP B 1 114 ? -35.625 69.938 14.969 1 39.41 114 ASP B N 1
ATOM 3018 C CA . ASP B 1 114 ? -35.156 71.25 14.617 1 39.41 114 ASP B CA 1
ATOM 3019 C C . ASP B 1 114 ? -33.625 71.375 14.742 1 39.41 114 ASP B C 1
ATOM 3021 O O . ASP B 1 114 ? -33.062 72.438 14.469 1 39.41 114 ASP B O 1
ATOM 3025 N N . ARG B 1 115 ? -33.125 70.875 15.938 1 39.03 115 ARG B N 1
ATOM 3026 C CA . ARG B 1 115 ? -31.891 71.562 16.234 1 39.03 115 ARG B CA 1
ATOM 3027 C C . ARG B 1 115 ? -30.859 71.375 15.133 1 39.03 115 ARG B C 1
ATOM 3029 O O . ARG B 1 115 ? -30.422 72.312 14.492 1 39.03 115 ARG B O 1
ATOM 3036 N N . ASN B 1 116 ? -29.562 71.188 15.508 1 37.59 116 ASN B N 1
ATOM 3037 C CA . ASN B 1 116 ? -28.297 71.375 14.797 1 37.59 116 ASN B CA 1
ATOM 3038 C C . ASN B 1 116 ? -28.125 70.25 13.727 1 37.59 116 ASN B C 1
ATOM 3040 O O . ASN B 1 116 ? -28.484 69.125 13.938 1 37.59 116 ASN B O 1
ATOM 3044 N N . ASN B 1 117 ? -28.281 70.625 12.398 1 36.69 117 ASN B N 1
ATOM 3045 C CA . ASN B 1 117 ? -28.156 70 11.086 1 36.69 117 ASN B CA 1
ATOM 3046 C C . ASN B 1 117 ? -27 69 11.039 1 36.69 117 ASN B C 1
ATOM 3048 O O . ASN B 1 117 ? -26.469 68.75 9.961 1 36.69 117 ASN B O 1
ATOM 3052 N N . LEU B 1 118 ? -26.281 68.75 12.133 1 37.31 118 LEU B N 1
ATOM 3053 C CA . LEU B 1 118 ? -25.172 67.938 11.727 1 37.31 118 LEU B CA 1
ATOM 3054 C C . LEU B 1 118 ? -25.703 66.562 11.203 1 37.31 118 LEU B C 1
ATOM 3056 O O . LEU B 1 118 ? -26.328 65.812 11.945 1 37.31 118 LEU B O 1
ATOM 3060 N N . ASN B 1 119 ? -26.266 66.562 9.953 1 38.69 119 ASN B N 1
ATOM 3061 C CA . ASN B 1 119 ? -26.625 65.375 9.18 1 38.69 119 ASN B CA 1
ATOM 3062 C C . ASN B 1 119 ? -25.547 64.312 9.258 1 38.69 119 ASN B C 1
ATOM 3064 O O . ASN B 1 119 ? -24.641 64.25 8.422 1 38.69 119 ASN B O 1
ATOM 3068 N N . GLY B 1 120 ? -24.922 64.188 10.414 1 40.75 120 GLY B N 1
ATOM 3069 C CA . GLY B 1 120 ? -23.984 63.062 10.336 1 40.75 120 GLY B CA 1
ATOM 3070 C C . GLY B 1 120 ? -24.656 61.719 10.008 1 40.75 120 GLY B C 1
ATOM 3071 O O . GLY B 1 120 ? -25.641 61.344 10.648 1 40.75 120 GLY B O 1
ATOM 3072 N N . GLN B 1 121 ? -24.859 61.438 8.75 1 41.94 121 GLN B N 1
ATOM 3073 C CA . GLN B 1 121 ? -25.281 60.125 8.25 1 41.94 121 GLN B CA 1
ATOM 3074 C C . GLN B 1 121 ? -24.5 59 8.93 1 41.94 121 GLN B C 1
ATOM 3076 O O . GLN B 1 121 ? -23.281 58.938 8.812 1 41.94 121 GLN B O 1
ATOM 3081 N N . VAL B 1 122 ? -24.828 58.719 10.18 1 44.56 122 VAL B N 1
ATOM 3082 C CA . VAL B 1 122 ? -24.25 57.5 10.719 1 44.56 122 VAL B CA 1
ATOM 3083 C C . VAL B 1 122 ? -24.688 56.312 9.883 1 44.56 122 VAL B C 1
ATOM 3085 O O . VAL B 1 122 ? -25.891 56.031 9.742 1 44.56 122 VAL B O 1
ATOM 3088 N N . VAL B 1 123 ? -24.062 56.031 8.82 1 43.66 123 VAL B N 1
ATOM 3089 C CA . VAL B 1 123 ? -24.219 54.812 8.016 1 43.66 123 VAL B CA 1
ATOM 3090 C C . VAL B 1 123 ? -23.969 53.594 8.883 1 43.66 123 VAL B C 1
ATOM 3092 O O . VAL B 1 123 ? -22.859 53.406 9.414 1 43.66 123 VAL B O 1
ATOM 3095 N N . MET B 1 124 ? -24.969 53.219 9.727 1 38.56 124 MET B N 1
ATOM 3096 C CA . MET B 1 124 ? -24.797 51.906 10.391 1 38.56 124 MET B CA 1
ATOM 3097 C C . MET B 1 124 ? -24.656 50.781 9.367 1 38.56 124 MET B C 1
ATOM 3099 O O . MET B 1 124 ? -25.516 50.625 8.508 1 38.56 124 MET B O 1
ATOM 3103 N N . VAL B 1 125 ? -23.562 50.594 8.883 1 43.88 125 VAL B N 1
ATOM 3104 C CA . VAL B 1 125 ? -23.219 49.469 8.055 1 43.88 125 VAL B CA 1
ATOM 3105 C C . VAL B 1 125 ? -23.594 48.156 8.781 1 43.88 125 VAL B C 1
ATOM 3107 O O . VAL B 1 125 ? -23.047 47.875 9.852 1 43.88 125 VAL B O 1
ATOM 3110 N N . HIS B 1 126 ? -24.922 47.844 8.812 1 39.81 126 HIS B N 1
ATOM 3111 C CA . HIS B 1 126 ? -25.219 46.5 9.336 1 39.81 126 HIS B CA 1
ATOM 3112 C C . HIS B 1 126 ? -24.641 45.406 8.43 1 39.81 126 HIS B C 1
ATOM 3114 O O . HIS B 1 126 ? -24.828 45.469 7.207 1 39.81 126 HIS B O 1
ATOM 3120 N N . ALA B 1 127 ? -23.578 44.938 8.742 1 43 127 ALA B N 1
ATOM 3121 C CA . ALA B 1 127 ? -23.172 43.719 8.055 1 43 127 ALA B CA 1
ATOM 3122 C C . ALA B 1 127 ? -24.344 42.781 7.867 1 43 127 ALA B C 1
ATOM 3124 O O . ALA B 1 127 ? -25.062 42.469 8.82 1 43 127 ALA B O 1
ATOM 3125 N N . LYS B 1 128 ? -25.094 42.875 6.711 1 44.31 128 LYS B N 1
ATOM 3126 C CA . LYS B 1 128 ? -26.094 41.844 6.504 1 44.31 128 LYS B CA 1
ATOM 3127 C C . LYS B 1 128 ? -25.641 40.531 7.109 1 44.31 128 LYS B C 1
ATOM 3129 O O . LYS B 1 128 ? -24.562 40.031 6.793 1 44.31 128 LYS B O 1
ATOM 3134 N N . ARG B 1 129 ? -26.047 40.25 8.328 1 46.28 129 ARG B N 1
ATOM 3135 C CA . ARG B 1 129 ? -25.812 39 9.008 1 46.28 129 ARG B CA 1
ATOM 3136 C C . ARG B 1 129 ? -26.094 37.812 8.086 1 46.28 129 ARG B C 1
ATOM 3138 O O . ARG B 1 129 ? -27.078 37.812 7.34 1 46.28 129 ARG B O 1
ATOM 3145 N N . ARG B 1 130 ? -25.172 37.031 7.594 1 52.66 130 ARG B N 1
ATOM 3146 C CA . ARG B 1 130 ? -25.219 35.719 6.93 1 52.66 130 ARG B CA 1
ATOM 3147 C C . ARG B 1 130 ? -26.391 34.906 7.426 1 52.66 130 ARG B C 1
ATOM 3149 O O . ARG B 1 130 ? -26.609 34.781 8.633 1 52.66 130 ARG B O 1
ATOM 3156 N N . SER B 1 131 ? -27.438 34.844 6.531 1 51.75 131 SER B N 1
ATOM 3157 C CA . SER B 1 131 ? -28.422 33.875 7 1 51.75 131 SER B CA 1
ATOM 3158 C C . SER B 1 131 ? -27.75 32.562 7.398 1 51.75 131 SER B C 1
ATOM 3160 O O . SER B 1 131 ? -27 31.969 6.609 1 51.75 131 SER B O 1
ATOM 3162 N N . ILE B 1 132 ? -27.406 32.438 8.602 1 57.16 132 ILE B N 1
ATOM 3163 C CA . ILE B 1 132 ? -26.844 31.234 9.188 1 57.16 132 ILE B CA 1
ATOM 3164 C C . ILE B 1 132 ? -27.625 30.016 8.719 1 57.16 132 ILE B C 1
ATOM 3166 O O . ILE B 1 132 ? -28.859 30.062 8.633 1 57.16 132 ILE B O 1
ATOM 3170 N N . PHE B 1 133 ? -26.984 29.234 7.91 1 62.53 133 PHE B N 1
ATOM 3171 C CA . PHE B 1 133 ? -27.625 27.953 7.598 1 62.53 133 PHE B CA 1
ATOM 3172 C C . PHE B 1 133 ? -28.359 27.422 8.812 1 62.53 133 PHE B C 1
ATOM 3174 O O . PHE B 1 133 ? -27.781 27.234 9.875 1 62.53 133 PHE B O 1
ATOM 3181 N N . LYS B 1 134 ? -29.781 27.469 8.734 1 63.88 134 LYS B N 1
ATOM 3182 C CA . LYS B 1 134 ? -30.625 27.141 9.875 1 63.88 134 LYS B CA 1
ATOM 3183 C C . LYS B 1 134 ? -31.016 25.672 9.859 1 63.88 134 LYS B C 1
ATOM 3185 O O . LYS B 1 134 ? -31.438 25.125 10.883 1 63.88 134 LYS B O 1
ATOM 3190 N N . GLN B 1 135 ? -30.859 25 8.758 1 70.31 135 GLN B N 1
ATOM 3191 C CA . GLN B 1 135 ? -31.438 23.672 8.664 1 70.31 135 GLN B CA 1
ATOM 3192 C C . GLN B 1 135 ? -30.391 22.578 8.891 1 70.31 135 GLN B C 1
ATOM 3194 O O . GLN B 1 135 ? -30.281 21.641 8.109 1 70.31 135 GLN B O 1
ATOM 3199 N N . TRP B 1 136 ? -29.703 22.734 10.109 1 75 136 TRP B N 1
ATOM 3200 C CA . TRP B 1 136 ? -28.625 21.812 10.445 1 75 136 TRP B CA 1
ATOM 3201 C C . TRP B 1 136 ? -29.203 20.469 10.891 1 75 136 TRP B C 1
ATOM 3203 O O . TRP B 1 136 ? -28.625 19.406 10.594 1 75 136 TRP B O 1
ATOM 3213 N N . MET B 1 137 ? -30.438 20.469 11.438 1 75.25 137 MET B N 1
ATOM 3214 C CA . MET B 1 137 ? -30.953 19.25 12.039 1 75.25 137 MET B CA 1
ATOM 3215 C C . MET B 1 137 ? -31.422 18.281 10.969 1 75.25 137 MET B C 1
ATOM 3217 O O . MET B 1 137 ? -31.031 17.109 10.969 1 75.25 137 MET B O 1
ATOM 3221 N N . PRO B 1 138 ? -32.219 18.688 10.031 1 79.88 138 PRO B N 1
ATOM 3222 C CA . PRO B 1 138 ? -32.625 17.75 8.977 1 79.88 138 PRO B CA 1
ATOM 3223 C C . PRO B 1 138 ? -31.422 17.281 8.148 1 79.88 138 PRO B C 1
ATOM 3225 O O . PRO B 1 138 ? -31.375 16.125 7.723 1 79.88 138 PRO B O 1
ATOM 3228 N N . VAL B 1 139 ? -30.516 18.078 7.961 1 82.44 139 VAL B N 1
ATOM 3229 C CA . VAL B 1 139 ? -29.344 17.719 7.184 1 82.44 139 VAL B CA 1
ATOM 3230 C C . VAL B 1 139 ? -28.516 16.688 7.945 1 82.44 139 VAL B C 1
ATOM 3232 O O . VAL B 1 139 ? -27.953 15.766 7.344 1 82.44 139 VAL B O 1
ATOM 3235 N N . ALA B 1 140 ? -28.531 16.828 9.266 1 84.94 140 ALA B N 1
ATOM 3236 C CA . ALA B 1 140 ? -27.797 15.859 10.094 1 84.94 140 ALA B CA 1
ATOM 3237 C C . ALA B 1 140 ? -28.438 14.477 10 1 84.94 140 ALA B C 1
ATOM 3239 O O . ALA B 1 140 ? -27.734 13.469 9.914 1 84.94 140 ALA B O 1
ATOM 3240 N N . PHE B 1 141 ? -29.75 14.484 10.023 1 86.5 141 PHE B N 1
ATOM 3241 C CA . PHE B 1 141 ? -30.453 13.219 9.914 1 86.5 141 PHE B CA 1
ATOM 3242 C C . PHE B 1 141 ? -30.156 12.547 8.578 1 86.5 141 PHE B C 1
ATOM 3244 O O . PHE B 1 141 ? -29.859 11.352 8.531 1 86.5 141 PHE B O 1
ATOM 3251 N N . PHE B 1 142 ? -30.219 13.242 7.496 1 88.5 142 PHE B N 1
ATOM 3252 C CA . PHE B 1 142 ? -29.922 12.719 6.168 1 88.5 142 PHE B CA 1
ATOM 3253 C C . PHE B 1 142 ? -28.469 12.258 6.082 1 88.5 142 PHE B C 1
ATOM 3255 O O . PHE B 1 142 ? -28.172 11.234 5.469 1 88.5 142 PHE B O 1
ATOM 3262 N N . ALA B 1 143 ? -27.641 12.969 6.723 1 91.19 143 ALA B N 1
ATOM 3263 C CA . ALA B 1 143 ? -26.219 12.641 6.699 1 91.19 143 ALA B CA 1
ATOM 3264 C C . ALA B 1 143 ? -25.953 11.305 7.387 1 91.19 143 ALA B C 1
ATOM 3266 O O . ALA B 1 143 ? -25.109 10.516 6.941 1 91.19 143 ALA B O 1
ATOM 3267 N N . VAL B 1 144 ? -26.719 11.039 8.414 1 93.56 144 VAL B N 1
ATOM 3268 C CA . VAL B 1 144 ? -26.562 9.781 9.125 1 93.56 144 VAL B CA 1
ATOM 3269 C C . VAL B 1 144 ? -27.016 8.625 8.234 1 93.56 144 VAL B C 1
ATOM 3271 O O . VAL B 1 144 ? -26.359 7.578 8.18 1 93.56 144 VAL B O 1
ATOM 3274 N N . CYS B 1 145 ? -28.094 8.82 7.531 1 95 145 CYS B N 1
ATOM 3275 C CA . CYS B 1 145 ? -28.609 7.785 6.633 1 95 145 CYS B CA 1
ATOM 3276 C C . CYS B 1 145 ? -27.609 7.5 5.512 1 95 145 CYS B C 1
ATOM 3278 O O . CYS B 1 145 ? -27.344 6.34 5.191 1 95 145 CYS B O 1
ATOM 3280 N N . ILE B 1 146 ? -27.078 8.516 4.973 1 96.25 146 ILE B N 1
ATOM 3281 C CA . ILE B 1 146 ? -26.109 8.359 3.887 1 96.25 146 ILE B CA 1
ATOM 3282 C C . ILE B 1 146 ? -24.828 7.715 4.414 1 96.25 146 ILE B C 1
ATOM 3284 O O . ILE B 1 146 ? -24.219 6.898 3.727 1 96.25 146 ILE B O 1
ATOM 3288 N N . CYS B 1 147 ? -24.484 8.07 5.621 1 96.5 147 CYS B N 1
ATOM 3289 C CA . CYS B 1 147 ? -23.312 7.473 6.254 1 96.5 147 CYS B CA 1
ATOM 3290 C C . CYS B 1 147 ? -23.5 5.973 6.449 1 96.5 147 CYS B C 1
ATOM 3292 O O . CYS B 1 147 ? -22.594 5.184 6.172 1 96.5 147 CYS B O 1
ATOM 3294 N N . CYS B 1 148 ? -24.672 5.598 6.828 1 96.94 148 CYS B N 1
ATOM 3295 C CA . CYS B 1 148 ? -24.984 4.184 7.012 1 96.94 148 CYS B CA 1
ATOM 3296 C C . CYS B 1 148 ? -24.969 3.447 5.676 1 96.94 148 CYS B C 1
ATOM 3298 O O . CYS B 1 148 ? -24.422 2.352 5.57 1 96.94 148 CYS B O 1
ATOM 3300 N N . LEU B 1 149 ? -25.562 4.043 4.703 1 97.44 149 LEU B N 1
ATOM 3301 C CA . LEU B 1 149 ? -25.562 3.449 3.369 1 97.44 149 LEU B CA 1
ATOM 3302 C C . LEU B 1 149 ? -24.141 3.287 2.842 1 97.44 149 LEU B C 1
ATOM 3304 O O . LEU B 1 149 ? -23.812 2.252 2.262 1 97.44 149 LEU B O 1
ATOM 3308 N N . SER B 1 150 ? -23.359 4.301 3.062 1 98.06 150 SER B N 1
ATOM 3309 C CA . SER B 1 150 ? -21.969 4.246 2.629 1 98.06 150 SER B CA 1
ATOM 3310 C C . SER B 1 150 ? -21.203 3.139 3.352 1 98.06 150 SER B C 1
ATOM 3312 O O . SER B 1 150 ? -20.375 2.457 2.752 1 98.06 150 SER B O 1
ATOM 3314 N N . LEU B 1 151 ? -21.5 2.975 4.629 1 98.19 151 LEU B N 1
ATOM 3315 C CA . LEU B 1 151 ? -20.844 1.93 5.406 1 98.19 151 LEU B CA 1
ATOM 3316 C C . LEU B 1 151 ? -21.25 0.546 4.902 1 98.19 151 LEU B C 1
ATOM 3318 O O . LEU B 1 151 ? -20.391 -0.314 4.695 1 98.19 151 LEU B O 1
ATOM 3322 N N . ILE B 1 152 ? -22.5 0.347 4.691 1 98.19 152 ILE B N 1
ATOM 3323 C CA . ILE B 1 152 ? -23 -0.933 4.195 1 98.19 152 ILE B CA 1
ATOM 3324 C C . ILE B 1 152 ? -22.375 -1.231 2.834 1 98.19 152 ILE B C 1
ATOM 3326 O O . ILE B 1 152 ? -21.938 -2.355 2.576 1 98.19 152 ILE B O 1
ATOM 3330 N N . HIS B 1 153 ? -22.344 -0.242 1.99 1 98.38 153 HIS B N 1
ATOM 3331 C CA . HIS B 1 153 ? -21.75 -0.408 0.665 1 98.38 153 HIS B CA 1
ATOM 3332 C C . HIS B 1 153 ? -20.281 -0.822 0.756 1 98.38 153 HIS B C 1
ATOM 3334 O O . HIS B 1 153 ? -19.859 -1.772 0.094 1 98.38 153 HIS B O 1
ATOM 3340 N N . ALA B 1 154 ? -19.531 -0.132 1.582 1 98.62 154 ALA B N 1
ATOM 3341 C CA . ALA B 1 154 ? -18.094 -0.421 1.735 1 98.62 154 ALA B CA 1
ATOM 3342 C C . ALA B 1 154 ? -17.875 -1.821 2.301 1 98.62 154 ALA B C 1
ATOM 3344 O O . ALA B 1 154 ? -17 -2.553 1.842 1 98.62 154 ALA B O 1
ATOM 3345 N N . VAL B 1 155 ? -18.688 -2.217 3.215 1 98.38 155 VAL B N 1
ATOM 3346 C CA . VAL B 1 155 ? -18.547 -3.516 3.859 1 98.38 155 VAL B CA 1
ATOM 3347 C C . VAL B 1 155 ? -18.906 -4.625 2.875 1 98.38 155 VAL B C 1
ATOM 3349 O O . VAL B 1 155 ? -18.203 -5.629 2.768 1 98.38 155 VAL B O 1
ATOM 3352 N N . VAL B 1 156 ? -19.938 -4.461 2.129 1 98.19 156 VAL B N 1
ATOM 3353 C CA . VAL B 1 156 ? -20.406 -5.488 1.212 1 98.19 156 VAL B CA 1
ATOM 3354 C C . VAL B 1 156 ? -19.391 -5.703 0.099 1 98.19 156 VAL B C 1
ATOM 3356 O O . VAL B 1 156 ? -19.031 -6.844 -0.222 1 98.19 156 VAL B O 1
ATOM 3359 N N . ILE B 1 157 ? -18.875 -4.648 -0.455 1 98.44 157 ILE B N 1
ATOM 3360 C CA . ILE B 1 157 ? -17.938 -4.801 -1.557 1 98.44 157 ILE B CA 1
ATOM 3361 C C . ILE B 1 157 ? -16.609 -5.359 -1.031 1 98.44 157 ILE B C 1
ATOM 3363 O O . ILE B 1 157 ? -15.969 -6.168 -1.7 1 98.44 157 ILE B O 1
ATOM 3367 N N . THR B 1 158 ? -16.234 -4.941 0.213 1 98.62 158 THR B N 1
ATOM 3368 C CA . THR B 1 158 ? -15.008 -5.465 0.812 1 98.62 158 THR B CA 1
ATOM 3369 C C . THR B 1 158 ? -15.156 -6.949 1.138 1 98.62 158 THR B C 1
ATOM 3371 O O . THR B 1 158 ? -14.281 -7.75 0.811 1 98.62 158 THR B O 1
ATOM 3374 N N . ASP B 1 159 ? -16.219 -7.301 1.742 1 98.56 159 ASP B N 1
ATOM 3375 C CA . ASP B 1 159 ? -16.469 -8.695 2.102 1 98.56 159 ASP B CA 1
ATOM 3376 C C . ASP B 1 159 ? -16.578 -9.57 0.856 1 98.56 159 ASP B C 1
ATOM 3378 O O . ASP B 1 159 ? -16.031 -10.672 0.808 1 98.56 159 ASP B O 1
ATOM 3382 N N . GLY B 1 160 ? -17.281 -9.078 -0.118 1 98.69 160 GLY B N 1
ATOM 3383 C CA . GLY B 1 160 ? -17.406 -9.812 -1.368 1 98.69 160 GLY B CA 1
ATOM 3384 C C . GLY B 1 160 ? -16.078 -10.023 -2.072 1 98.69 160 GLY B C 1
ATOM 3385 O O . GLY B 1 160 ? -15.836 -11.094 -2.639 1 98.69 160 GLY B O 1
ATOM 3386 N N . TYR B 1 161 ? -15.242 -9.016 -2.059 1 98.56 161 TYR B N 1
ATOM 3387 C CA . TYR B 1 161 ? -13.906 -9.078 -2.635 1 98.56 161 TYR B CA 1
ATOM 3388 C C . TYR B 1 161 ? -13.094 -10.203 -2.004 1 98.56 161 TYR B C 1
ATOM 3390 O O . TYR B 1 161 ? -12.523 -11.039 -2.709 1 98.56 161 TYR B O 1
ATOM 3398 N N . TYR B 1 162 ? -13.133 -10.328 -0.672 1 98.62 162 TYR B N 1
ATOM 3399 C CA . TYR B 1 162 ? -12.312 -11.312 0.024 1 98.62 162 TYR B CA 1
ATOM 3400 C C . TYR B 1 162 ? -12.922 -12.703 -0.075 1 98.62 162 TYR B C 1
ATOM 3402 O O . TYR B 1 162 ? -12.195 -13.695 -0.177 1 98.62 162 TYR B O 1
ATOM 3410 N N . LYS B 1 163 ? -14.172 -12.797 -0.113 1 98.44 163 LYS B N 1
ATOM 3411 C CA . LYS B 1 163 ? -14.812 -14.094 -0.261 1 98.44 163 LYS B CA 1
ATOM 3412 C C . LYS B 1 163 ? -14.578 -14.672 -1.654 1 98.44 163 LYS B C 1
ATOM 3414 O O . LYS B 1 163 ? -14.297 -15.859 -1.801 1 98.44 163 LYS B O 1
ATOM 3419 N N . SER B 1 164 ? -14.758 -13.766 -2.633 1 98.5 164 SER B N 1
ATOM 3420 C CA . SER B 1 164 ? -14.461 -14.203 -3.99 1 98.5 164 SER B CA 1
ATOM 3421 C C . SER B 1 164 ? -13 -14.617 -4.129 1 98.5 164 SER B C 1
ATOM 3423 O O . SER B 1 164 ? -12.688 -15.609 -4.797 1 98.5 164 SER B O 1
ATOM 3425 N N . CYS B 1 165 ? -12.125 -13.859 -3.521 1 98.44 165 CYS B N 1
ATOM 3426 C CA . CYS B 1 165 ? -10.695 -14.148 -3.562 1 98.44 165 CYS B CA 1
ATOM 3427 C C . CYS B 1 165 ? -10.406 -15.516 -2.953 1 98.44 165 CYS B C 1
ATOM 3429 O O . CYS B 1 165 ? -9.672 -16.312 -3.539 1 98.44 165 CYS B O 1
ATOM 3431 N N . GLU B 1 166 ? -11.023 -15.844 -1.856 1 98.25 166 GLU B N 1
ATOM 3432 C CA . GLU B 1 166 ? -10.812 -17.109 -1.177 1 98.25 166 GLU B CA 1
ATOM 3433 C C . GLU B 1 166 ? -11.289 -18.281 -2.033 1 98.25 166 GLU B C 1
ATOM 3435 O O . GLU B 1 166 ? -10.586 -19.297 -2.156 1 98.25 166 GLU B O 1
ATOM 3440 N N . GLN B 1 167 ? -12.414 -18.109 -2.611 1 98.06 167 GLN B N 1
ATOM 3441 C CA . GLN B 1 167 ? -12.953 -19.156 -3.471 1 98.06 167 GLN B CA 1
ATOM 3442 C C . GLN B 1 167 ? -12.117 -19.312 -4.738 1 98.06 167 GLN B C 1
ATOM 3444 O O . GLN B 1 167 ? -11.922 -20.438 -5.23 1 98.06 167 GLN B O 1
ATOM 3449 N N . TYR B 1 168 ? -11.672 -18.234 -5.219 1 98 168 TYR B N 1
ATOM 3450 C CA . TYR B 1 168 ? -10.883 -18.328 -6.445 1 98 168 TYR B CA 1
ATOM 3451 C C . TYR B 1 168 ? -9.523 -18.953 -6.172 1 98 168 TYR B C 1
ATOM 3453 O O . TYR B 1 168 ? -8.945 -19.609 -7.047 1 98 168 TYR B O 1
ATOM 3461 N N . LYS B 1 169 ? -8.953 -18.734 -4.984 1 97.88 169 LYS B N 1
ATOM 3462 C CA . LYS B 1 169 ? -7.727 -19.422 -4.605 1 97.88 169 LYS B CA 1
ATOM 3463 C C . LYS B 1 169 ? -7.879 -20.938 -4.77 1 97.88 169 LYS B C 1
ATOM 3465 O O . LYS B 1 169 ? -6.992 -21.594 -5.316 1 97.88 169 LYS B O 1
ATOM 3470 N N . ARG B 1 170 ? -8.969 -21.422 -4.359 1 96.56 170 ARG B N 1
ATOM 3471 C CA . ARG B 1 170 ? -9.234 -22.859 -4.473 1 96.56 170 ARG B CA 1
ATOM 3472 C C . ARG B 1 170 ? -9.336 -23.281 -5.934 1 96.56 170 ARG B C 1
ATOM 3474 O O . ARG B 1 170 ? -8.797 -24.312 -6.328 1 96.56 170 ARG B O 1
ATOM 3481 N N . TYR B 1 171 ? -9.984 -22.516 -6.652 1 96.88 171 TYR B N 1
ATOM 3482 C CA . TYR B 1 171 ? -10.117 -22.797 -8.078 1 96.88 171 TYR B CA 1
ATOM 3483 C C . TYR B 1 171 ? -8.766 -22.75 -8.773 1 96.88 171 TYR B C 1
ATOM 3485 O O . TYR B 1 171 ? -8.469 -23.609 -9.617 1 96.88 171 TYR B O 1
ATOM 3493 N N . LEU B 1 172 ? -8.016 -21.766 -8.445 1 96.06 172 LEU B N 1
ATOM 3494 C CA . LEU B 1 172 ? -6.703 -21.578 -9.047 1 96.06 172 LEU B CA 1
ATOM 3495 C C . LEU B 1 172 ? -5.809 -22.781 -8.789 1 96.06 172 LEU B C 1
ATOM 3497 O O . LEU B 1 172 ? -5.074 -23.219 -9.672 1 96.06 172 LEU B O 1
ATOM 3501 N N . ILE B 1 173 ? -5.891 -23.328 -7.566 1 95.69 173 ILE B N 1
ATOM 3502 C CA . ILE B 1 173 ? -5.105 -24.5 -7.199 1 95.69 173 ILE B CA 1
ATOM 3503 C C . ILE B 1 173 ? -5.484 -25.672 -8.094 1 95.69 173 ILE B C 1
ATOM 3505 O O . ILE B 1 173 ? -4.613 -26.406 -8.57 1 95.69 173 ILE B O 1
ATOM 3509 N N . GLN B 1 174 ? -6.758 -25.797 -8.406 1 94.31 174 GLN B N 1
ATOM 3510 C CA . GLN B 1 174 ? -7.238 -26.844 -9.297 1 94.31 174 GLN B CA 1
ATOM 3511 C C . GLN B 1 174 ? -6.805 -26.594 -10.734 1 94.31 174 GLN B C 1
ATOM 3513 O O . GLN B 1 174 ? -6.363 -27.5 -11.43 1 94.31 174 GLN B O 1
ATOM 3518 N N . LEU B 1 175 ? -6.918 -25.391 -11.125 1 92.31 175 LEU B N 1
ATOM 3519 C CA . LEU B 1 175 ? -6.605 -24.984 -12.492 1 92.31 175 LEU B CA 1
ATOM 3520 C C . LEU B 1 175 ? -5.129 -25.219 -12.797 1 92.31 175 LEU B C 1
ATOM 3522 O O . LEU B 1 175 ? -4.777 -25.688 -13.891 1 92.31 175 LEU B O 1
ATOM 3526 N N . LEU B 1 176 ? -4.289 -24.953 -11.82 1 92.69 176 LEU B N 1
ATOM 3527 C CA . LEU B 1 176 ? -2.846 -25.047 -12.008 1 92.69 176 LEU B CA 1
ATOM 3528 C C . LEU B 1 176 ? -2.348 -26.453 -11.695 1 92.69 176 LEU B C 1
ATOM 3530 O O . LEU B 1 176 ? -1.217 -26.797 -12.039 1 92.69 176 LEU B O 1
ATOM 3534 N N . GLY B 1 177 ? -3.158 -27.234 -11.141 1 92.62 177 GLY B N 1
ATOM 3535 C CA . GLY B 1 177 ? -2.693 -28.547 -10.703 1 92.62 177 GLY B CA 1
ATOM 3536 C C . GLY B 1 177 ? -1.621 -28.469 -9.633 1 92.62 177 GLY B C 1
ATOM 3537 O O . GLY B 1 177 ? -0.671 -29.25 -9.641 1 92.62 177 GLY B O 1
ATOM 3538 N N . SER B 1 178 ? -1.804 -27.469 -8.781 1 92.5 178 SER B N 1
ATOM 3539 C CA . SER B 1 178 ? -0.81 -27.219 -7.738 1 92.5 178 SER B CA 1
ATOM 3540 C C . SER B 1 178 ? -0.839 -28.312 -6.676 1 92.5 178 SER B C 1
ATOM 3542 O O . SER B 1 178 ? -1.9 -28.859 -6.363 1 92.5 178 SER B O 1
ATOM 3544 N N . ARG B 1 179 ? 0.448 -28.562 -6.109 1 91.94 179 ARG B N 1
ATOM 3545 C CA . ARG B 1 179 ? 0.575 -29.594 -5.086 1 91.94 179 ARG B CA 1
ATOM 3546 C C . ARG B 1 179 ? 1.516 -29.156 -3.971 1 91.94 179 ARG B C 1
ATOM 3548 O O . ARG B 1 179 ? 2.34 -28.25 -4.172 1 91.94 179 ARG B O 1
ATOM 3555 N N . GLY B 1 180 ? 1.264 -29.734 -2.801 1 91.94 180 GLY B N 1
ATOM 3556 C CA . GLY B 1 180 ? 2.168 -29.562 -1.675 1 91.94 180 GLY B CA 1
ATOM 3557 C C . GLY B 1 180 ? 2.346 -28.109 -1.27 1 91.94 180 GLY B C 1
ATOM 3558 O O . GLY B 1 180 ? 1.383 -27.453 -0.875 1 91.94 180 GLY B O 1
ATOM 3559 N N . ARG B 1 181 ? 3.568 -27.609 -1.445 1 91.56 181 ARG B N 1
ATOM 3560 C CA . ARG B 1 181 ? 3.945 -26.297 -0.966 1 91.56 181 ARG B CA 1
ATOM 3561 C C . ARG B 1 181 ? 3.35 -25.203 -1.848 1 91.56 181 ARG B C 1
ATOM 3563 O O . ARG B 1 181 ? 3.123 -24.078 -1.389 1 91.56 181 ARG B O 1
ATOM 3570 N N . GLU B 1 182 ? 3.092 -25.516 -3.078 1 93.94 182 GLU B N 1
ATOM 3571 C CA . GLU B 1 182 ? 2.445 -24.562 -3.977 1 93.94 182 GLU B CA 1
ATOM 3572 C C . GLU B 1 182 ? 1.045 -24.219 -3.486 1 93.94 182 GLU B C 1
ATOM 3574 O O . GLU B 1 182 ? 0.624 -23.062 -3.584 1 93.94 182 GLU B O 1
ATOM 3579 N N . ILE B 1 183 ? 0.363 -25.188 -2.912 1 95.44 183 ILE B N 1
ATOM 3580 C CA . ILE B 1 183 ? -0.97 -24.953 -2.367 1 95.44 183 ILE B CA 1
ATOM 3581 C C . ILE B 1 183 ? -0.881 -24 -1.179 1 95.44 183 ILE B C 1
ATOM 3583 O O . ILE B 1 183 ? -1.705 -23.094 -1.038 1 95.44 183 ILE B O 1
ATOM 3587 N N . GLN B 1 184 ? 0.112 -24.188 -0.384 1 94.44 184 GLN B N 1
ATOM 3588 C CA . GLN B 1 184 ? 0.265 -23.375 0.817 1 94.44 184 GLN B CA 1
ATOM 3589 C C . GLN B 1 184 ? 0.54 -21.906 0.462 1 94.44 184 GLN B C 1
ATOM 3591 O O . GLN B 1 184 ? -0.017 -21 1.079 1 94.44 184 GLN B O 1
ATOM 3596 N N . VAL B 1 185 ? 1.353 -21.703 -0.528 1 95.5 185 VAL B N 1
ATOM 3597 C CA . VAL B 1 185 ? 1.683 -20.328 -0.896 1 95.5 185 VAL B CA 1
ATOM 3598 C C . VAL B 1 185 ? 0.455 -19.641 -1.493 1 95.5 185 VAL B C 1
ATOM 3600 O O . VAL B 1 185 ? 0.16 -18.484 -1.17 1 95.5 185 VAL B O 1
ATOM 3603 N N . ILE B 1 186 ? -0.282 -20.328 -2.357 1 96.06 186 ILE B N 1
ATOM 3604 C CA . ILE B 1 186 ? -1.44 -19.734 -3.029 1 96.06 186 ILE B CA 1
ATOM 3605 C C . ILE B 1 186 ? -2.539 -19.453 -2.008 1 96.06 186 ILE B C 1
ATOM 3607 O O . ILE B 1 186 ? -3.123 -18.375 -2.004 1 96.06 186 ILE B O 1
ATOM 3611 N N . HIS B 1 187 ? -2.744 -20.375 -1.097 1 94.75 187 HIS B N 1
ATOM 3612 C CA . HIS B 1 187 ? -3.869 -20.266 -0.174 1 94.75 187 HIS B CA 1
ATOM 3613 C C . HIS B 1 187 ? -3.531 -19.359 1.003 1 94.75 187 HIS B C 1
ATOM 3615 O O . HIS B 1 187 ? -4.359 -18.547 1.424 1 94.75 187 HIS B O 1
ATOM 3621 N N . ASN B 1 188 ? -2.303 -19.359 1.497 1 92.19 188 ASN B N 1
ATOM 3622 C CA . ASN B 1 188 ? -2.014 -18.734 2.781 1 92.19 188 ASN B CA 1
ATOM 3623 C C . ASN B 1 188 ? -1.253 -17.422 2.604 1 92.19 188 ASN B C 1
ATOM 3625 O O . ASN B 1 188 ? -1.289 -16.547 3.479 1 92.19 188 ASN B O 1
ATOM 3629 N N . ARG B 1 189 ? -0.623 -17.219 1.514 1 94.81 189 ARG B N 1
ATOM 3630 C CA . ARG B 1 189 ? 0.338 -16.109 1.493 1 94.81 189 ARG B CA 1
ATOM 3631 C C . ARG B 1 189 ? -0.011 -15.102 0.408 1 94.81 189 ARG B C 1
ATOM 3633 O O . ARG B 1 189 ? 0.069 -13.891 0.631 1 94.81 189 ARG B O 1
ATOM 3640 N N . LEU B 1 190 ? -0.446 -15.578 -0.76 1 96.62 190 LEU B N 1
ATOM 3641 C CA . LEU B 1 190 ? -0.66 -14.664 -1.873 1 96.62 190 LEU B CA 1
ATOM 3642 C C . LEU B 1 190 ? -1.805 -13.703 -1.571 1 96.62 190 LEU B C 1
ATOM 3644 O O . LEU B 1 190 ? -2.877 -14.125 -1.131 1 96.62 190 LEU B O 1
ATOM 3648 N N . PRO B 1 191 ? -1.577 -12.477 -1.794 1 96.69 191 PRO B N 1
ATOM 3649 C CA . PRO B 1 191 ? -2.66 -11.508 -1.623 1 96.69 191 PRO B CA 1
ATOM 3650 C C . PRO B 1 191 ? -3.732 -11.617 -2.705 1 96.69 191 PRO B C 1
ATOM 3652 O O . PRO B 1 191 ? -3.477 -12.18 -3.775 1 96.69 191 PRO B O 1
ATOM 3655 N N . CYS B 1 192 ? -4.883 -11.055 -2.406 1 97.88 192 CYS B N 1
ATOM 3656 C CA . CYS B 1 192 ? -6.008 -11.156 -3.33 1 97.88 192 CYS B CA 1
ATOM 3657 C C . CYS B 1 192 ? -5.703 -10.453 -4.645 1 97.88 192 CYS B C 1
ATOM 3659 O O . CYS B 1 192 ? -6.16 -10.883 -5.707 1 97.88 192 CYS B O 1
ATOM 3661 N N . SER B 1 193 ? -4.949 -9.398 -4.633 1 97.12 193 SER B N 1
ATOM 3662 C CA . SER B 1 193 ? -4.578 -8.711 -5.863 1 97.12 193 SER B CA 1
ATOM 3663 C C . SER B 1 193 ? -3.828 -9.633 -6.816 1 97.12 193 SER B C 1
ATOM 3665 O O . SER B 1 193 ? -4.07 -9.617 -8.023 1 97.12 193 SER B O 1
ATOM 3667 N N . ALA B 1 194 ? -2.973 -10.445 -6.27 1 97.44 194 ALA B N 1
ATOM 3668 C CA . ALA B 1 194 ? -2.215 -11.398 -7.082 1 97.44 194 ALA B CA 1
ATOM 3669 C C . ALA B 1 194 ? -3.117 -12.516 -7.605 1 97.44 194 ALA B C 1
ATOM 3671 O O . ALA B 1 194 ? -2.953 -12.969 -8.742 1 97.44 194 ALA B O 1
ATOM 3672 N N . ILE B 1 195 ? -4.008 -12.898 -6.75 1 98.06 195 ILE B N 1
ATOM 3673 C CA . ILE B 1 195 ? -4.934 -13.961 -7.148 1 98.06 195 ILE B CA 1
ATOM 3674 C C . ILE B 1 195 ? -5.773 -13.484 -8.336 1 98.06 195 ILE B C 1
ATOM 3676 O O . ILE B 1 195 ? -5.969 -14.234 -9.297 1 98.06 195 ILE B O 1
ATOM 3680 N N . PHE B 1 196 ? -6.18 -12.289 -8.328 1 98 196 PHE B N 1
ATOM 3681 C CA . PHE B 1 196 ? -6.996 -11.758 -9.414 1 98 196 PHE B CA 1
ATOM 3682 C C . PHE B 1 196 ? -6.145 -11.5 -10.648 1 98 196 PHE B C 1
ATOM 3684 O O . PHE B 1 196 ? -6.66 -11.477 -11.773 1 98 196 PHE B O 1
ATOM 3691 N N . ASP B 1 197 ? -4.879 -11.305 -10.453 1 96.88 197 ASP B N 1
ATOM 3692 C CA . ASP B 1 197 ? -3.99 -11.242 -11.609 1 96.88 197 ASP B CA 1
ATOM 3693 C C . ASP B 1 197 ? -3.965 -12.578 -12.359 1 96.88 197 ASP B C 1
ATOM 3695 O O . ASP B 1 197 ? -4 -12.602 -13.586 1 96.88 197 ASP B O 1
ATOM 3699 N N . PHE B 1 198 ? -3.938 -13.633 -11.562 1 96.88 198 PHE B N 1
ATOM 3700 C CA . PHE B 1 198 ? -4.02 -14.945 -12.188 1 96.88 198 PHE B CA 1
ATOM 3701 C C . PHE B 1 198 ? -5.34 -15.109 -12.93 1 96.88 198 PHE B C 1
ATOM 3703 O O . PHE B 1 198 ? -5.371 -15.656 -14.031 1 96.88 198 PHE B O 1
ATOM 3710 N N . MET B 1 199 ? -6.379 -14.617 -12.312 1 96.38 199 MET B N 1
ATOM 3711 C CA . MET B 1 199 ? -7.695 -14.711 -12.938 1 96.38 199 MET B CA 1
ATOM 3712 C C . MET B 1 199 ? -7.711 -13.984 -14.281 1 96.38 199 MET B C 1
ATOM 3714 O O . MET B 1 199 ? -8.227 -14.516 -15.266 1 96.38 199 MET B O 1
ATOM 3718 N N . ASP B 1 200 ? -7.172 -12.844 -14.336 1 95.81 200 ASP B N 1
ATOM 3719 C CA . ASP B 1 200 ? -7.168 -12 -15.531 1 95.81 200 ASP B CA 1
ATOM 3720 C C . ASP B 1 200 ? -6.5 -12.711 -16.703 1 95.81 200 ASP B C 1
ATOM 3722 O O . ASP B 1 200 ? -6.895 -12.516 -17.859 1 95.81 200 ASP B O 1
ATOM 3726 N N . TYR B 1 201 ? -5.598 -13.602 -16.391 1 93.88 201 TYR B N 1
ATOM 3727 C CA . TYR B 1 201 ? -4.805 -14.188 -17.453 1 93.88 201 TYR B CA 1
ATOM 3728 C C . TYR B 1 201 ? -5.215 -15.633 -17.719 1 93.88 201 TYR B C 1
ATOM 3730 O O . TYR B 1 201 ? -5.191 -16.109 -18.859 1 93.88 201 TYR B O 1
ATOM 3738 N N . LEU B 1 202 ? -5.656 -16.359 -16.688 1 92.88 202 LEU B N 1
ATOM 3739 C CA . LEU B 1 202 ? -5.773 -17.812 -16.812 1 92.88 202 LEU B CA 1
ATOM 3740 C C . LEU B 1 202 ? -7.234 -18.234 -16.938 1 92.88 202 LEU B C 1
ATOM 3742 O O . LEU B 1 202 ? -7.531 -19.281 -17.484 1 92.88 202 LEU B O 1
ATOM 3746 N N . HIS B 1 203 ? -8.125 -17.438 -16.375 1 92.81 203 HIS B N 1
ATOM 3747 C CA . HIS B 1 203 ? -9.523 -17.875 -16.359 1 92.81 203 HIS B CA 1
ATOM 3748 C C . HIS B 1 203 ? -10.055 -18.047 -17.781 1 92.81 203 HIS B C 1
ATOM 3750 O O . HIS B 1 203 ? -9.977 -17.109 -18.594 1 92.81 203 HIS B O 1
ATOM 3756 N N . PRO B 1 204 ? -10.555 -19.203 -18.031 1 86.5 204 PRO B N 1
ATOM 3757 C CA . PRO B 1 204 ? -11.039 -19.469 -19.391 1 86.5 204 PRO B CA 1
ATOM 3758 C C . PRO B 1 204 ? -12.305 -18.688 -19.734 1 86.5 204 PRO B C 1
ATOM 3760 O O . PRO B 1 204 ? -13.086 -18.359 -18.828 1 86.5 204 PRO B O 1
ATOM 3763 N N . ASP B 1 205 ? -12.406 -18.391 -20.984 1 82 205 ASP B N 1
ATOM 3764 C CA . ASP B 1 205 ? -13.633 -17.766 -21.469 1 82 205 ASP B CA 1
ATOM 3765 C C . ASP B 1 205 ? -14.742 -18.781 -21.641 1 82 205 ASP B C 1
ATOM 3767 O O . ASP B 1 205 ? -14.477 -19.969 -21.891 1 82 205 ASP B O 1
ATOM 3771 N N . THR B 1 206 ? -15.906 -18.312 -21.109 1 74.12 206 THR B N 1
ATOM 3772 C CA . THR B 1 206 ? -17.047 -19.203 -21.312 1 74.12 206 THR B CA 1
ATOM 3773 C C . THR B 1 206 ? -17.766 -18.859 -22.625 1 74.12 206 THR B C 1
ATOM 3775 O O . THR B 1 206 ? -17.719 -17.719 -23.078 1 74.12 206 THR B O 1
ATOM 3778 N N . ASN B 1 207 ? -18.594 -19.875 -22.984 1 61.97 207 ASN B N 1
ATOM 3779 C CA . ASN B 1 207 ? -19.656 -19.844 -23.984 1 61.97 207 ASN B CA 1
ATOM 3780 C C . ASN B 1 207 ? -19.266 -19 -25.203 1 61.97 207 ASN B C 1
ATOM 3782 O O . ASN B 1 207 ? -19.984 -18.078 -25.578 1 61.97 207 ASN B O 1
ATOM 3786 N N . ASN B 1 208 ? -18.172 -19.156 -25.781 1 60.81 208 ASN B N 1
ATOM 3787 C CA . ASN B 1 208 ? -17.859 -18.484 -27.047 1 60.81 208 ASN B CA 1
ATOM 3788 C C . ASN B 1 208 ? -17.656 -16.984 -26.844 1 60.81 208 ASN B C 1
ATOM 3790 O O . ASN B 1 208 ? -17.812 -16.203 -27.781 1 60.81 208 ASN B O 1
ATOM 3794 N N . TRP B 1 209 ? -17.641 -16.609 -25.578 1 62.09 209 TRP B N 1
ATOM 3795 C CA . TRP B 1 209 ? -17.359 -15.203 -25.312 1 62.09 209 TRP B CA 1
ATOM 3796 C C . TRP B 1 209 ? -15.867 -14.992 -25.062 1 62.09 209 TRP B C 1
ATOM 3798 O O . TRP B 1 209 ? -15.234 -15.758 -24.328 1 62.09 209 TRP B O 1
ATOM 3808 N N . ARG B 1 210 ? -15.32 -14.125 -26.016 1 68.38 210 ARG B N 1
ATOM 3809 C CA . ARG B 1 210 ? -13.922 -13.75 -25.859 1 68.38 210 ARG B CA 1
ATOM 3810 C C . ARG B 1 210 ? -13.789 -12.43 -25.109 1 68.38 210 ARG B C 1
ATOM 3812 O O . ARG B 1 210 ? -14.289 -11.398 -25.562 1 68.38 210 ARG B O 1
ATOM 3819 N N . ARG B 1 211 ? -13.312 -12.609 -23.891 1 69.12 211 ARG B N 1
ATOM 3820 C CA . ARG B 1 211 ? -13.055 -11.398 -23.125 1 69.12 211 ARG B CA 1
ATOM 3821 C C . ARG B 1 211 ? -12.047 -10.5 -23.844 1 69.12 211 ARG B C 1
ATOM 3823 O O . ARG B 1 211 ? -11.203 -10.984 -24.594 1 69.12 211 ARG B O 1
ATOM 3830 N N . GLY B 1 212 ? -12.383 -9.281 -23.984 1 67.5 212 GLY B N 1
ATOM 3831 C CA . GLY B 1 212 ? -11.438 -8.328 -24.547 1 67.5 212 GLY B CA 1
ATOM 3832 C C . GLY B 1 212 ? -10.07 -8.383 -23.906 1 67.5 212 GLY B C 1
ATOM 3833 O O . GLY B 1 212 ? -9.633 -9.438 -23.438 1 67.5 212 GLY B O 1
ATOM 3834 N N . SER B 1 213 ? -9.398 -7.41 -23.922 1 78.88 213 SER B N 1
ATOM 3835 C CA . SER B 1 213 ? -8.047 -7.27 -23.375 1 78.88 213 SER B CA 1
ATOM 3836 C C . SER B 1 213 ? -8.031 -7.469 -21.875 1 78.88 213 SER B C 1
ATOM 3838 O O . SER B 1 213 ? -9.062 -7.316 -21.203 1 78.88 213 SER B O 1
ATOM 3840 N N . GLU B 1 214 ? -6.973 -7.965 -21.344 1 87.94 214 GLU B N 1
ATOM 3841 C CA . GLU B 1 214 ? -6.793 -8.18 -19.922 1 87.94 214 GLU B CA 1
ATOM 3842 C C . GLU B 1 214 ? -6.926 -6.867 -19.141 1 87.94 214 GLU B C 1
ATOM 3844 O O . GLU B 1 214 ? -6.387 -5.836 -19.562 1 87.94 214 GLU B O 1
ATOM 3849 N N . ILE B 1 215 ? -7.738 -6.941 -18.219 1 92.5 215 ILE B N 1
ATOM 3850 C CA . ILE B 1 215 ? -7.855 -5.805 -17.312 1 92.5 215 ILE B CA 1
ATOM 3851 C C . ILE B 1 215 ? -7.113 -6.105 -16 1 92.5 215 ILE B C 1
ATOM 3853 O O . ILE B 1 215 ? -6.539 -7.184 -15.852 1 92.5 215 ILE B O 1
ATOM 3857 N N . ASN B 1 216 ? -7.035 -5.086 -15.219 1 96.62 216 ASN B N 1
ATOM 3858 C CA . ASN B 1 216 ? -6.496 -5.27 -13.875 1 96.62 216 ASN B CA 1
ATOM 3859 C C . ASN B 1 216 ? -7.602 -5.328 -12.828 1 96.62 216 ASN B C 1
ATOM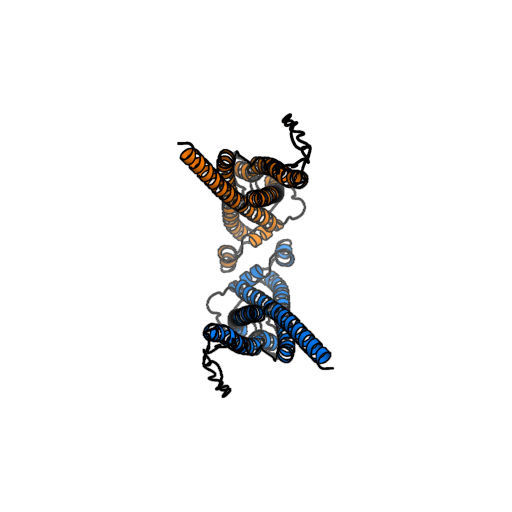 3861 O O . ASN B 1 216 ? -7.902 -4.328 -12.172 1 96.62 216 ASN B O 1
ATOM 3865 N N . THR B 1 217 ? -8.125 -6.516 -12.711 1 97.56 217 THR B N 1
ATOM 3866 C CA . THR B 1 217 ? -9.266 -6.75 -11.836 1 97.56 217 THR B CA 1
ATOM 3867 C C . THR B 1 217 ? -8.922 -6.391 -10.391 1 97.56 217 THR B C 1
ATOM 3869 O O . THR B 1 217 ? -9.688 -5.688 -9.719 1 97.56 217 THR B O 1
ATOM 3872 N N . GLY B 1 218 ? -7.797 -6.883 -9.953 1 97.44 218 GLY B N 1
ATOM 3873 C CA . GLY B 1 218 ? -7.387 -6.625 -8.578 1 97.44 218 GLY B CA 1
ATOM 3874 C C . GLY B 1 218 ? -7.27 -5.148 -8.258 1 97.44 218 GLY B C 1
ATOM 3875 O O . GLY B 1 218 ? -7.805 -4.68 -7.254 1 97.44 218 GLY B O 1
ATOM 3876 N N . LEU B 1 219 ? -6.598 -4.418 -9.125 1 97.06 219 LEU B N 1
ATOM 3877 C CA . LEU B 1 219 ? -6.395 -2.99 -8.914 1 97.06 219 LEU B CA 1
ATOM 3878 C C . LEU B 1 219 ? -7.719 -2.238 -8.969 1 97.06 219 LEU B C 1
ATOM 3880 O O . LEU B 1 219 ? -7.969 -1.351 -8.148 1 97.06 219 LEU B O 1
ATOM 3884 N N . ALA B 1 220 ? -8.516 -2.586 -9.914 1 98.25 220 ALA B N 1
ATOM 3885 C CA . ALA B 1 220 ? -9.805 -1.913 -10.078 1 98.25 220 ALA B CA 1
ATOM 3886 C C . ALA B 1 220 ? -10.703 -2.143 -8.867 1 98.25 220 ALA B C 1
ATOM 3888 O O . ALA B 1 220 ? -11.336 -1.21 -8.367 1 98.25 220 ALA B O 1
ATOM 3889 N N . LEU B 1 221 ? -10.727 -3.334 -8.383 1 98.56 221 LEU B N 1
ATOM 3890 C CA . LEU B 1 221 ? -11.562 -3.635 -7.223 1 98.56 221 LEU B CA 1
ATOM 3891 C C . LEU B 1 221 ? -11.008 -2.971 -5.965 1 98.56 221 LEU B C 1
ATOM 3893 O O . LEU B 1 221 ? -11.773 -2.465 -5.137 1 98.56 221 LEU B O 1
ATOM 3897 N N . GLN B 1 222 ? -9.742 -2.996 -5.848 1 98.44 222 GLN B N 1
ATOM 3898 C CA . GLN B 1 222 ? -9.141 -2.33 -4.695 1 98.44 222 GLN B CA 1
ATOM 3899 C C . GLN B 1 222 ? -9.414 -0.829 -4.727 1 98.44 222 GLN B C 1
ATOM 3901 O O . GLN B 1 222 ? -9.664 -0.216 -3.689 1 98.44 222 GLN B O 1
ATOM 3906 N N . LEU B 1 223 ? -9.32 -0.306 -5.895 1 98.44 223 LEU B N 1
ATOM 3907 C CA . LEU B 1 223 ? -9.625 1.113 -6.043 1 98.44 223 LEU B CA 1
ATOM 3908 C C . LEU B 1 223 ? -11.07 1.405 -5.664 1 98.44 223 LEU B C 1
ATOM 3910 O O . LEU B 1 223 ? -11.352 2.393 -4.98 1 98.44 223 LEU B O 1
ATOM 3914 N N . ALA B 1 224 ? -11.922 0.572 -6.082 1 98.69 224 ALA B N 1
ATOM 3915 C CA . ALA B 1 224 ? -13.328 0.721 -5.727 1 98.69 224 ALA B CA 1
ATOM 3916 C C . ALA B 1 224 ? -13.531 0.637 -4.215 1 98.69 224 ALA B C 1
ATOM 3918 O O . ALA B 1 224 ? -14.266 1.438 -3.633 1 98.69 224 ALA B O 1
ATOM 3919 N N . ILE B 1 225 ? -12.836 -0.276 -3.605 1 98.62 225 ILE B N 1
ATOM 3920 C CA . ILE B 1 225 ? -12.969 -0.496 -2.17 1 98.62 225 ILE B CA 1
ATOM 3921 C C . ILE B 1 225 ? -12.391 0.697 -1.41 1 98.62 225 ILE B C 1
ATOM 3923 O O . ILE B 1 225 ? -13.039 1.238 -0.51 1 98.62 225 ILE B O 1
ATOM 3927 N N . PHE B 1 226 ? -11.25 1.145 -1.815 1 98.56 226 PHE B N 1
ATOM 3928 C CA . PHE B 1 226 ? -10.602 2.256 -1.129 1 98.56 226 PHE B CA 1
ATOM 3929 C C . PHE B 1 226 ? -11.453 3.52 -1.225 1 98.56 226 PHE B C 1
ATOM 3931 O O . PHE B 1 226 ? -11.68 4.199 -0.222 1 98.56 226 PHE B O 1
ATOM 3938 N N . THR B 1 227 ? -11.898 3.734 -2.355 1 98.69 227 THR B N 1
ATOM 3939 C CA . THR B 1 227 ? -12.68 4.949 -2.547 1 98.69 227 THR B CA 1
ATOM 3940 C C . THR B 1 227 ? -14.023 4.844 -1.834 1 98.69 227 THR B C 1
ATOM 3942 O O . THR B 1 227 ? -14.562 5.848 -1.362 1 98.69 227 THR B O 1
ATOM 3945 N N . SER B 1 228 ? -14.57 3.652 -1.701 1 98.56 228 SER B N 1
ATOM 3946 C CA . SER B 1 228 ? -15.805 3.463 -0.943 1 98.56 228 SER B CA 1
ATOM 3947 C C . SER B 1 228 ? -15.586 3.748 0.54 1 98.56 228 SER B C 1
ATOM 3949 O O . SER B 1 228 ? -16.438 4.359 1.189 1 98.56 228 SER B O 1
ATOM 3951 N N . TRP B 1 229 ? -14.5 3.338 1.043 1 98.62 229 TRP B N 1
ATOM 3952 C CA . TRP B 1 229 ? -14.203 3.6 2.447 1 98.62 229 TRP B CA 1
ATOM 3953 C C . TRP B 1 229 ? -13.922 5.082 2.678 1 98.62 229 TRP B C 1
ATOM 3955 O O . TRP B 1 229 ? -14.336 5.648 3.693 1 98.62 229 TRP B O 1
ATOM 3965 N N . PHE B 1 230 ? -13.25 5.684 1.725 1 98.56 230 PHE B N 1
ATOM 3966 C CA . PHE B 1 230 ? -13.023 7.121 1.833 1 98.56 230 PHE B CA 1
ATOM 3967 C C . PHE B 1 230 ? -14.344 7.879 1.817 1 98.56 230 PHE B C 1
ATOM 3969 O O . PHE B 1 230 ? -14.508 8.867 2.539 1 98.56 230 PHE B O 1
ATOM 3976 N N . ASN B 1 231 ? -15.172 7.43 1 1 98.38 231 ASN B N 1
ATOM 3977 C CA . ASN B 1 231 ? -16.5 8.023 0.971 1 98.38 231 ASN B CA 1
ATOM 3978 C C . ASN B 1 231 ? -17.203 7.895 2.322 1 98.38 231 ASN B C 1
ATOM 3980 O O . ASN B 1 231 ? -17.812 8.852 2.803 1 98.38 231 ASN B O 1
ATOM 3984 N N . PHE B 1 232 ? -17.094 6.762 2.984 1 98.31 232 PHE B N 1
ATOM 3985 C CA . PHE B 1 232 ? -17.672 6.535 4.297 1 98.31 232 PHE B CA 1
ATOM 3986 C C . PHE B 1 232 ? -17.094 7.5 5.324 1 98.31 232 PHE B C 1
ATOM 3988 O O . PHE B 1 232 ? -17.828 8.117 6.094 1 98.31 232 PHE B O 1
ATOM 3995 N N . PHE B 1 233 ? -15.844 7.664 5.262 1 98.25 233 PHE B N 1
ATOM 3996 C CA . PHE B 1 233 ? -15.203 8.539 6.234 1 98.25 233 PHE B CA 1
ATOM 3997 C C . PHE B 1 233 ? -15.578 9.992 5.98 1 98.25 233 PHE B C 1
ATOM 3999 O O . PHE B 1 233 ? -15.711 10.781 6.922 1 98.25 233 PHE B O 1
ATOM 4006 N N . ALA B 1 234 ? -15.648 10.328 4.727 1 97.62 234 ALA B N 1
ATOM 4007 C CA . ALA B 1 234 ? -16.094 11.68 4.402 1 97.62 234 ALA B CA 1
ATOM 4008 C C . ALA B 1 234 ? -17.469 11.969 5.004 1 97.62 234 ALA B C 1
ATOM 4010 O O . ALA B 1 234 ? -17.672 13.016 5.621 1 97.62 234 ALA B O 1
ATOM 4011 N N . TRP B 1 235 ? -18.391 11.062 4.902 1 97.12 235 TRP B N 1
ATOM 4012 C CA . TRP B 1 235 ? -19.734 11.25 5.422 1 97.12 23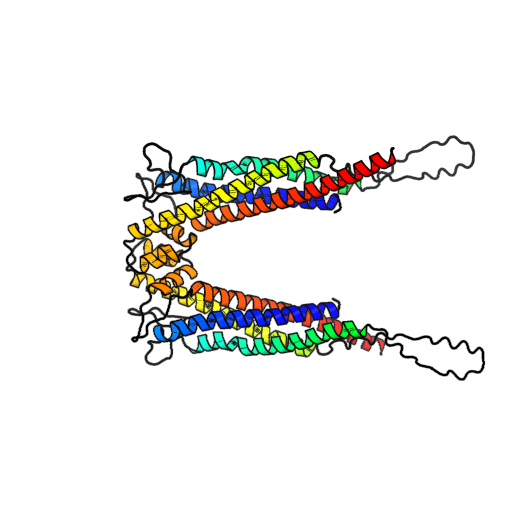5 TRP B CA 1
ATOM 4013 C C . TRP B 1 235 ? -19.75 11.156 6.941 1 97.12 235 TRP B C 1
ATOM 4015 O O . TRP B 1 235 ? -20.562 11.812 7.602 1 97.12 235 TRP B O 1
ATOM 4025 N N . LEU B 1 236 ? -18.875 10.383 7.469 1 97 236 LEU B N 1
ATOM 4026 C CA . LEU B 1 236 ? -18.75 10.32 8.922 1 97 236 LEU B CA 1
ATOM 4027 C C . LEU B 1 236 ? -18.328 11.664 9.5 1 97 236 LEU B C 1
ATOM 4029 O O . LEU B 1 236 ? -18.922 12.148 10.469 1 97 236 LEU B O 1
ATOM 4033 N N . ILE B 1 237 ? -17.359 12.266 8.859 1 96.38 237 ILE B N 1
ATOM 4034 C CA . ILE B 1 237 ? -16.875 13.57 9.297 1 96.38 237 ILE B CA 1
ATOM 4035 C C . ILE B 1 237 ? -17.969 14.625 9.07 1 96.38 237 ILE B C 1
ATOM 4037 O O . ILE B 1 237 ? -18.188 15.484 9.922 1 96.38 237 ILE B O 1
ATOM 4041 N N . ALA B 1 238 ? -18.594 14.539 7.93 1 94.38 238 ALA B N 1
ATOM 4042 C CA . ALA B 1 238 ? -19.688 15.469 7.648 1 94.38 238 ALA B CA 1
ATOM 4043 C C . ALA B 1 238 ? -20.781 15.359 8.695 1 94.38 238 ALA B C 1
ATOM 4045 O O . ALA B 1 238 ? -21.344 16.359 9.133 1 94.38 238 ALA B O 1
ATOM 4046 N N . CYS B 1 239 ? -21.109 14.164 9.094 1 93.19 239 CYS B N 1
ATOM 4047 C CA . CYS B 1 239 ? -22.109 13.93 10.141 1 93.19 239 CYS B CA 1
ATOM 4048 C C . CYS B 1 239 ? -21.672 14.57 11.453 1 93.19 239 CYS B C 1
ATOM 4050 O O . CYS B 1 239 ? -22.484 15.211 12.133 1 93.19 239 CYS B O 1
ATOM 4052 N N . LEU B 1 240 ? -20.453 14.492 11.781 1 92.69 240 LEU B N 1
ATOM 4053 C CA . LEU B 1 240 ? -19.938 15.07 13.016 1 92.69 240 LEU B CA 1
ATOM 4054 C C . LEU B 1 240 ? -20 16.594 12.977 1 92.69 240 LEU B C 1
ATOM 4056 O O . LEU B 1 240 ? -20.406 17.219 13.953 1 92.69 240 LEU B O 1
ATOM 4060 N N . ILE B 1 241 ? -19.641 17.094 11.875 1 91.88 241 ILE B N 1
ATOM 4061 C CA . ILE B 1 241 ? -19.672 18.547 11.727 1 91.88 241 ILE B CA 1
ATOM 4062 C C . ILE B 1 241 ? -21.109 19.047 11.836 1 91.88 241 ILE B C 1
ATOM 4064 O O . ILE B 1 241 ? -21.375 20.031 12.539 1 91.88 241 ILE B O 1
ATOM 4068 N N . ASN B 1 242 ? -22 18.406 11.148 1 90.06 24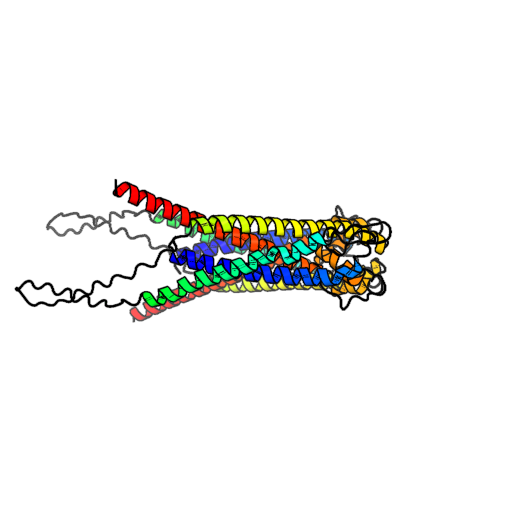2 ASN B N 1
ATOM 4069 C CA . ASN B 1 242 ? -23.406 18.797 11.203 1 90.06 242 ASN B CA 1
ATOM 4070 C C . ASN B 1 242 ? -23.969 18.672 12.617 1 90.06 242 ASN B C 1
ATOM 4072 O O . ASN B 1 242 ? -24.766 19.5 13.055 1 90.06 242 ASN B O 1
ATOM 4076 N N . PHE B 1 243 ? -23.562 17.672 13.312 1 88.38 243 PHE B N 1
ATOM 4077 C CA . PHE B 1 243 ? -24.031 17.453 14.68 1 88.38 243 PHE B CA 1
ATOM 4078 C C . PHE B 1 243 ? -23.5 18.547 15.609 1 88.38 243 PHE B C 1
ATOM 4080 O O . PHE B 1 243 ? -24.25 19.062 16.453 1 88.38 243 PHE B O 1
ATOM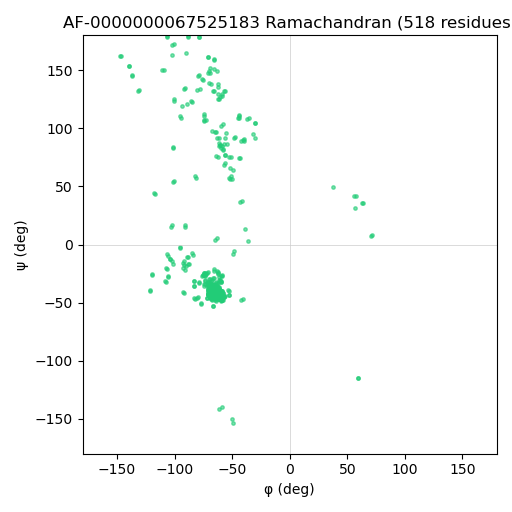 4087 N N . ILE B 1 244 ? -22.25 18.844 15.43 1 89 244 ILE B N 1
ATOM 4088 C CA . ILE B 1 244 ? -21.641 19.875 16.266 1 89 244 ILE B CA 1
ATOM 4089 C C . ILE B 1 244 ? -22.312 21.219 16 1 89 244 ILE B C 1
ATOM 4091 O O . ILE B 1 244 ? -22.625 21.953 16.938 1 89 244 ILE B O 1
ATOM 4095 N N . MET B 1 245 ? -22.562 21.469 14.805 1 86.25 245 MET B N 1
ATOM 4096 C CA . MET B 1 245 ? -23.188 22.734 14.453 1 86.25 245 MET B CA 1
ATOM 4097 C C . MET B 1 245 ? -24.641 22.781 14.906 1 86.25 245 MET B C 1
ATOM 4099 O O . MET B 1 245 ? -25.141 23.828 15.328 1 86.25 245 MET B O 1
ATOM 4103 N N . ALA B 1 246 ? -25.297 21.672 14.766 1 83.56 246 ALA B N 1
ATOM 4104 C CA . ALA B 1 246 ? -26.688 21.578 15.227 1 83.56 246 ALA B CA 1
ATOM 4105 C C . ALA B 1 246 ? -26.766 21.766 16.734 1 83.56 246 ALA B C 1
ATOM 4107 O O . ALA B 1 246 ? -27.672 22.453 17.234 1 83.56 246 ALA B O 1
ATOM 4108 N N . ARG B 1 247 ? -25.859 21.203 17.453 1 83.81 247 ARG B N 1
ATOM 4109 C CA . ARG B 1 247 ? -25.828 21.344 18.906 1 83.81 247 ARG B CA 1
ATOM 4110 C C . ARG B 1 247 ? -25.516 22.781 19.312 1 83.81 247 ARG B C 1
ATOM 4112 O O . ARG B 1 247 ? -26.094 23.297 20.25 1 83.81 247 ARG B O 1
ATOM 4119 N N . LYS B 1 248 ? -24.625 23.375 18.609 1 83 248 LYS B N 1
ATOM 4120 C CA . LYS B 1 248 ? -24.281 24.766 18.875 1 83 248 LYS B CA 1
ATOM 4121 C C . LYS B 1 248 ? -25.484 25.672 18.641 1 83 248 LYS B C 1
ATOM 4123 O O . LYS B 1 248 ? -25.734 26.594 19.422 1 83 248 LYS B O 1
ATOM 4128 N N . ARG B 1 249 ? -26.203 25.406 17.641 1 79.81 249 ARG B N 1
ATOM 4129 C CA . ARG B 1 249 ? -27.391 26.203 17.344 1 79.81 249 ARG B CA 1
ATOM 4130 C C . ARG B 1 249 ? -28.469 26.016 18.406 1 79.81 249 ARG B C 1
ATOM 4132 O O . ARG B 1 249 ? -29.125 26.969 18.812 1 79.81 249 ARG B O 1
ATOM 4139 N N . LEU B 1 250 ? -28.609 24.812 18.812 1 77.94 250 LEU B N 1
ATOM 4140 C CA . LEU B 1 250 ? -29.594 24.5 19.844 1 77.94 250 LEU B CA 1
ATOM 4141 C C . LEU B 1 250 ? -29.219 25.172 21.156 1 77.94 250 LEU B C 1
ATOM 4143 O O . LEU B 1 250 ? -30.094 25.672 21.875 1 77.94 250 LEU B O 1
ATOM 4147 N N . ARG B 1 251 ? -27.984 25.219 21.406 1 76.06 251 ARG B N 1
ATOM 4148 C CA . ARG B 1 251 ? -27.516 25.875 22.625 1 76.06 251 ARG B CA 1
ATOM 4149 C C . ARG B 1 251 ? -27.734 27.375 22.547 1 76.06 251 ARG B C 1
ATOM 4151 O O . ARG B 1 251 ? -28.156 28 23.531 1 76.06 251 ARG B O 1
ATOM 4158 N N . ASN B 1 252 ? -27.5 27.891 21.375 1 72.94 252 ASN B N 1
ATOM 4159 C CA . ASN B 1 252 ? -27.703 29.328 21.203 1 72.94 252 ASN B CA 1
ATOM 4160 C C . ASN B 1 252 ? -29.188 29.703 21.25 1 72.94 252 ASN B C 1
ATOM 4162 O O . ASN B 1 252 ? -29.562 30.75 21.781 1 72.94 252 ASN B O 1
ATOM 4166 N N . LEU B 1 253 ? -30.016 28.828 20.734 1 68.25 253 LEU B N 1
ATOM 4167 C CA . LEU B 1 253 ? -31.453 29.047 20.766 1 68.25 253 LEU B CA 1
ATOM 4168 C C . LEU B 1 253 ? -31.984 28.891 22.188 1 68.25 253 LEU B C 1
ATOM 4170 O O . LEU B 1 253 ? -32.875 29.641 22.609 1 68.25 253 LEU B O 1
ATOM 4174 N N . GLY B 1 254 ? -31.406 27.875 22.812 1 64.19 254 GLY B N 1
ATOM 4175 C CA . GLY B 1 254 ? -31.766 27.703 24.203 1 64.19 254 GLY B CA 1
ATOM 4176 C C . GLY B 1 254 ? -31.375 28.875 25.078 1 64.19 254 GLY B C 1
ATOM 4177 O O . GLY B 1 254 ? -32.156 29.297 25.953 1 64.19 254 GLY B O 1
ATOM 4178 N N . GLU B 1 255 ? -30.281 29.375 24.859 1 62.78 255 GLU B N 1
ATOM 4179 C CA . GLU B 1 255 ? -29.828 30.531 25.609 1 62.78 255 GLU B CA 1
ATOM 4180 C C . GLU B 1 255 ? -30.688 31.75 25.312 1 62.78 255 GLU B C 1
ATOM 4182 O O . GLU B 1 255 ? -31 32.531 26.219 1 62.78 255 GLU B O 1
ATOM 4187 N N . LYS B 1 256 ? -31.141 31.922 24.141 1 58.34 256 LYS B N 1
ATOM 4188 C CA . LYS B 1 256 ? -32.031 33.031 23.766 1 58.34 256 LYS B CA 1
ATOM 4189 C C . LYS B 1 256 ? -33.406 32.875 24.391 1 58.34 256 LYS B C 1
ATOM 4191 O O . LYS B 1 256 ? -34.031 33.844 24.812 1 58.34 256 LYS B O 1
ATOM 4196 N N . PHE B 1 257 ? -33.812 31.672 24.375 1 60.62 257 PHE B N 1
ATOM 4197 C CA . PHE B 1 257 ? -35.094 31.406 24.984 1 60.62 257 PHE B CA 1
ATOM 4198 C C . PHE B 1 257 ? -35.031 31.641 26.484 1 60.62 257 PHE B C 1
ATOM 4200 O O . PHE B 1 257 ? -36.031 32.094 27.078 1 60.62 257 PHE B O 1
ATOM 4207 N N . CYS B 1 258 ? -33.906 31.344 27.078 1 59.22 258 CYS B N 1
ATOM 4208 C CA . CYS B 1 258 ? -33.781 31.594 28.5 1 59.22 258 CYS B CA 1
ATOM 4209 C C . CYS B 1 258 ? -33.719 33.094 28.781 1 59.22 258 CYS B C 1
ATOM 4211 O O . CYS B 1 258 ? -34.219 33.562 29.797 1 59.22 258 CYS B O 1
ATOM 4213 N N . CYS B 1 259 ? -33.156 33.812 27.969 1 53.03 259 CYS B N 1
ATOM 4214 C CA . CYS B 1 259 ? -33.094 35.25 28.188 1 53.03 259 CYS B CA 1
ATOM 4215 C C . CYS B 1 259 ? -34.469 35.906 27.922 1 53.03 259 CYS B C 1
ATOM 4217 O O . CYS B 1 259 ? -34.719 37.031 28.328 1 53.03 259 CYS B O 1
ATOM 4219 N N . CYS B 1 260 ? -35.281 35.312 27.141 1 48.03 260 CYS B N 1
ATOM 4220 C CA . CYS B 1 260 ? -36.594 35.875 26.875 1 48.03 260 CYS B CA 1
ATOM 4221 C C . CYS B 1 260 ? -37.594 35.469 27.953 1 48.03 260 CYS B C 1
ATOM 4223 O O . CYS B 1 260 ? -38.719 35.938 27.953 1 48.03 260 CYS B O 1
ATOM 4225 N N . CYS B 1 261 ? -37.25 34.625 28.828 1 41.59 261 CYS B N 1
ATOM 4226 C CA . CYS B 1 261 ? -38.125 34.406 29.969 1 41.59 261 CYS B CA 1
ATOM 4227 C C . CYS B 1 261 ? -37.656 35.219 31.172 1 41.59 261 CYS B C 1
ATOM 4229 O O . CYS B 1 261 ? -36.438 35.344 31.406 1 41.59 261 CYS B O 1
#

Organism: Camponotus floridanus (NCBI:txid104421)

Secondary structure (DSSP, 8-state):
--HHHHHHHHHHHHHHHHHHHHHHHHHHHHHHHHHHHHH---SSS---EEEEEEE-SS-EEEE-HHHHHHHHHTTHHHHHHHHHHHHHHHHHHHHHHHHTS------------SS--------------------HHHHHHHHHHHHHHHHHHHHHHHHHHHHHHHHHHHHHHHHHT--THHHHIIIIIS-HHHHHHHHHHHSPPPTT----SPP-HHHHHHHHHHHHHHHHHHHHHHHHHHHHHHHHHHHHHHHHHHHT-/--HHHHHHHHHHHHHHHHHHHHHHHHHHHHHHHHHHHHH---SSS---EEEEEEE-SS-EEEE-HHHHHHHHHTTHHHHHHHHHHHHHHHHHHHHHHHHTS-------------S--------------------HHHHHHHHHHHHHHHHHHHHHHHHHHHHHHHHHHHHHHHHHT--THHHHIIIIIS-HHHHHHHHHHHSPPPTT----SPP-HHHHHHHHHHHHHHHHHHHHHHHHHHHHHHHHHHHHHHHHHHHT-

pLDDT: mean 83.98, std 19.09, range [36.69, 98.69]

Foldseek 3Di:
DDLLVLLVLLLVLLVLLLVLLVLLLVLLVVLLVLQQQQQQPDDPARFSGLFLWAADPPAIHHHHVVLSVCLNCLCVVSNVVSVVSSVVSVVLSVVLVVQQPQPQPQPPPVPPDPDDPPSPSPSPSPSPPRPRPPPLPVVLVVLVVSLVSLVVSLVSLVNRLVNSLQRLLVVVCVQVVDDDVRNCCSRPPDDSQVSVVCVQPRHDGPDPDDRPHRDRSSVSSVSSNVSSVSSSVSSVVSSVSSVVVNVVVVVVVVVVVVVVD/DDLLVLLVLLLVLLVLLLVLLVLLLVLLVVLLVLQQQQQQPDDPARFSGLFLWAADPPAIHHHHVVLSVCLNCLCVVSNVVSVVSSVVSVVLSVVLVVLQPQPQPQPPPVPPDPDDPPSPSPSPSPSPPRPRPPPLPVVLVVLVVSLVSLVVSLVSLVNRLVNSLQRLLVVVCVQVVDDDVRNCCSNPPDDSQVSVVCVQPRHDGPDPDDRPHRDRSSVSSVSSNVSSVSSSVSSVVSSVSSVVVNVVVVVVVVVVVVVVD

Nearest PDB structures (foldseek):
  8otz-assembly1_EY  TM=3.668E-01  e=7.546E+00  Bos taurus
  8snb-assembly1_8T  TM=3.548E-01  e=9.527E+00  Strongylocentrotus purpuratus
  8otz-assembly1_EY  TM=3.664E-01  e=6.908E+00  Bos taurus
  8snb-assembly1_8T  TM=3.549E-01  e=7.582E+00  Strongylocentrotus purpuratus

Radius of gyration: 34.3 Å; Cα contacts (8 Å, |Δi|>4): 657; chains: 2; bounding box: 73×101×76 Å

Solvent-accessible surface area (backbone atoms only — not comparable to full-atom values): 27151 Å² total; per-residue (Å²): 130,56,68,68,58,51,38,52,50,43,22,53,35,24,46,48,29,28,52,25,42,51,51,16,28,53,31,39,43,54,47,33,66,62,38,22,66,47,21,34,75,50,87,91,47,66,14,23,9,68,43,46,22,43,54,55,97,86,50,66,34,25,9,54,36,66,56,46,47,44,64,45,52,61,47,49,66,52,35,55,51,22,50,52,49,18,50,52,35,44,48,55,59,55,53,53,67,62,54,71,49,72,53,74,48,77,63,79,71,76,68,77,73,82,71,81,80,73,76,68,72,68,57,63,56,60,69,78,72,69,81,64,86,77,65,34,58,66,50,28,54,52,31,48,54,51,24,49,51,32,43,52,51,31,48,51,54,47,53,19,49,53,44,16,39,54,25,44,41,56,42,49,37,61,74,68,66,53,56,75,50,53,42,49,31,53,67,74,60,48,51,57,51,51,52,31,42,45,44,50,52,62,59,73,69,30,90,88,42,76,68,72,77,74,62,61,49,29,60,30,45,48,48,17,42,51,24,30,45,50,29,23,50,35,33,48,50,47,29,49,51,31,46,52,50,35,49,51,49,48,51,53,50,50,52,50,53,54,68,73,98,131,57,67,67,58,51,37,53,51,45,21,54,35,23,47,47,31,28,52,24,42,51,51,17,29,52,30,40,44,54,48,34,66,63,38,22,69,50,19,34,74,50,87,92,48,66,14,24,9,67,42,45,22,44,56,54,97,87,49,65,34,25,8,54,37,66,56,46,48,44,64,46,53,60,48,48,66,53,34,54,51,20,50,52,49,18,50,51,35,43,47,55,60,56,52,52,65,63,55,72,48,72,53,74,49,78,65,76,72,76,69,76,75,82,72,81,78,77,73,69,74,70,58,65,56,62,68,77,71,70,80,63,84,77,65,32,58,68,49,26,55,52,31,48,54,51,26,49,51,31,43,52,51,30,50,50,55,45,52,20,49,53,45,17,39,55,26,44,40,56,43,47,37,61,73,67,64,52,55,76,50,51,42,50,30,53,67,72,60,48,51,57,50,50,53,32,42,45,44,51,52,61,59,72,67,33,90,91,42,74,67,72,78,73,62,58,50,28,60,30,46,48,49,17,41,51,25,30,46,50,29,23,50,35,33,48,50,47,28,49,51,30,45,53,52,32,50,51,50,51,52,54,49,49,50,49,52,53,69,72,100